Protein 3SFV (pdb70)

Nearest PDB structures (foldseek):
  3sfv-assembly1_A  TM=1.006E+00  e=1.242E-37  Homo sapiens
  3tkl-assembly1_A  TM=9.927E-01  e=1.386E-33  Homo sapiens
  9ikq-assembly1_B  TM=9.720E-01  e=3.184E-26  Homo sapiens
  4c4p-assembly1_A  TM=9.719E-01  e=7.824E-24  Homo sapiens
  2f9m-assembly1_A  TM=9.659E-01  e=1.005E-23  Homo sapiens

Organism: Homo sapiens (NCBI:txid9606)

Secondary structure (DSSP, 8-state):
---SSSPPPP-SEEEEEEEESSTTSSHHHHHHHHHH----SS----SS-EEEEEEEEETTEEEEEEEEEPP-SGGG-TTHHHHTTT--EEEEEEETT-HHHHHTHHHHHHHHHHHS-TT-EEEEEEE-TT-GGG--S-HHHHHHHHHHHT--EEE--TTT-TTHHHHHHHHHHHHHTT-/-HHHHHHHHHHHHHHHHHHHHHHHTHHHHHHHPPPPPHHHHHHHHHHHHHHHHHHHHHHHHTTT-HHHHHHHHHHHHHHHHHHHHHHHHHHHHHTSSEEE-TTS-B-S-GGG-SEEE-TTEEEEEETTEEEEEETT-HHHHTT-HHHHHHHHHHHHHHHHHHHHHHHHHHHHHHHHHHHHHHHHHHHHHT-S-HHHHHHHHHHHHHHHHHHHHHHHHHHHHHHHTTSEEEE-TTS-EES-GGG-SEEEETTEEEEEETTEEEEEETTEEEEEETTEEEEEETT--HHHHTT-HHHHHHHHHHHHGGGGS--B-HHHHHHHHHHHHHHHHHHHHHHHHHGGG-

Solvent-accessible surface area: 27610 Å² total; per-residue (Å²): 181,50,60,188,112,76,146,32,101,129,63,78,54,36,2,23,0,0,1,0,4,27,35,16,3,13,16,49,34,6,0,43,42,4,23,27,105,25,67,39,128,58,67,39,19,40,14,6,7,38,10,60,50,71,67,12,116,26,104,78,91,26,0,10,0,4,0,5,3,6,7,27,25,130,14,6,28,46,9,10,51,18,12,3,151,59,4,46,0,0,2,0,1,0,6,0,10,10,78,93,1,22,87,38,3,133,73,40,23,23,19,3,46,29,60,18,65,174,105,14,25,54,1,2,2,0,3,41,31,39,66,109,123,131,77,80,3,95,98,93,71,0,69,117,39,0,79,89,75,71,18,39,13,25,30,0,0,4,98,94,45,63,61,3,102,87,4,4,49,28,2,0,28,56,0,39,151,96,129,178,115,103,52,16,89,61,43,23,91,30,29,121,30,43,10,124,14,8,62,105,17,22,116,22,17,101,134,29,55,83,108,19,125,68,11,50,70,79,36,0,58,90,23,22,152,58,33,43,156,21,20,105,77,0,72,109,10,33,124,134,57,166,66,64,141,170,28,26,106,23,1,95,168,62,40,123,63,6,120,42,50,38,57,28,2,82,23,6,40,22,21,78,67,64,134,49,58,20,5,37,50,107,22,78,109,38,115,32,15,79,91,1,53,0,9,18,54,160,85,49,46,17,37,45,112,180,48,81,62,24,12,17,119,114,61,76,84,103,70,23,91,132,62,107,75,24,32,124,117,4,62,120,44,9,67,82,26,76,60,59,4,33,16,7,55,22,17,10,29,9,11,33,11,2,4,89,0,44,128,25,24,87,64,0,45,91,31,1,102,20,40,19,66,137,71,31,62,86,0,35,59,33,5,9,98,0,5,0,15,2,0,30,0,0,8,0,37,2,47,3,6,29,48,97,155,82,69,5,6,35,34,106,164,23,97,128,27,132,38,32,130,88,13,57,25,9,6,10,88,85,50,45,29,44,93,26,84,72,125,36,36,13,3,76,117,94,34,49,14,44,106,74,136,56,108,60,5,20,7,128,96,77,42,63,62,108,48,0,104,128,28,86,132,92,34,128,118,5,58,37,31,35,92,60,26,78,24,86,16,13,26,4,0,136,59,1,3,135,78,6,75,39,60,38,54,71,25,22,134,107,64,25,102,115,65,100,81,135,130,128,166

CATH classification: 3.40.50.300

InterPro domains:
  IPR001806 Small GTPase [PF00071] (13-173)
  IPR001806 Small GTPase [PS51421] (2-205)
  IPR001806 Small GTPase [SM00174] (14-173)
  IPR005225 Small GTP-binding domain [TIGR00231] (10-167)
  IPR027417 P-loop containing nucleoside triphosphate hydrolase [G3DSA:3.40.50.300] (5-205)
  IPR027417 P-loop containing nucleoside triphosphate hydrolase [SSF52540] (7-195)
  IPR050227 Ras-related protein Rab [PTHR47977] (11-191)
  IPR057289 Rab1/Ypt1 [cd01869] (10-175)

GO terms:
  GO:0005783 endoplasmic reticulum (C, IDA)
  GO:0003924 GTPase activity (F, IDA)
  GO:0005769 early endosome (C, EXP)
  GO:0005783 endoplasmic reticulum (C, EXP)
  GO:0005794 Golgi apparatus (C, EXP)
  GO:0016020 membrane (C, EXP)
  GO:0042742 defense response to bacterium (P, IMP)
  GO:0003925 G protein activity (F, IMP)
  GO:0016477 cell migration (P, IMP)
  GO:0030252 growth hormone secretion (P, IMP)
  GO:0032757 positive regulation of interleukin-8 production (P, IMP)
  GO:0047496 vesicle transport along microtubule (P, IMP)
  GO:0006888 endoplasmic reticulum to Golgi vesicle-mediated transport (P, IMP)
  GO:0006897 endocytosis (P, IMP)
  GO:0006914 autophagy (P, IMP)
  GO:0007030 Golgi organization (P, IMP)
  GO:0000045 autophagosome assembly (P, IMP)
  GO:0005515 protein binding (F, IPI)
  GO:0003924 GTPase activity (F, TAS)
  GO:0016192 vesicle-mediated transport (P, TAS)

Foldseek 3Di:
DADPVDGDDDFDEEAEEEEDFAPPQQSVLLQCCVQPVDHDPDDDADLAKDWGWDWDDDPNGIYIYIYMYGHHDPVSHVPVLVSQVRHQEYEYEGEQLDPVRVVCSVVVVVVCVVRHDPNHAYEYEHEPVVPVVRGDHDPVVVVVVCVVVVHYYDYAYSPVGRCSVVRVNVNVVVSVVVD/DVVVLVVVVVLLVLLLVLLVVLVVCLVVCLVPPDFDDLVLLVVLLVVLVVVLVVLVVVLVVVPPVVVVNVVSVVVNVVSVLLNVLSVLVNCCVVVQWFFAAQQQHGDDDLSRGQAIGGPQWGWHDDPHQIFIDGPPCCVVPVPPVVSRVVRSVVSVVRSLSSVLSSLVRSLSVLVVVLVVLVVQLVVLCPDPPVVSPVVSSSSVSNSVSSVLSNQLSVLLSCVSVQQKFFAAPVQHTDHDPVRGFFIAGPQWGQADDPNHTFTDGPQWHWDDDPHAIFIGGPPDDCVRCVVPPPRSVVRRVVVVCSVVPDGGRSVNVSVVVSVVVVVVSVVVVCCVVPVVVD

Structure (mmCIF, N/CA/C/O backbone):
data_3SFV
#
_entry.id   3SFV
#
_cell.length_a   154.314
_cell.length_b   54.673
_cell.length_c   61.699
_cell.angle_alpha   90.00
_cell.angle_beta   90.00
_cell.angle_gamma   90.00
#
_symmetry.space_group_name_H-M   'P 21 21 21'
#
loop_
_entity.id
_entity.type
_entity.pdbx_description
1 polymer 'Ras-related protein Rab-1A'
2 polymer 'LidA protein, substrate of the Dot/Icm system'
3 non-polymer "GUANOSINE-5'-DIPHOSPHATE"
4 water water
#
loop_
_atom_site.group_PDB
_atom_site.id
_atom_site.type_symbol
_atom_site.label_atom_id
_atom_site.label_alt_id
_atom_site.label_comp_id
_atom_site.label_asym_id
_atom_site.label_entity_id
_atom_site.label_seq_id
_atom_site.pdbx_PDB_ins_code
_atom_site.Cartn_x
_atom_site.Cartn_y
_atom_site.Cartn_z
_atom_site.occupancy
_atom_site.B_iso_or_equiv
_atom_site.auth_seq_id
_atom_site.auth_comp_id
_atom_site.auth_asym_id
_atom_site.auth_atom_id
_atom_site.pdbx_PDB_model_num
ATOM 1 N N . LEU A 1 3 ? 151.514 66.259 16.251 1.00 41.91 -2 LEU A N 1
ATOM 2 C CA . LEU A 1 3 ? 152.825 65.719 16.611 1.00 47.61 -2 LEU A CA 1
ATOM 3 C C . LEU A 1 3 ? 153.275 66.220 17.988 1.00 46.23 -2 LEU A C 1
ATOM 4 O O . LEU A 1 3 ? 153.899 65.487 18.759 1.00 49.27 -2 LEU A O 1
ATOM 9 N N . GLY A 1 4 ? 152.953 67.473 18.290 1.00 42.57 -1 GLY A N 1
ATOM 10 C CA . GLY A 1 4 ? 153.097 67.981 19.641 1.00 40.41 -1 GLY A CA 1
ATOM 11 C C . GLY A 1 4 ? 154.071 69.133 19.793 1.00 41.52 -1 GLY A C 1
ATOM 12 O O . GLY A 1 4 ? 155.279 68.966 19.605 1.00 35.67 -1 GLY A O 1
ATOM 13 N N . SER A 1 5 ? 153.538 70.307 20.125 1.00 39.64 0 SER A N 1
ATOM 14 C CA . SER A 1 5 ? 154.360 71.446 20.522 1.00 34.65 0 SER A CA 1
ATOM 15 C C . SER A 1 5 ? 153.939 71.848 21.931 1.00 41.12 0 SER A C 1
ATOM 16 O O . SER A 1 5 ? 153.151 71.144 22.574 1.00 38.50 0 SER A O 1
ATOM 19 N N . MET A 1 6 ? 154.458 72.968 22.421 1.00 33.38 1 MET A N 1
ATOM 20 C CA . MET A 1 6 ? 154.077 73.429 23.750 1.00 35.57 1 MET A CA 1
ATOM 21 C C . MET A 1 6 ? 152.707 74.102 23.738 1.00 42.06 1 MET A C 1
ATOM 22 O O . MET A 1 6 ? 152.054 74.210 24.779 1.00 42.14 1 MET A O 1
ATOM 27 N N . SER A 1 7 ? 152.277 74.545 22.557 1.00 38.71 2 SER A N 1
ATOM 28 C CA . SER A 1 7 ? 151.038 75.312 22.417 1.00 43.74 2 SER A CA 1
ATOM 29 C C . SER A 1 7 ? 149.883 74.427 21.968 1.00 42.77 2 SER A C 1
ATOM 30 O O . SER A 1 7 ? 148.714 74.739 22.207 1.00 43.68 2 SER A O 1
ATOM 33 N N . SER A 1 8 ? 15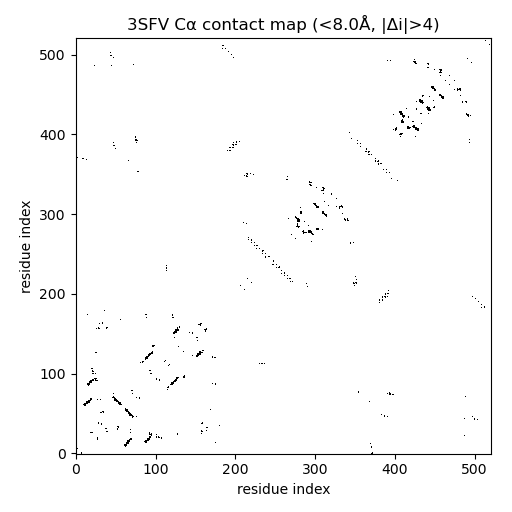0.217 73.326 21.305 1.00 38.89 3 SER A N 1
ATOM 34 C CA . SER A 1 8 ? 149.216 72.361 20.867 1.00 43.59 3 SER A CA 1
ATOM 35 C C . SER A 1 8 ? 149.726 70.945 21.098 1.00 41.60 3 SER A C 1
ATOM 36 O O . SER A 1 8 ? 150.421 70.376 20.255 1.00 40.37 3 SER A O 1
ATOM 39 N N . MET A 1 9 ? 149.389 70.392 22.258 1.00 43.03 4 MET A N 1
ATOM 40 C CA . MET A 1 9 ? 149.845 69.061 22.633 1.00 41.27 4 MET A CA 1
ATOM 41 C C . MET A 1 9 ? 148.743 68.051 22.372 1.00 44.57 4 MET A C 1
ATOM 42 O O . MET A 1 9 ? 147.568 68.322 22.633 1.00 42.69 4 MET A O 1
ATOM 47 N N . ASN A 1 10 ? 149.120 66.889 21.848 1.00 42.36 5 ASN A N 1
ATOM 48 C CA . ASN A 1 10 ? 148.172 65.794 21.695 1.00 39.86 5 ASN A CA 1
ATOM 49 C C . ASN A 1 10 ? 147.834 65.197 23.062 1.00 39.96 5 ASN A C 1
ATOM 50 O O . ASN A 1 10 ? 148.663 65.208 23.973 1.00 36.82 5 ASN A O 1
ATOM 55 N N . PRO A 1 11 ? 146.607 64.687 23.209 1.00 36.06 6 PRO A N 1
ATOM 56 C CA . PRO A 1 11 ? 146.177 64.093 24.476 1.00 37.12 6 PRO A CA 1
ATOM 57 C C . PRO A 1 11 ? 146.919 62.795 24.758 1.00 33.83 6 PRO A C 1
ATOM 58 O O . PRO A 1 11 ? 147.175 62.039 23.826 1.00 38.04 6 PRO A O 1
ATOM 62 N N . GLU A 1 12 ? 147.263 62.550 26.018 1.00 30.02 7 GLU A N 1
ATOM 63 C CA . GLU A 1 12 ? 147.908 61.299 26.406 1.00 26.55 7 GLU A CA 1
ATOM 64 C C . GLU A 1 12 ? 146.847 60.324 26.890 1.00 21.73 7 GLU A C 1
ATOM 65 O O . GLU A 1 12 ? 145.692 60.713 27.085 1.00 28.10 7 GLU A O 1
ATOM 71 N N . TYR A 1 13 ? 147.217 59.059 27.065 1.00 17.86 8 TYR A N 1
ATOM 72 C CA . TYR A 1 13 ? 146.297 58.081 27.646 1.00 18.78 8 TYR A CA 1
ATOM 73 C C . TYR A 1 13 ? 147.041 57.176 28.621 1.00 17.22 8 TYR A C 1
ATOM 74 O O . TYR A 1 13 ? 148.267 57.018 28.529 1.00 14.69 8 TYR A O 1
ATOM 83 N N . ASP A 1 14 ? 146.298 56.604 29.565 1.00 15.77 9 ASP A N 1
ATOM 84 C CA . ASP A 1 14 ? 146.850 55.779 30.629 1.00 16.43 9 ASP A CA 1
ATOM 85 C C . ASP A 1 14 ? 146.586 54.299 30.365 1.00 16.94 9 ASP A C 1
ATOM 86 O O . ASP A 1 14 ? 147.251 53.427 30.923 1.00 15.98 9 ASP A O 1
ATOM 91 N N . TYR A 1 15 ? 145.592 54.035 29.530 1.00 16.41 10 TYR A N 1
ATOM 92 C CA . TYR A 1 15 ? 145.214 52.671 29.137 1.00 15.59 10 TYR A CA 1
ATOM 93 C C . TYR A 1 15 ? 144.783 52.683 27.668 1.00 14.75 10 TYR A C 1
ATOM 94 O O . TYR A 1 15 ? 144.236 53.677 27.187 1.00 14.05 10 TYR A O 1
ATOM 103 N N . LEU A 1 16 ? 145.005 51.571 26.965 1.00 14.29 11 LEU A N 1
ATOM 104 C CA . LEU A 1 16 ? 144.573 51.407 25.572 1.00 14.46 11 LEU A CA 1
ATOM 105 C C . LEU A 1 16 ? 143.954 50.022 25.411 1.00 14.56 11 LEU A C 1
ATOM 106 O O . LEU A 1 16 ? 144.676 49.030 25.294 1.00 14.76 11 LEU A O 1
ATOM 111 N N . PHE A 1 17 ? 142.624 49.953 25.442 1.00 12.67 12 PHE A N 1
ATOM 112 C CA . PHE A 1 17 ? 141.912 48.670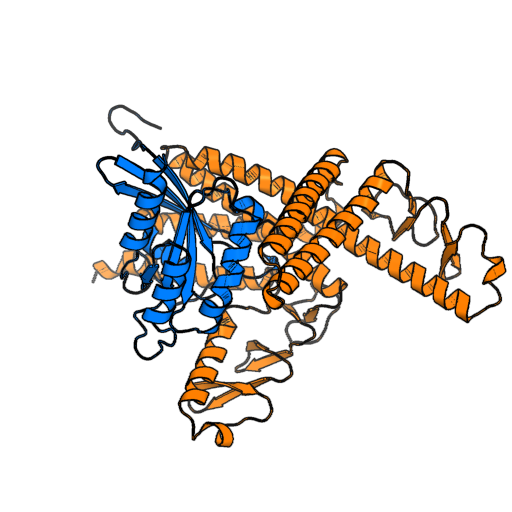 25.359 1.00 13.25 12 PHE A CA 1
ATOM 113 C C . PHE A 1 17 ? 141.354 48.407 23.957 1.00 14.32 12 PHE A C 1
ATOM 114 O O . PHE A 1 17 ? 140.836 49.316 23.291 1.00 14.01 12 PHE A O 1
ATOM 122 N N . LYS A 1 18 ? 141.435 47.150 23.523 1.00 13.24 13 LYS A N 1
ATOM 123 C CA . LYS A 1 18 ? 140.879 46.736 22.234 1.00 12.95 13 LYS A CA 1
ATOM 124 C C . LYS A 1 18 ? 139.631 45.912 22.507 1.00 13.60 13 LYS A C 1
ATOM 125 O O . LYS A 1 18 ? 139.691 44.933 23.254 1.00 16.21 13 LYS A O 1
ATOM 131 N N . LEU A 1 19 ? 138.504 46.342 21.941 1.00 11.89 14 LEU A N 1
ATOM 132 C CA . LEU A 1 19 ? 137.211 45.693 22.153 1.00 15.04 14 LEU A CA 1
ATOM 133 C C . LEU A 1 19 ? 136.697 45.181 20.826 1.00 16.01 14 LEU A C 1
ATOM 134 O O . LEU A 1 19 ? 136.892 45.827 19.793 1.00 14.99 14 LEU A O 1
ATOM 139 N N . LEU A 1 20 ? 136.025 44.030 20.842 1.00 13.73 15 LEU A N 1
ATOM 140 C CA . LEU A 1 20 ? 135.433 43.500 19.620 1.00 14.43 15 LEU A CA 1
ATOM 141 C C . LEU A 1 20 ? 133.936 43.403 19.847 1.00 15.66 15 LEU A C 1
ATOM 142 O O . LEU A 1 20 ? 133.525 43.025 20.937 1.00 16.62 15 LEU A O 1
ATOM 147 N N . LEU A 1 21 ? 133.142 43.750 18.836 1.00 13.00 16 LEU A N 1
ATOM 148 C CA . LEU A 1 21 ? 131.695 43.504 18.861 1.00 13.60 16 LEU A CA 1
ATOM 149 C C . LEU A 1 21 ? 131.398 42.286 17.998 1.00 14.45 16 LEU A C 1
ATOM 150 O O . LEU A 1 21 ? 131.784 42.244 16.822 1.00 14.39 16 LEU A O 1
ATOM 155 N N . ILE A 1 22 ? 130.723 41.293 18.569 1.00 11.67 17 ILE A N 1
ATOM 156 C CA . ILE A 1 22 ? 130.287 40.135 17.790 1.00 14.71 17 ILE A CA 1
ATOM 157 C C . ILE A 1 22 ? 128.807 39.843 18.036 1.00 13.38 17 ILE A C 1
ATOM 158 O O . ILE A 1 22 ? 128.244 40.284 19.031 1.00 14.04 17 ILE A O 1
ATOM 163 N N . GLY A 1 23 ? 128.213 39.066 17.141 1.00 13.49 18 GLY A N 1
ATOM 164 C CA . GLY A 1 23 ? 126.805 38.686 17.228 1.00 13.33 18 GLY A CA 1
ATOM 165 C C . GLY A 1 23 ? 126.189 38.601 15.832 1.00 14.39 18 GLY A C 1
ATOM 166 O O . GLY A 1 23 ? 126.814 39.003 14.862 1.00 15.25 18 GLY A O 1
ATOM 167 N N . ASP A 1 24 ? 124.960 38.094 15.717 1.00 13.04 19 ASP A N 1
ATOM 168 C CA . ASP A 1 24 ? 124.342 37.896 14.396 1.00 14.77 19 ASP A CA 1
ATOM 169 C C . ASP A 1 24 ? 124.286 39.178 13.554 1.00 17.31 19 ASP A C 1
ATOM 170 O O . ASP A 1 24 ? 124.167 40.277 14.097 1.00 15.16 19 ASP A O 1
ATOM 175 N N . SER A 1 25 ? 124.338 39.041 12.226 1.00 15.28 20 SER A N 1
ATOM 176 C CA . SER A 1 25 ? 124.093 40.194 11.371 1.00 17.02 20 SER A CA 1
ATOM 177 C C . SER A 1 25 ? 122.722 40.778 11.630 1.00 16.46 20 SER A C 1
ATOM 178 O O . SER A 1 25 ? 121.720 40.054 11.717 1.00 17.00 20 SER A O 1
ATOM 181 N N . GLY A 1 26 ? 122.680 42.099 11.728 1.00 14.21 21 GLY A N 1
ATOM 182 C CA . GLY A 1 26 ? 121.434 42.821 11.900 1.00 16.69 21 GLY A CA 1
ATOM 183 C C . GLY A 1 26 ? 121.062 43.208 13.328 1.00 16.18 21 GLY A C 1
ATOM 184 O O . GLY A 1 26 ? 120.058 43.890 13.534 1.00 17.23 21 GLY A O 1
ATOM 185 N N . VAL A 1 27 ? 121.848 42.783 14.316 1.00 14.36 22 VAL A N 1
ATOM 186 C CA . VAL A 1 27 ? 121.486 43.038 15.715 1.00 15.13 22 VAL A CA 1
ATOM 187 C C . VAL A 1 27 ? 121.763 44.472 16.151 1.00 15.77 22 VAL A C 1
ATOM 188 O O . VAL A 1 27 ? 121.183 44.955 17.125 1.00 15.76 22 VAL A O 1
ATOM 192 N N . GLY A 1 28 ? 122.666 45.134 15.437 1.00 15.18 23 GLY A N 1
ATOM 193 C CA . GLY A 1 28 ? 122.965 46.529 15.690 1.00 15.78 23 GLY A CA 1
ATOM 194 C C . GLY A 1 28 ? 124.391 46.803 16.128 1.00 16.31 23 GLY A C 1
ATOM 195 O O . GLY A 1 28 ? 124.653 47.834 16.740 1.00 15.71 23 GLY A O 1
ATOM 196 N N . LYS A 1 29 ? 125.322 45.899 15.826 1.00 14.58 24 LYS A N 1
ATOM 197 C CA . LYS A 1 29 ? 126.708 46.116 16.247 1.00 14.38 24 LYS A CA 1
ATOM 198 C C . LYS A 1 29 ? 127.259 47.411 15.643 1.00 14.81 24 LYS A C 1
ATOM 199 O O . LYS A 1 29 ? 127.856 48.239 16.332 1.00 14.44 24 LYS A O 1
ATOM 205 N N . ASN A 1 30 ? 127.055 47.590 14.346 1.00 14.50 25 ASN A N 1
ATOM 206 C CA . ASN A 1 30 ? 127.575 48.790 13.698 1.00 16.47 25 ASN A CA 1
ATOM 207 C C . ASN A 1 30 ? 126.900 50.052 14.246 1.00 17.06 25 ASN A C 1
ATOM 208 O O . ASN A 1 30 ? 127.537 51.093 14.397 1.00 17.50 25 ASN A O 1
ATOM 213 N N . CYS A 1 31 ? 125.609 49.962 14.543 1.00 17.09 26 CYS A N 1
ATOM 214 C CA . CYS A 1 31 ? 124.914 51.131 15.084 1.00 15.92 26 CYS A CA 1
ATOM 215 C C . CYS A 1 31 ? 125.394 51.480 16.479 1.00 17.17 26 CYS A C 1
ATOM 216 O O . CYS A 1 31 ? 125.525 52.651 16.813 1.00 15.91 26 CYS A O 1
ATOM 219 N N . LEU A 1 32 ? 125.672 50.466 17.295 1.00 15.08 27 LEU A N 1
ATOM 220 C CA . LEU A 1 32 ? 126.257 50.693 18.613 1.00 14.57 27 LEU A CA 1
ATOM 221 C C . LEU A 1 32 ? 127.624 51.360 18.486 1.00 16.59 27 LEU A C 1
ATOM 222 O O . LEU A 1 32 ? 127.933 52.298 19.219 1.00 18.47 27 LEU A O 1
ATOM 227 N N . LEU A 1 33 ? 128.442 50.854 17.568 1.00 17.08 28 LEU A N 1
ATOM 228 C CA . LEU A 1 33 ? 129.757 51.430 17.309 1.00 17.38 28 LEU A CA 1
ATOM 229 C C . LEU A 1 33 ? 129.649 52.902 16.922 1.00 18.40 28 LEU A C 1
ATOM 230 O O . LEU A 1 33 ? 130.338 53.751 17.494 1.00 18.73 28 LEU A O 1
ATOM 235 N N . LEU A 1 34 ? 128.793 53.197 15.948 1.00 17.70 29 LEU A N 1
ATOM 236 C CA . LEU A 1 34 ? 128.640 54.566 15.442 1.00 17.67 29 LEU A CA 1
ATOM 237 C C . LEU A 1 34 ? 128.005 55.526 16.455 1.00 18.84 29 LEU A C 1
ATOM 238 O O . LEU A 1 34 ? 128.397 56.691 16.534 1.00 18.02 29 LEU A O 1
ATOM 243 N N . ARG A 1 35 ? 127.021 55.055 17.214 1.00 18.55 30 ARG A N 1
ATOM 244 C CA . ARG A 1 35 ? 126.439 55.881 18.279 1.00 19.89 30 ARG A CA 1
ATOM 245 C C . ARG A 1 35 ? 127.494 56.233 19.338 1.00 21.64 30 ARG A C 1
ATOM 246 O O . ARG A 1 35 ? 127.628 57.392 19.751 1.00 17.70 30 ARG A O 1
ATOM 254 N N . PHE A 1 36 ? 128.261 55.236 19.769 1.00 18.97 31 PHE A N 1
ATOM 255 C CA . PHE A 1 36 ? 129.271 55.469 20.800 1.00 18.45 31 PHE A CA 1
ATOM 256 C C . PHE A 1 36 ? 130.411 56.350 20.299 1.00 17.62 31 PHE A C 1
ATOM 257 O O . PHE A 1 36 ? 130.807 57.288 20.984 1.00 23.07 31 PHE A O 1
ATOM 265 N N . ALA A 1 37 ? 130.927 56.058 19.107 1.00 17.62 32 ALA A N 1
ATOM 266 C CA . ALA A 1 37 ? 132.125 56.746 18.604 1.00 18.60 32 ALA A CA 1
ATOM 267 C C . ALA A 1 37 ? 131.850 58.088 17.917 1.00 22.34 32 ALA A C 1
ATOM 268 O O . ALA A 1 37 ? 132.698 58.984 17.945 1.00 21.44 32 ALA A O 1
ATOM 270 N N . ASP A 1 38 ? 130.688 58.220 17.280 1.00 20.83 33 ASP A N 1
ATOM 271 C CA . ASP A 1 38 ? 130.422 59.378 16.422 1.00 21.24 33 ASP A CA 1
ATOM 272 C C . ASP A 1 38 ? 129.131 60.100 16.826 1.00 23.01 33 ASP A C 1
ATOM 273 O O . ASP A 1 38 ? 128.835 61.187 16.321 1.00 24.14 33 ASP A O 1
ATOM 278 N N . ASP A 1 39 ? 128.342 59.470 17.685 1.00 21.95 34 ASP A N 1
ATOM 279 C CA . ASP A 1 39 ? 127.023 59.996 18.071 1.00 23.42 34 ASP A CA 1
ATOM 280 C C . ASP A 1 39 ? 126.100 60.224 16.873 1.00 24.72 34 ASP A C 1
ATOM 281 O O . ASP A 1 39 ? 125.369 61.216 16.819 1.00 24.11 34 ASP A O 1
ATOM 286 N N . THR A 1 40 ? 126.134 59.295 15.922 1.00 23.57 35 THR A N 1
ATOM 287 C CA . THR A 1 40 ? 125.232 59.316 14.774 1.00 22.82 35 THR A CA 1
ATOM 288 C C . THR A 1 40 ? 124.384 58.049 14.749 1.00 24.75 35 THR A C 1
ATOM 289 O O . THR A 1 40 ? 124.711 57.050 15.398 1.00 22.57 35 THR A O 1
ATOM 293 N N . TYR A 1 41 ? 123.276 58.106 14.019 1.00 23.52 36 TYR A N 1
ATOM 294 C CA . TYR A 1 41 ? 122.445 56.927 13.804 1.00 22.81 36 TYR A CA 1
ATOM 295 C C . TYR A 1 41 ? 121.699 57.074 12.490 1.00 24.30 36 TYR A C 1
ATOM 296 O O . TYR A 1 41 ? 121.224 58.161 12.153 1.00 23.81 36 TYR A O 1
ATOM 305 N N . THR A 1 42 ? 121.616 55.984 11.736 1.00 22.64 37 THR A N 1
ATOM 306 C CA . THR A 1 42 ? 120.715 55.934 10.592 1.00 22.11 37 THR A CA 1
ATOM 307 C C . THR A 1 42 ? 119.923 54.638 10.641 1.00 23.74 37 THR A C 1
ATOM 308 O O . THR A 1 42 ? 120.435 53.598 11.059 1.00 22.29 37 THR A O 1
ATOM 312 N N . GLU A 1 43 ? 118.663 54.715 10.233 1.00 20.42 38 GLU A N 1
ATOM 313 C CA . GLU A 1 43 ? 117.818 53.542 10.120 1.00 21.08 38 GLU A CA 1
ATOM 314 C C . GLU A 1 43 ? 118.205 52.707 8.886 1.00 23.25 38 GLU A C 1
ATOM 315 O O . GLU A 1 43 ? 117.851 51.528 8.776 1.00 24.06 38 GLU A O 1
ATOM 321 N N . SER A 1 44 ? 118.921 53.323 7.952 1.00 22.18 39 SER A N 1
ATOM 322 C CA . SER A 1 44 ? 119.239 52.657 6.692 1.00 23.39 39 SER A CA 1
ATOM 323 C C . SER A 1 44 ? 120.327 51.602 6.844 1.00 23.93 39 SER A C 1
ATOM 324 O O . SER A 1 44 ? 121.449 51.916 7.235 1.00 25.81 39 SER A O 1
ATOM 327 N N . TYR A 1 45 ? 119.993 50.357 6.522 1.00 24.49 40 TYR A N 1
ATOM 328 C CA . TYR A 1 45 ? 120.955 49.263 6.631 1.00 23.90 40 TYR A CA 1
ATOM 329 C C . TYR A 1 45 ? 121.982 49.250 5.513 1.00 23.19 40 TYR A C 1
ATOM 330 O O . TYR A 1 45 ? 121.642 49.377 4.334 1.00 20.33 40 TYR A O 1
ATOM 339 N N . ILE A 1 46 ? 123.239 49.072 5.901 1.00 23.03 41 ILE A N 1
ATOM 340 C CA . ILE A 1 46 ? 124.336 48.914 4.965 1.00 23.54 41 ILE A CA 1
ATOM 341 C C . ILE A 1 46 ? 125.171 47.700 5.377 1.00 23.41 41 ILE A C 1
ATOM 342 O O . ILE A 1 46 ? 125.686 47.642 6.503 1.00 26.19 41 ILE A O 1
ATOM 347 N N . SER A 1 47 ? 125.269 46.731 4.471 1.00 23.29 42 SER A N 1
ATOM 348 C CA . SER A 1 47 ? 126.003 45.492 4.709 1.00 28.15 42 SER A CA 1
ATOM 349 C C . SER A 1 47 ? 127.462 45.830 4.940 1.00 27.41 42 SER A C 1
ATOM 350 O O . SER A 1 47 ? 127.960 46.842 4.440 1.00 27.96 42 SER A O 1
ATOM 353 N N . THR A 1 48 ? 128.158 44.988 5.695 1.00 22.70 43 THR A N 1
ATOM 354 C CA . THR A 1 48 ? 129.590 45.165 5.856 1.00 24.99 43 THR A CA 1
ATOM 355 C C . THR A 1 48 ? 130.316 44.253 4.881 1.00 20.84 43 THR A C 1
ATOM 356 O O . THR A 1 48 ? 129.843 43.153 4.581 1.00 25.12 43 THR A O 1
ATOM 360 N N . ILE A 1 49 ? 131.455 44.703 4.362 1.00 21.30 44 ILE A N 1
ATOM 361 C CA . ILE A 1 49 ? 132.256 43.829 3.513 1.00 18.98 44 ILE A CA 1
ATOM 362 C C . ILE A 1 49 ? 133.562 43.438 4.213 1.00 17.38 44 ILE A C 1
ATOM 363 O O . ILE A 1 49 ? 134.444 42.820 3.614 1.00 19.12 44 ILE A O 1
ATOM 368 N N . GLY A 1 50 ? 133.666 43.785 5.491 1.00 18.29 45 GLY A N 1
ATOM 369 C CA . GLY A 1 50 ? 134.867 43.511 6.261 1.00 18.41 45 GLY A CA 1
ATOM 370 C C . GLY A 1 50 ? 134.734 44.126 7.638 1.00 19.36 45 GLY A C 1
ATOM 371 O O . GLY A 1 50 ? 133.640 44.533 8.035 1.00 21.17 45 GLY A O 1
ATOM 372 N N . VAL A 1 51 ? 135.831 44.197 8.376 1.00 16.56 46 VAL A N 1
ATOM 373 C CA . VAL A 1 51 ? 135.764 44.770 9.715 1.00 17.64 46 VAL A CA 1
ATOM 374 C C . VAL A 1 51 ? 135.816 46.279 9.643 1.00 18.38 46 VAL A C 1
ATOM 375 O O . VAL A 1 51 ? 136.175 46.838 8.619 1.00 18.98 46 VAL A O 1
ATOM 379 N N . ASP A 1 52 ? 135.461 46.934 10.743 1.00 15.31 47 ASP A N 1
ATOM 380 C CA . ASP A 1 52 ? 135.668 48.375 10.856 1.00 14.93 47 ASP A CA 1
ATOM 381 C C . ASP A 1 52 ? 136.174 48.634 12.251 1.00 16.67 47 ASP A C 1
ATOM 382 O O . ASP A 1 52 ? 135.964 47.820 13.137 1.00 18.41 47 ASP A O 1
ATOM 387 N N . PHE A 1 53 ? 136.857 49.753 12.459 1.00 16.50 48 PHE A N 1
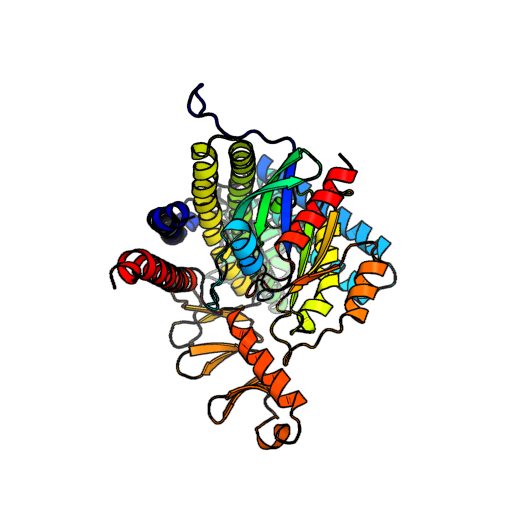ATOM 388 C CA . PHE A 1 53 ? 137.158 50.155 13.824 1.00 16.87 48 PHE A CA 1
ATOM 389 C C . PHE A 1 53 ? 136.884 51.635 13.960 1.00 16.91 48 PHE A C 1
ATOM 390 O O . PHE A 1 53 ? 136.921 52.378 12.964 1.00 19.07 48 PHE A O 1
ATOM 398 N N . LYS A 1 54 ? 136.600 52.046 15.191 1.00 14.94 49 LYS A N 1
ATOM 399 C CA . LYS A 1 54 ? 136.509 53.456 15.540 1.00 15.33 49 LYS A CA 1
ATOM 400 C C . LYS A 1 54 ? 137.286 53.663 16.819 1.00 18.83 49 LYS A C 1
ATOM 401 O O . LYS A 1 54 ? 137.581 52.705 17.549 1.00 15.75 49 LYS A O 1
ATOM 407 N N . ILE A 1 55 ? 137.631 54.913 17.092 1.00 17.13 50 ILE A N 1
ATOM 408 C CA . ILE A 1 55 ? 138.344 55.248 18.324 1.00 17.99 50 ILE A CA 1
ATOM 409 C C . ILE A 1 55 ? 137.490 56.153 19.199 1.00 17.85 50 ILE A C 1
ATOM 410 O O . ILE A 1 55 ? 136.830 57.058 18.691 1.00 19.24 50 ILE A O 1
ATOM 415 N N . ARG A 1 56 ? 137.492 55.901 20.505 1.00 14.91 51 ARG A N 1
ATOM 416 C CA . ARG A 1 56 ? 136.947 56.863 21.474 1.00 17.62 51 ARG A CA 1
ATOM 417 C C . ARG A 1 56 ? 137.683 56.791 22.801 1.00 19.74 51 ARG A C 1
ATOM 418 O O . ARG A 1 56 ? 137.951 55.705 23.325 1.00 18.55 51 ARG A O 1
ATOM 426 N N . THR A 1 57 ? 138.008 57.962 23.338 1.00 17.12 52 THR A N 1
ATOM 427 C CA . THR A 1 57 ? 138.686 58.068 24.615 1.00 19.79 52 THR A CA 1
ATOM 428 C C . THR A 1 57 ? 137.715 58.490 25.712 1.00 20.85 52 THR A C 1
ATOM 429 O O . THR A 1 57 ? 136.956 59.441 25.534 1.00 21.16 52 THR A O 1
ATOM 433 N N . ILE A 1 58 ? 137.723 57.755 26.826 1.00 17.83 53 ILE A N 1
ATOM 434 C CA . ILE A 1 58 ? 136.854 58.038 27.966 1.00 18.25 53 ILE A CA 1
ATOM 435 C C . ILE A 1 58 ? 137.670 58.319 29.223 1.00 18.60 53 ILE A C 1
ATOM 436 O O . ILE A 1 58 ? 138.851 57.958 29.315 1.00 18.19 53 ILE A O 1
ATOM 441 N N . GLU A 1 59 ? 137.033 58.969 30.187 1.00 19.59 54 GLU A N 1
ATOM 442 C CA . GLU A 1 59 ? 137.610 59.169 31.509 1.00 17.47 54 GLU A CA 1
ATOM 443 C C . GLU A 1 59 ? 136.920 58.256 32.511 1.00 19.13 54 GLU A C 1
ATOM 444 O O . GLU A 1 59 ? 135.682 58.230 32.592 1.00 21.93 54 GLU A O 1
ATOM 450 N N . LEU A 1 60 ? 137.704 57.522 33.288 1.00 18.90 55 LEU A N 1
ATOM 451 C CA . LEU A 1 60 ? 137.158 56.596 34.283 1.00 21.24 55 LEU A CA 1
ATOM 452 C C . LEU A 1 60 ? 138.111 56.450 35.468 1.00 19.23 55 LEU A C 1
ATOM 453 O O . LEU A 1 60 ? 139.300 56.171 35.286 1.00 18.86 55 LEU A O 1
ATOM 458 N N . ASP A 1 61 ? 137.585 56.653 36.676 1.00 21.67 56 ASP A N 1
ATOM 459 C CA . ASP A 1 61 ? 138.351 56.446 37.906 1.00 20.30 56 ASP A CA 1
ATOM 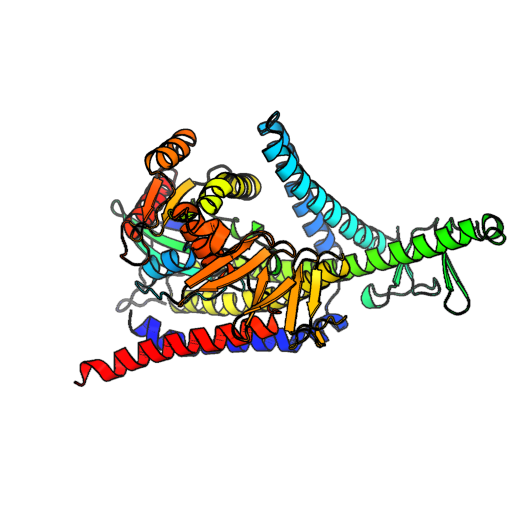460 C C . ASP A 1 61 ? 139.674 57.214 37.899 1.00 17.60 56 ASP A C 1
ATOM 461 O O . ASP A 1 61 ? 140.718 56.680 38.292 1.00 19.58 56 ASP A O 1
ATOM 466 N N . GLY A 1 62 ? 139.635 58.457 37.437 1.00 19.37 57 GLY A N 1
ATOM 467 C CA . GLY A 1 62 ? 140.811 59.304 37.478 1.00 19.18 57 GLY A CA 1
ATOM 468 C C . GLY A 1 62 ? 141.859 58.955 36.437 1.00 20.81 57 GLY A C 1
ATOM 469 O O . GLY A 1 62 ? 143.017 59.363 36.554 1.00 19.21 57 GLY A O 1
ATOM 470 N N . LYS A 1 63 ? 141.449 58.201 35.417 1.00 18.27 58 LYS A N 1
ATOM 471 C CA . LYS A 1 63 ? 142.356 57.780 34.352 1.00 20.03 58 LYS A CA 1
ATOM 472 C C . LYS A 1 63 ? 141.760 57.948 32.950 1.00 18.46 58 LYS A C 1
ATOM 473 O O . LYS A 1 63 ? 140.543 57.897 32.747 1.00 18.21 58 LYS A O 1
ATOM 479 N N . THR A 1 64 ? 142.643 58.156 31.985 1.00 15.57 59 THR A N 1
ATOM 480 C CA . THR A 1 64 ? 142.229 58.342 30.600 1.00 15.19 59 THR A CA 1
ATOM 481 C C . THR A 1 64 ? 142.385 57.020 29.858 1.00 16.66 59 THR A C 1
ATOM 482 O O . THR A 1 64 ? 143.482 56.462 29.828 1.00 13.58 59 THR A O 1
ATOM 486 N N . ILE A 1 65 ? 141.284 56.518 29.293 1.00 15.89 60 ILE A N 1
ATOM 487 C CA . ILE A 1 65 ? 141.288 55.228 28.594 1.00 15.37 60 ILE A CA 1
ATOM 488 C C . ILE A 1 65 ? 140.949 55.401 27.113 1.00 16.85 60 ILE A C 1
ATOM 489 O O . ILE A 1 65 ? 139.838 55.830 26.764 1.00 15.58 60 ILE A O 1
ATOM 494 N N . LYS A 1 66 ? 141.901 55.065 26.242 1.00 13.04 61 LYS A N 1
ATOM 495 C CA . LYS A 1 66 ? 141.659 55.083 24.803 1.00 12.92 61 LYS A CA 1
ATOM 496 C C . LYS A 1 66 ? 141.080 53.724 24.439 1.00 16.63 61 LYS A C 1
ATOM 497 O O . LYS A 1 66 ? 141.629 52.697 24.829 1.00 15.53 61 LYS A O 1
ATOM 503 N N . LEU A 1 67 ? 139.956 53.726 23.728 1.00 14.61 62 LEU A N 1
ATOM 504 C CA . LEU A 1 67 ? 139.338 52.487 23.262 1.00 14.24 62 LEU A CA 1
ATOM 505 C C . LEU A 1 67 ? 139.446 52.377 21.735 1.00 13.99 62 LEU A C 1
ATOM 506 O O . LEU A 1 67 ? 139.121 53.321 21.024 1.00 15.52 62 LEU A O 1
ATOM 511 N N . GLN A 1 68 ? 139.909 51.233 21.235 1.00 13.68 63 GLN A N 1
ATOM 512 C CA . GLN A 1 68 ? 139.791 50.925 19.807 1.00 13.76 63 GLN A CA 1
ATOM 513 C C . GLN A 1 68 ? 138.760 49.806 19.708 1.00 14.40 63 GLN A C 1
ATOM 514 O O . GLN A 1 68 ? 138.945 48.739 20.296 1.00 16.04 63 GLN A O 1
ATOM 520 N N . ILE A 1 69 ? 137.642 50.095 19.052 1.00 12.05 64 ILE A N 1
ATOM 521 C CA . ILE A 1 69 ? 136.476 49.208 19.030 1.00 13.59 64 ILE A CA 1
ATOM 522 C C . ILE A 1 69 ? 136.282 48.667 17.609 1.00 14.60 64 ILE A C 1
ATOM 523 O O . ILE A 1 69 ? 136.142 49.428 16.661 1.00 14.45 64 ILE A O 1
ATOM 528 N N . TRP A 1 70 ? 136.283 47.347 17.473 1.00 13.70 65 TRP A N 1
ATOM 529 C CA . TRP A 1 70 ? 136.243 46.714 16.164 1.00 12.05 65 TRP A CA 1
ATOM 530 C C . TRP A 1 70 ? 134.898 46.019 15.993 1.00 15.50 65 TRP A C 1
ATOM 531 O O . TRP A 1 70 ? 134.418 45.362 16.918 1.00 19.18 65 TRP A O 1
ATOM 542 N N . ASP A 1 71 ? 134.279 46.231 14.833 1.00 14.09 66 ASP A N 1
ATOM 543 C CA . ASP A 1 71 ? 133.040 45.557 14.431 1.00 15.32 66 ASP A CA 1
ATOM 544 C C . ASP A 1 71 ? 133.429 44.435 13.462 1.00 19.71 66 ASP A C 1
ATOM 545 O O . ASP A 1 71 ? 134.173 44.655 12.508 1.00 20.86 66 ASP A O 1
ATOM 550 N N . THR A 1 72 ? 132.949 43.225 13.722 1.00 20.54 67 THR A N 1
ATOM 551 C CA . THR A 1 72 ? 133.275 42.066 12.897 1.00 23.18 67 THR A CA 1
ATOM 552 C C . THR A 1 72 ? 132.349 41.940 11.673 1.00 25.48 67 THR A C 1
ATOM 553 O O . THR A 1 72 ? 131.276 42.536 11.634 1.00 27.45 67 THR A O 1
ATOM 557 N N . ALA A 1 73 ? 132.754 41.140 10.688 1.00 22.13 68 ALA A N 1
ATOM 558 C CA . ALA A 1 73 ? 131.990 40.992 9.448 1.00 19.43 68 ALA A CA 1
ATOM 559 C C . ALA A 1 73 ? 130.851 39.983 9.599 1.00 20.70 68 ALA A C 1
ATOM 560 O O . ALA A 1 73 ? 130.865 39.160 10.519 1.00 19.65 68 ALA A O 1
ATOM 562 N N . GLY A 1 74 ? 129.893 40.039 8.674 1.00 20.71 69 GLY A N 1
ATOM 563 C CA . GLY A 1 74 ? 128.659 39.272 8.766 1.00 19.91 69 GLY A CA 1
ATOM 564 C C . GLY A 1 74 ? 128.577 38.033 7.885 1.00 18.11 69 GLY A C 1
ATOM 565 O O . GLY A 1 74 ? 128.359 36.932 8.394 1.00 19.76 69 GLY A O 1
ATOM 566 N N . GLN A 1 75 ? 128.711 38.199 6.572 1.00 17.61 70 GLN A N 1
ATOM 567 C CA . GLN A 1 75 ? 128.648 37.045 5.669 1.00 19.57 70 GLN A CA 1
ATOM 568 C C . GLN A 1 75 ? 129.938 36.232 5.705 1.00 17.16 70 GLN A C 1
ATOM 569 O O . GLN A 1 75 ? 131.021 36.787 5.812 1.00 16.87 70 GLN A O 1
ATOM 575 N N . GLU A 1 76 ? 129.827 34.909 5.611 1.00 18.16 71 GLU A N 1
ATOM 576 C CA . GLU A 1 76 ? 131.025 34.070 5.675 1.00 19.87 71 GLU A CA 1
ATOM 577 C C . GLU A 1 76 ? 132.119 34.445 4.668 1.00 16.91 71 GLU A C 1
ATOM 578 O O . GLU A 1 76 ? 133.306 34.385 4.990 1.00 18.08 71 GLU A O 1
ATOM 584 N N . ARG A 1 77 ? 131.733 34.849 3.460 1.00 13.79 72 ARG A N 1
ATOM 585 C CA . ARG A 1 77 ? 132.716 35.213 2.453 1.00 13.53 72 ARG A CA 1
ATOM 586 C C . ARG A 1 77 ? 133.583 36.391 2.891 1.00 13.12 72 ARG A C 1
ATOM 587 O O . ARG A 1 77 ? 134.697 36.556 2.389 1.00 15.22 72 ARG A O 1
ATOM 595 N N . PHE A 1 78 ? 133.081 37.192 3.832 1.00 14.67 73 PHE A N 1
ATOM 596 C CA . PHE A 1 78 ? 133.826 38.362 4.315 1.00 12.63 73 PHE A CA 1
ATOM 597 C C . PHE A 1 78 ? 134.531 38.110 5.656 1.00 18.24 73 PHE A C 1
ATOM 598 O O . PHE A 1 78 ? 135.106 39.030 6.246 1.00 15.73 73 PHE A O 1
ATOM 606 N N . ARG A 1 79 ? 134.491 36.870 6.136 1.00 13.48 74 ARG A N 1
ATOM 607 C CA . ARG A 1 79 ? 134.963 36.557 7.491 1.00 15.91 74 ARG A CA 1
ATOM 608 C C . ARG A 1 79 ? 136.219 35.675 7.563 1.00 16.25 74 ARG A C 1
ATOM 609 O O . ARG A 1 79 ? 136.541 35.129 8.620 1.00 16.48 74 ARG A O 1
ATOM 617 N N . THR A 1 80 ? 136.941 35.552 6.460 1.00 14.97 75 THR A N 1
ATOM 618 C CA . THR A 1 80 ? 138.073 34.626 6.393 1.00 18.00 75 THR A CA 1
ATOM 619 C C . THR A 1 80 ? 139.035 34.715 7.584 1.00 17.89 75 THR A C 1
ATOM 620 O O . THR A 1 80 ? 139.397 33.690 8.177 1.00 17.35 75 THR A O 1
ATOM 624 N N . ILE A 1 81 ? 139.455 35.928 7.940 1.00 14.64 76 ILE A N 1
ATOM 625 C CA . ILE A 1 81 ? 140.513 36.059 8.940 1.00 15.88 76 ILE A CA 1
ATOM 626 C C . ILE A 1 81 ? 140.011 36.559 10.300 1.00 15.68 76 ILE A C 1
ATOM 627 O O . ILE A 1 81 ? 140.739 37.225 11.027 1.00 15.28 76 ILE A O 1
ATOM 632 N N . THR A 1 82 ? 138.768 36.212 10.632 1.00 14.50 77 THR A N 1
ATOM 633 C CA . THR A 1 82 ? 138.160 36.583 11.909 1.00 17.73 77 THR A CA 1
ATOM 634 C C . THR A 1 82 ? 139.060 36.319 13.114 1.00 16.87 77 THR A C 1
ATOM 635 O O . THR A 1 82 ? 139.169 37.154 14.006 1.00 16.78 77 THR A O 1
ATOM 639 N N . SER A 1 83 ? 139.720 35.168 13.140 1.00 16.69 78 SER A N 1
ATOM 640 C CA . SER A 1 83 ? 140.590 34.828 14.265 1.00 18.74 78 SER A CA 1
ATOM 641 C C . SER A 1 83 ? 141.693 35.863 14.528 1.00 17.01 78 SER A C 1
ATOM 642 O O . SER A 1 83 ? 142.103 36.061 15.666 1.00 17.08 78 SER A O 1
ATOM 645 N N . SER A 1 84 ? 142.160 36.533 13.479 1.00 15.55 79 SER A N 1
ATOM 646 C CA . SER A 1 84 ? 143.217 37.534 13.619 1.00 16.96 79 SER A CA 1
ATOM 647 C C . SER A 1 84 ? 142.779 38.778 14.407 1.00 16.38 79 SER A C 1
ATOM 648 O O . SER A 1 84 ? 143.592 39.421 15.096 1.00 16.94 79 SER A O 1
ATOM 651 N N . TYR A 1 85 ? 141.505 39.122 14.307 1.00 16.14 80 TYR A N 1
ATOM 652 C CA . TYR A 1 85 ? 141.000 40.317 14.983 1.00 16.64 80 TYR A CA 1
ATOM 653 C C . TYR A 1 85 ? 140.957 40.140 16.511 1.00 18.64 80 TYR A C 1
ATOM 654 O O . TYR A 1 85 ? 140.980 41.120 17.264 1.00 16.32 80 TYR A O 1
ATOM 663 N N . TYR A 1 86 ? 140.904 38.888 16.968 1.00 15.44 81 TYR A N 1
ATOM 664 C CA . TYR A 1 86 ? 140.910 38.598 18.409 1.00 14.10 81 TYR A CA 1
ATOM 665 C C . TYR A 1 86 ? 142.291 38.793 19.051 1.00 17.17 81 TYR A C 1
ATOM 666 O O . TYR A 1 86 ? 142.423 38.881 20.283 1.00 17.66 81 TYR A O 1
ATOM 675 N N . ARG A 1 87 ? 143.326 38.831 18.224 1.00 17.21 82 ARG A N 1
ATOM 676 C CA . ARG A 1 87 ? 144.671 39.055 18.740 1.00 19.20 82 ARG A CA 1
ATOM 677 C C . ARG A 1 87 ? 144.743 40.401 19.432 1.00 19.22 82 ARG A C 1
ATOM 678 O O . ARG A 1 87 ? 144.484 41.434 18.809 1.00 20.39 82 ARG A O 1
ATOM 686 N N . GLY A 1 88 ? 145.082 40.383 20.720 1.00 20.39 83 GLY A N 1
ATOM 687 C CA . GLY A 1 88 ? 145.220 41.609 21.484 1.00 17.17 83 GLY A CA 1
ATOM 688 C C . GLY A 1 88 ? 143.904 42.123 22.049 1.00 18.31 83 GLY A C 1
ATOM 689 O O . GLY A 1 88 ? 143.876 43.155 22.713 1.00 17.95 83 GLY A O 1
ATOM 690 N N . ALA A 1 89 ? 142.798 41.437 21.783 1.00 15.88 84 ALA A N 1
ATOM 691 C CA . ALA A 1 89 ? 141.524 41.924 22.322 1.00 14.93 84 ALA A CA 1
ATOM 692 C C . ALA A 1 89 ? 141.382 41.727 23.830 1.00 19.13 84 ALA A C 1
ATOM 693 O O . ALA A 1 89 ? 141.617 40.631 24.350 1.00 17.34 84 ALA A O 1
ATOM 695 N N . HIS A 1 90 ? 140.999 42.800 24.525 1.00 12.96 85 HIS A N 1
ATOM 696 C CA . HIS A 1 90 ? 140.851 42.792 25.983 1.00 14.51 85 HIS A CA 1
ATOM 697 C C . HIS A 1 90 ? 139.430 42.447 26.405 1.00 14.56 85 HIS A C 1
ATOM 698 O O . HIS A 1 90 ? 139.215 41.882 27.473 1.00 15.76 85 HIS A O 1
ATOM 705 N N . GLY A 1 91 ? 138.463 42.818 25.572 1.00 14.90 86 GLY A N 1
ATOM 706 C CA . GLY A 1 91 ? 137.059 42.608 25.884 1.00 15.57 86 GLY A CA 1
ATOM 707 C C . GLY A 1 91 ? 136.225 42.329 24.648 1.00 14.35 86 GLY A C 1
ATOM 708 O O . GLY A 1 91 ? 136.439 42.933 23.595 1.00 14.24 86 GLY A O 1
ATOM 709 N N . ILE A 1 92 ? 135.273 41.406 24.782 1.00 14.46 87 ILE A N 1
ATOM 710 C CA . ILE A 1 92 ? 134.350 41.075 23.701 1.00 15.41 87 ILE A CA 1
ATOM 711 C C . ILE A 1 92 ? 132.934 41.404 24.161 1.00 13.97 87 ILE A C 1
ATOM 712 O O . ILE A 1 92 ? 132.507 40.962 25.224 1.00 14.22 87 ILE A O 1
ATOM 717 N N . ILE A 1 93 ? 132.222 42.200 23.376 1.00 13.51 88 ILE A N 1
ATOM 718 C CA . ILE A 1 93 ? 130.825 42.501 23.654 1.00 11.67 88 ILE A CA 1
ATOM 719 C C . ILE A 1 93 ? 129.968 41.660 22.703 1.00 12.74 88 ILE A C 1
ATOM 720 O O . ILE A 1 93 ? 130.024 41.829 21.473 1.00 13.03 88 ILE A O 1
ATOM 725 N N . VAL A 1 94 ? 129.178 40.754 23.278 1.00 14.22 89 VAL A N 1
ATOM 726 C CA . VAL A 1 94 ? 128.298 39.890 22.510 1.00 12.02 89 VAL A CA 1
ATOM 727 C C . VAL A 1 94 ? 126.922 40.555 22.440 1.00 13.65 89 VAL A C 1
ATOM 728 O O . VAL A 1 94 ? 126.320 40.818 23.468 1.00 14.76 89 VAL A O 1
ATOM 732 N N . VAL A 1 95 ? 126.464 40.861 21.233 1.00 12.12 90 VAL A N 1
ATOM 733 C CA . VAL A 1 95 ? 125.209 41.584 21.037 1.00 13.35 90 VAL A CA 1
ATOM 734 C C . VAL A 1 95 ? 124.137 40.664 20.471 1.00 15.42 90 VAL A C 1
ATOM 735 O O . VAL A 1 95 ? 124.392 39.916 19.513 1.00 14.26 90 VAL A O 1
ATOM 739 N N . TYR A 1 96 ? 122.944 40.713 21.058 1.00 14.09 91 TYR A N 1
ATOM 740 C CA . TYR A 1 96 ? 121.758 40.160 20.395 1.00 18.16 91 TYR A CA 1
ATOM 741 C C . TYR A 1 96 ? 120.704 41.250 20.235 1.00 16.35 91 TYR A C 1
ATOM 742 O O . TYR A 1 96 ? 120.879 42.362 20.728 1.00 14.64 91 TYR A O 1
ATOM 751 N N . ASP A 1 97 ? 119.618 40.911 19.540 1.00 15.86 92 ASP A N 1
ATOM 752 C CA . ASP A 1 97 ? 118.540 41.841 19.217 1.00 15.01 92 ASP A CA 1
ATOM 753 C C . ASP A 1 97 ? 117.341 41.374 20.042 1.00 18.46 92 ASP A C 1
ATOM 754 O O . ASP A 1 97 ? 116.914 40.231 19.913 1.00 18.71 92 ASP A O 1
ATOM 759 N N . VAL A 1 98 ? 116.831 42.231 20.923 1.00 17.35 93 VAL A N 1
ATOM 760 C CA . VAL A 1 98 ? 115.747 41.814 21.820 1.00 16.65 93 VAL A CA 1
ATOM 761 C C . VAL A 1 98 ? 114.457 41.500 21.057 1.00 19.34 93 VAL A C 1
ATOM 762 O O . VAL A 1 98 ? 113.529 40.904 21.616 1.00 20.09 93 VAL A O 1
ATOM 766 N N . THR A 1 99 ? 114.413 41.877 19.781 1.00 20.95 94 THR A N 1
ATOM 767 C CA . THR A 1 99 ? 113.240 41.601 18.947 1.00 20.35 94 THR A CA 1
ATOM 768 C C . THR A 1 99 ? 113.425 40.321 18.146 1.00 20.97 94 THR A C 1
ATOM 769 O O . THR A 1 99 ? 112.537 39.927 17.381 1.00 22.67 94 THR A O 1
ATOM 773 N N . ASP A 1 100 ? 114.569 39.662 18.328 1.00 16.63 95 ASP A N 1
ATOM 774 C CA . ASP A 1 100 ? 114.889 38.493 17.514 1.00 19.37 95 ASP A CA 1
ATOM 775 C C . ASP A 1 100 ? 115.358 37.316 18.357 1.00 22.62 95 ASP A C 1
ATOM 776 O O . ASP A 1 100 ? 116.516 37.264 18.787 1.00 22.20 95 ASP A O 1
ATOM 781 N N . GLN A 1 101 ? 114.460 36.366 18.592 1.00 21.05 96 GLN A N 1
ATOM 782 C CA . GLN A 1 101 ? 114.789 35.205 19.415 1.00 20.22 96 GLN A CA 1
ATOM 783 C C . GLN A 1 101 ? 116.005 34.416 18.900 1.00 20.31 96 GLN A C 1
ATOM 784 O O . GLN A 1 101 ? 116.800 33.902 19.687 1.00 20.16 96 GLN A O 1
ATOM 790 N N . GLU A 1 102 ? 116.128 34.300 17.580 1.00 19.47 97 GLU A N 1
ATOM 791 C CA . GLU A 1 102 ? 117.242 33.573 16.984 1.00 22.13 97 GLU A CA 1
ATOM 792 C C . GLU A 1 102 ? 118.601 34.171 17.380 1.00 22.09 97 GLU A C 1
ATOM 793 O O . GLU A 1 102 ? 119.545 33.430 17.668 1.00 18.54 97 GLU A O 1
ATOM 799 N N . SER A 1 103 ? 118.704 35.500 17.392 1.00 18.43 98 SER A N 1
ATOM 800 C CA . SER A 1 103 ? 119.963 36.142 17.772 1.00 17.45 98 SER A CA 1
ATOM 801 C C . SER A 1 103 ? 120.366 35.812 19.216 1.00 16.08 98 SER A C 1
ATOM 802 O O . SER A 1 103 ? 121.557 35.671 19.517 1.00 17.93 98 SER A O 1
ATOM 805 N N . PHE A 1 104 ? 119.381 35.693 20.100 1.00 14.95 99 PHE A N 1
ATOM 806 C CA . PHE A 1 104 ? 119.646 35.324 21.487 1.00 17.07 99 PHE A CA 1
ATOM 807 C C . PHE A 1 104 ? 120.049 33.857 21.611 1.00 17.82 99 PHE A C 1
ATOM 808 O O . PHE A 1 104 ? 120.963 33.526 22.357 1.00 18.46 99 PHE A O 1
ATOM 816 N N . ASN A 1 105 ? 119.364 32.978 20.888 1.00 19.37 100 ASN A N 1
ATOM 817 C CA . ASN A 1 105 ? 119.730 31.557 20.900 1.00 18.40 100 ASN A CA 1
ATOM 818 C C . ASN A 1 105 ? 121.152 31.355 20.389 1.00 19.88 100 ASN A C 1
ATOM 819 O O . ASN A 1 105 ? 121.851 30.430 20.801 1.00 20.41 100 ASN A O 1
ATOM 824 N N . ASN A 1 106 ? 121.575 32.227 19.480 1.00 18.35 101 ASN A N 1
ATOM 825 C CA . ASN A 1 106 ? 122.905 32.126 18.885 1.00 19.09 101 ASN A CA 1
ATOM 826 C C . ASN A 1 106 ? 124.021 32.649 19.785 1.00 16.83 101 ASN A C 1
ATOM 827 O O . ASN A 1 106 ? 125.201 32.500 19.468 1.00 17.37 101 ASN A O 1
ATOM 832 N N . VAL A 1 107 ? 123.654 33.239 20.920 1.00 17.55 102 VAL A N 1
ATOM 833 C CA . VAL A 1 107 ? 124.657 33.760 21.836 1.00 17.99 102 VAL A CA 1
ATOM 834 C C . VAL A 1 107 ? 125.636 32.650 22.240 1.00 19.63 102 VAL A C 1
ATOM 835 O O . VAL A 1 107 ? 126.838 32.890 22.374 1.00 15.97 102 VAL A O 1
ATOM 839 N N . LYS A 1 108 ? 125.135 31.425 22.402 1.00 17.11 103 LYS A N 1
ATOM 840 C CA . LYS A 1 108 ? 126.015 30.314 22.773 1.00 19.81 103 LYS A CA 1
ATOM 841 C C . LYS A 1 108 ? 127.066 30.004 21.693 1.00 18.19 103 LYS A C 1
ATOM 842 O O . LYS A 1 108 ? 128.197 29.630 22.016 1.00 20.13 103 LYS A O 1
ATOM 848 N N . GLN A 1 109 ? 126.714 30.177 20.418 1.00 19.81 104 GLN A N 1
ATOM 849 C CA . GLN A 1 109 ? 127.691 29.986 19.347 1.00 19.48 104 GLN A CA 1
ATOM 850 C C . GLN A 1 109 ? 128.760 31.082 19.368 1.00 18.13 104 GLN A C 1
ATOM 851 O O . GLN A 1 109 ? 129.942 30.819 19.158 1.00 18.29 104 GLN A O 1
ATOM 857 N N . TRP A 1 110 ? 128.342 32.313 19.628 1.00 18.21 105 TRP A N 1
ATOM 858 C CA . TRP A 1 110 ? 129.298 33.413 19.725 1.00 16.44 105 TRP A CA 1
ATOM 859 C C . TRP A 1 110 ? 130.244 33.225 20.910 1.00 16.16 105 TRP A C 1
ATOM 860 O O . TRP A 1 110 ? 131.426 33.527 20.806 1.00 15.34 105 TRP A O 1
ATOM 871 N N . LEU A 1 111 ? 129.736 32.709 22.027 1.00 15.35 106 LEU A N 1
ATOM 872 C CA . LEU A 1 111 ? 130.597 32.442 23.180 1.00 15.44 106 LEU A CA 1
ATOM 873 C C . LEU A 1 111 ? 131.627 31.374 22.832 1.00 16.76 106 LEU A C 1
ATOM 874 O O . LEU A 1 111 ? 132.751 31.383 23.344 1.00 1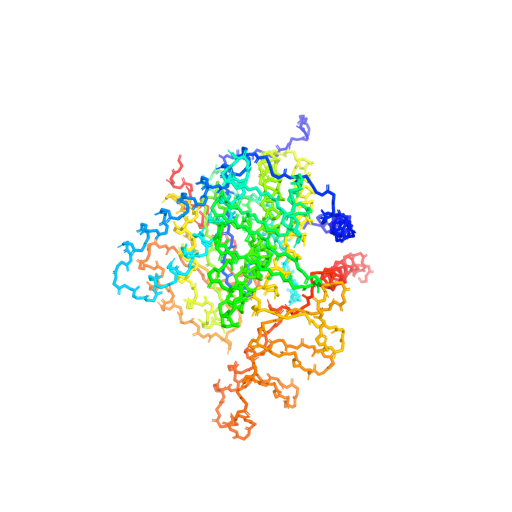6.28 106 LEU A O 1
ATOM 879 N N . GLN A 1 112 ? 131.236 30.448 21.965 1.00 15.43 107 GLN A N 1
ATOM 880 C CA . GLN A 1 112 ? 132.152 29.405 21.530 1.00 17.87 107 GLN A CA 1
ATOM 881 C C . GLN A 1 112 ? 133.289 30.003 20.699 1.00 16.63 107 GLN A C 1
ATOM 882 O O . GLN A 1 112 ? 134.435 29.584 20.813 1.00 15.32 107 GLN A O 1
ATOM 888 N N . GLU A 1 113 ? 132.964 30.990 19.866 1.00 15.15 108 GLU A N 1
ATOM 889 C CA . GLU A 1 113 ? 133.990 31.643 19.050 1.00 16.07 108 GLU A CA 1
ATOM 890 C C . GLU A 1 113 ? 135.002 32.348 19.953 1.00 14.23 108 GLU A C 1
ATOM 891 O O . GLU A 1 113 ? 136.200 32.305 19.698 1.00 13.48 108 GLU A O 1
ATOM 897 N N . ILE A 1 114 ? 134.521 32.973 21.026 1.00 13.85 109 ILE A N 1
ATOM 898 C CA . ILE A 1 114 ? 135.420 33.604 21.989 1.00 14.12 109 ILE A CA 1
ATOM 899 C C . ILE A 1 114 ? 136.342 32.579 22.651 1.00 15.84 109 ILE A C 1
ATOM 900 O O . ILE A 1 114 ? 137.543 32.799 22.776 1.00 15.60 109 ILE A O 1
ATOM 905 N N . ASP A 1 115 ? 135.776 31.461 23.093 1.00 13.62 110 ASP A N 1
ATOM 906 C CA . ASP A 1 115 ? 136.596 30.423 23.719 1.00 14.74 110 ASP A CA 1
ATOM 907 C C . ASP A 1 115 ? 137.664 29.903 22.755 1.00 15.41 110 ASP A C 1
ATOM 908 O O . ASP A 1 115 ? 138.776 29.541 23.167 1.00 17.32 110 ASP A O 1
ATOM 913 N N . ARG A 1 116 ? 137.324 29.878 21.471 1.00 14.50 111 ARG A N 1
ATOM 914 C CA . ARG A 1 116 ? 138.194 29.339 20.430 1.00 13.76 111 ARG A CA 1
ATOM 915 C C . ARG A 1 116 ? 139.360 30.278 20.098 1.00 14.23 111 ARG A C 1
ATOM 916 O O . ARG A 1 116 ? 140.498 29.839 19.919 1.00 16.14 111 ARG A O 1
ATOM 924 N N . TYR A 1 117 ? 139.066 31.573 20.029 1.00 13.26 112 TYR A N 1
ATOM 925 C CA . TYR A 1 117 ? 140.005 32.554 19.479 1.00 15.59 112 TYR A CA 1
ATOM 926 C C . TYR A 1 117 ? 140.594 33.571 20.461 1.00 17.73 112 TYR A C 1
ATOM 927 O O . TYR A 1 117 ? 141.660 34.119 20.197 1.00 16.69 112 TYR A O 1
ATOM 936 N N . ALA A 1 118 ? 139.908 33.852 21.562 1.00 16.31 113 ALA A N 1
ATOM 937 C CA . ALA A 1 118 ? 140.335 34.934 22.461 1.00 16.89 113 ALA A CA 1
ATOM 938 C C . ALA A 1 118 ? 141.392 34.503 23.481 1.00 20.30 113 ALA A C 1
ATOM 939 O O . ALA A 1 118 ? 141.591 33.317 23.725 1.00 18.97 113 ALA A O 1
ATOM 941 N N . SER A 1 119 ? 142.065 35.482 24.078 1.00 18.32 114 SER A N 1
ATOM 942 C CA . SER A 1 119 ? 142.973 35.217 25.189 1.00 21.36 114 SER A CA 1
ATOM 943 C C . SER A 1 119 ? 142.204 34.637 26.383 1.00 19.86 114 SER A C 1
ATOM 944 O O . SER A 1 119 ? 141.009 34.881 26.544 1.00 22.65 114 SER A O 1
ATOM 947 N N . GLU A 1 120 ? 142.898 33.877 27.226 1.00 21.62 115 GLU A N 1
ATOM 948 C CA . GLU A 1 120 ? 142.266 33.193 28.353 1.00 26.19 115 GLU A CA 1
ATOM 949 C C . GLU A 1 120 ? 141.636 34.147 29.373 1.00 28.50 115 GLU A C 1
ATOM 950 O O . GLU A 1 120 ? 140.683 33.787 30.064 1.00 33.96 115 GLU A O 1
ATOM 956 N N . ASN A 1 121 ? 142.158 35.365 29.453 1.00 24.20 116 ASN A N 1
ATOM 957 C CA . ASN A 1 121 ? 141.723 36.315 30.474 1.00 27.40 116 ASN A CA 1
ATOM 958 C C . ASN A 1 121 ? 140.743 37.366 29.956 1.00 25.83 116 ASN A C 1
ATOM 959 O O . ASN A 1 121 ? 140.420 38.315 30.666 1.00 20.35 116 ASN A O 1
ATOM 964 N N . VAL A 1 122 ? 140.277 37.208 28.719 1.00 20.66 117 VAL A N 1
ATOM 965 C CA . VAL A 1 122 ? 139.427 38.223 28.092 1.00 18.79 117 VAL A CA 1
ATOM 966 C C . VAL A 1 122 ? 138.154 38.488 28.900 1.00 17.21 117 VAL A C 1
ATOM 967 O O . VAL A 1 122 ? 137.571 37.572 29.497 1.00 19.03 117 VAL A O 1
ATOM 971 N N . ASN A 1 123 ? 137.728 39.749 28.930 1.00 15.44 118 ASN A N 1
ATOM 972 C CA . ASN A 1 123 ? 136.450 40.099 29.532 1.00 15.77 118 ASN A CA 1
ATOM 973 C C . ASN A 1 123 ? 135.319 40.006 28.528 1.00 15.33 118 ASN A C 1
ATOM 974 O O . ASN A 1 123 ? 135.539 40.077 27.304 1.00 16.93 118 ASN A O 1
ATOM 979 N N . LYS A 1 124 ? 134.109 39.818 29.055 1.00 15.20 119 LYS A N 1
ATOM 980 C CA . LYS A 1 124 ? 132.916 39.636 28.240 1.00 15.35 119 LYS A CA 1
ATOM 981 C C . LYS A 1 124 ? 131.774 40.463 28.798 1.00 15.99 119 LYS A C 1
ATOM 982 O O . LYS A 1 124 ? 131.666 40.647 30.008 1.00 16.03 119 LYS A O 1
ATOM 988 N N . LEU A 1 125 ? 130.928 40.959 27.902 1.00 15.06 120 LEU A N 1
ATOM 989 C CA . LEU A 1 125 ? 129.707 41.656 28.275 1.00 16.30 120 LEU A CA 1
ATOM 990 C C . LEU A 1 125 ? 128.612 41.244 27.309 1.00 14.11 120 LEU A C 1
ATOM 991 O O . LEU A 1 125 ? 128.853 41.113 26.095 1.00 15.80 120 LEU A O 1
ATOM 996 N N . LEU A 1 126 ? 127.407 41.039 27.841 1.00 14.62 121 LEU A N 1
ATOM 997 C CA . LEU A 1 126 ? 126.253 40.711 27.011 1.00 15.84 121 LEU A CA 1
ATOM 998 C C . LEU A 1 126 ? 125.378 41.943 26.851 1.00 15.36 121 LEU A C 1
ATOM 999 O O . LEU A 1 126 ? 125.064 42.615 27.828 1.00 16.35 121 LEU A O 1
ATOM 1004 N N . VAL A 1 127 ? 125.006 42.241 25.610 1.00 13.60 122 VAL A N 1
ATOM 1005 C CA . VAL A 1 127 ? 124.162 43.399 25.310 1.00 14.32 122 VAL A CA 1
ATOM 1006 C C . VAL A 1 127 ? 122.943 42.974 24.500 1.00 16.17 122 VAL A C 1
ATOM 1007 O O . VAL A 1 127 ? 123.068 42.310 23.461 1.00 15.13 122 VAL A O 1
ATOM 1011 N N . GLY A 1 128 ? 121.756 43.347 24.977 1.00 14.98 123 GLY A N 1
ATOM 1012 C CA . GLY A 1 128 ? 120.537 43.141 24.215 1.00 15.78 123 GLY A CA 1
ATOM 1013 C C . GLY A 1 128 ? 120.085 44.468 23.635 1.00 16.05 123 GLY A C 1
ATOM 1014 O O . GLY A 1 128 ? 119.650 45.350 24.367 1.00 16.75 123 GLY A O 1
ATOM 1015 N N . ASN A 1 129 ? 120.193 44.607 22.324 1.00 17.12 124 ASN A N 1
ATOM 1016 C CA . ASN A 1 129 ? 119.985 45.894 21.664 1.00 16.22 124 ASN A CA 1
ATOM 1017 C C . ASN A 1 129 ? 118.581 46.026 21.074 1.00 17.78 124 ASN A C 1
ATOM 1018 O O . ASN A 1 129 ? 117.841 45.038 20.978 1.00 16.66 124 ASN A O 1
ATOM 1023 N N . LYS A 1 130 ? 118.239 47.249 20.663 1.00 14.94 125 LYS A N 1
ATOM 1024 C CA . LYS A 1 130 ? 116.918 47.604 20.113 1.00 17.53 125 LYS A CA 1
ATOM 1025 C C . LYS A 1 130 ? 115.816 47.620 21.181 1.00 20.03 125 LYS A C 1
ATOM 1026 O O . LYS A 1 130 ? 114.666 47.278 20.901 1.00 18.61 125 LYS A O 1
ATOM 1032 N N . CYS A 1 131 ? 116.164 48.047 22.394 1.00 18.42 126 CYS A N 1
ATOM 1033 C CA . CYS A 1 131 ? 115.196 48.035 23.489 1.00 20.80 126 CYS A CA 1
ATOM 1034 C C . CYS A 1 131 ? 114.104 49.096 23.346 1.00 23.52 126 CYS A C 1
ATOM 1035 O O . CYS A 1 131 ? 113.096 49.048 24.049 1.00 23.71 126 CYS A O 1
ATOM 1038 N N . ASP A 1 132 ? 114.285 50.029 22.419 1.00 21.94 127 ASP A N 1
ATOM 1039 C CA . ASP A 1 132 ? 113.258 51.032 22.126 1.00 22.23 127 ASP A CA 1
ATOM 1040 C C . ASP A 1 132 ? 112.043 50.448 21.398 1.00 25.19 127 ASP A C 1
ATOM 1041 O O . ASP A 1 132 ? 110.974 51.055 21.387 1.00 25.30 127 ASP A O 1
ATOM 1046 N N . LEU A 1 133 ? 112.214 49.288 20.768 1.00 24.40 128 LEU A N 1
ATOM 1047 C CA . LEU A 1 133 ? 111.123 48.655 20.028 1.00 24.04 128 LEU A CA 1
ATOM 1048 C C . LEU A 1 133 ? 110.220 47.860 20.984 1.00 24.30 128 LEU A C 1
ATOM 1049 O O . LEU A 1 133 ? 110.123 46.631 20.904 1.00 23.15 128 LEU A O 1
ATOM 1054 N N . THR A 1 134 ? 109.554 48.581 21.879 1.00 24.69 129 THR A N 1
ATOM 1055 C CA . THR A 1 134 ? 108.828 47.967 22.994 1.00 27.63 129 THR A CA 1
ATOM 1056 C C . THR A 1 134 ? 107.737 46.980 22.565 1.00 29.84 129 THR A C 1
ATOM 1057 O O . THR A 1 134 ? 107.518 45.970 23.234 1.00 33.39 129 THR A O 1
ATOM 1061 N N . THR A 1 135 ? 107.061 47.269 21.456 1.00 29.98 130 THR A N 1
ATOM 1062 C CA . THR A 1 135 ? 105.961 46.427 20.992 1.00 29.20 130 THR A CA 1
ATOM 1063 C C . THR A 1 135 ? 106.431 45.200 20.213 1.00 32.46 130 THR A C 1
ATOM 1064 O O . THR A 1 135 ? 105.629 44.326 19.873 1.00 29.97 130 THR A O 1
ATOM 1068 N N . LYS A 1 136 ? 107.729 45.134 19.933 1.00 27.35 131 LYS A N 1
ATOM 1069 C CA . LYS A 1 136 ? 108.280 44.026 19.165 1.00 24.41 131 LYS A CA 1
ATOM 1070 C C . LYS A 1 136 ? 109.243 43.136 19.956 1.00 24.93 131 LYS A C 1
ATOM 1071 O O . LYS A 1 136 ? 109.772 42.163 19.414 1.00 24.40 131 LYS A O 1
ATOM 1077 N N . LYS A 1 137 ? 109.443 43.440 21.236 1.00 24.90 132 LYS A N 1
ATOM 1078 C CA . LYS A 1 137 ? 110.362 42.658 22.069 1.00 25.93 132 LYS A CA 1
ATOM 1079 C C . LYS A 1 137 ? 109.900 41.219 22.281 1.00 27.11 132 LYS A C 1
ATOM 1080 O O . LYS A 1 137 ? 108.729 40.968 22.583 1.00 26.22 132 LYS A O 1
ATOM 1086 N N . VAL A 1 138 ? 110.825 40.275 22.128 1.00 24.26 133 VAL A N 1
ATOM 1087 C CA . VAL A 1 138 ? 110.522 38.861 22.361 1.00 21.40 133 VAL A CA 1
ATOM 1088 C C . VAL A 1 138 ? 111.443 38.182 23.383 1.00 24.78 133 VAL A C 1
ATOM 1089 O O . VAL A 1 138 ? 111.085 37.154 23.949 1.00 21.63 133 VAL A O 1
ATOM 1093 N N . VAL A 1 139 ? 112.629 38.740 23.620 1.00 21.99 134 VAL A N 1
ATOM 1094 C CA . VAL A 1 139 ? 113.554 38.135 24.573 1.00 18.86 134 VAL A CA 1
ATOM 1095 C C . VAL A 1 139 ? 113.369 38.689 25.980 1.00 21.82 134 VAL A C 1
ATOM 1096 O O . VAL A 1 139 ? 113.628 39.866 26.224 1.00 24.70 134 VAL A O 1
ATOM 1100 N N . ASP A 1 140 ? 112.922 37.836 26.901 1.00 20.39 135 ASP A N 1
ATOM 1101 C CA . ASP A 1 140 ? 112.665 38.240 28.289 1.00 27.25 135 ASP A CA 1
ATOM 1102 C C . ASP A 1 140 ? 113.930 38.679 29.019 1.00 27.02 135 ASP A C 1
ATOM 1103 O O . ASP A 1 140 ? 114.888 37.914 29.102 1.00 25.00 135 ASP A O 1
ATOM 1108 N N . TYR A 1 141 ? 113.917 39.884 29.582 1.00 22.99 136 TYR A N 1
ATOM 1109 C CA . TYR A 1 141 ? 115.018 40.367 30.416 1.00 27.00 136 TYR A CA 1
ATOM 1110 C C . TYR A 1 141 ? 115.537 39.335 31.416 1.00 26.60 136 TYR A C 1
ATOM 1111 O O . TYR A 1 141 ? 116.742 39.091 31.504 1.00 24.94 136 TYR A O 1
ATOM 1120 N N . THR A 1 142 ? 114.637 38.748 32.195 1.00 25.14 137 THR A N 1
ATOM 1121 C CA . THR A 1 142 ? 115.076 37.859 33.262 1.00 26.13 137 THR A CA 1
ATOM 1122 C C . THR A 1 142 ? 115.769 36.620 32.706 1.00 28.80 137 THR A C 1
ATOM 1123 O O . THR A 1 142 ? 116.713 36.115 33.321 1.00 27.44 137 THR A O 1
ATOM 1127 N N . THR A 1 143 ? 115.298 36.125 31.564 1.00 25.46 138 THR A N 1
ATOM 1128 C CA . THR A 1 143 ? 115.944 34.981 30.918 1.00 28.85 138 THR A CA 1
ATOM 1129 C C . THR A 1 143 ? 117.383 35.346 30.541 1.00 24.18 138 THR A C 1
ATOM 1130 O O . THR A 1 143 ? 118.319 34.577 30.785 1.00 22.61 138 THR A O 1
ATOM 1134 N N . ALA A 1 144 ? 117.551 36.523 29.948 1.00 21.65 139 ALA A N 1
ATOM 1135 C CA . ALA A 1 144 ? 118.873 36.977 29.523 1.00 20.33 139 ALA A CA 1
ATOM 1136 C C . ALA A 1 144 ? 119.772 37.272 30.712 1.00 21.41 139 ALA A C 1
ATOM 1137 O O . ALA A 1 144 ? 120.968 36.951 30.695 1.00 18.56 139 ALA A O 1
ATOM 1139 N N . LYS A 1 145 ? 119.199 37.885 31.745 1.00 21.34 140 LYS A N 1
ATOM 1140 C CA . LYS A 1 145 ? 119.948 38.186 32.964 1.00 21.87 140 LYS A CA 1
ATOM 1141 C C . LYS A 1 145 ? 120.406 36.902 33.638 1.00 19.67 140 LYS A C 1
ATOM 1142 O O . LYS A 1 145 ? 121.553 36.803 34.070 1.00 20.67 140 LYS A O 1
ATOM 1148 N N . GLU A 1 146 ? 119.529 35.904 33.685 1.00 19.69 141 GLU A N 1
ATOM 1149 C CA . GLU A 1 146 ? 119.889 34.626 34.290 1.00 21.88 141 GLU A CA 1
ATOM 1150 C C . GLU A 1 146 ? 121.017 33.972 33.517 1.00 19.18 141 GLU A C 1
ATOM 1151 O O . GLU A 1 146 ? 121.934 33.398 34.103 1.00 15.92 141 GLU A O 1
ATOM 1157 N N . PHE A 1 147 ? 120.944 34.058 32.190 1.00 17.73 142 PHE A N 1
ATOM 1158 C CA . PHE A 1 147 ? 121.985 33.487 31.348 1.00 18.12 142 PHE A CA 1
ATOM 1159 C C . PHE A 1 147 ? 123.316 34.191 31.590 1.00 17.11 142 PHE A C 1
ATOM 1160 O O . PHE A 1 147 ? 124.350 33.535 31.752 1.00 17.14 142 PHE A O 1
ATOM 1168 N N . ALA A 1 148 ? 123.303 35.524 31.623 1.00 14.72 143 ALA A N 1
ATOM 1169 C CA . ALA A 1 148 ? 124.549 36.256 31.863 1.00 17.33 143 ALA A CA 1
ATOM 1170 C C . ALA A 1 148 ? 125.110 35.931 33.253 1.00 17.82 143 ALA A C 1
ATOM 1171 O O . ALA A 1 148 ? 126.302 35.663 33.403 1.00 17.23 143 ALA A O 1
ATOM 1173 N N . ASP A 1 149 ? 124.244 35.940 34.261 1.00 19.88 144 ASP A N 1
ATOM 1174 C CA . ASP A 1 149 ? 124.658 35.603 35.619 1.00 19.45 144 ASP A CA 1
ATOM 1175 C C . ASP A 1 149 ? 125.301 34.214 35.694 1.00 19.15 144 ASP A C 1
ATOM 1176 O O . ASP A 1 149 ? 126.239 34.010 36.465 1.00 18.48 144 ASP A O 1
ATOM 1181 N N . SER A 1 150 ? 124.793 33.262 34.906 1.00 17.61 145 SER A N 1
ATOM 1182 C CA . SER A 1 150 ? 125.301 31.888 34.944 1.00 16.94 145 SER A CA 1
ATOM 1183 C C . SER A 1 150 ? 126.730 31.810 34.409 1.00 18.74 145 SER A C 1
ATOM 1184 O O . SER A 1 150 ? 127.429 30.813 34.629 1.00 18.58 145 SER A O 1
ATOM 1187 N N . LEU A 1 151 ? 127.154 32.874 33.725 1.00 18.91 146 LEU A N 1
ATOM 1188 C CA . LEU A 1 151 ? 128.478 32.963 33.129 1.00 16.69 146 LEU A CA 1
ATOM 1189 C C . LEU A 1 151 ? 129.378 33.920 33.885 1.00 17.12 146 LEU A C 1
ATOM 1190 O O . LEU A 1 151 ? 130.557 34.065 33.544 1.00 20.28 146 LEU A O 1
ATOM 1195 N N . GLY A 1 152 ? 128.813 34.607 34.871 1.00 17.61 147 GLY A N 1
ATOM 1196 C CA . GLY A 1 152 ? 129.558 35.575 35.658 1.00 18.75 147 GLY A CA 1
ATOM 1197 C C . GLY A 1 152 ? 129.880 36.831 34.870 1.00 21.17 147 GLY A C 1
ATOM 1198 O O . GLY A 1 152 ? 130.908 37.478 35.102 1.00 23.41 147 GLY A O 1
ATOM 1199 N N . ILE A 1 153 ? 129.014 37.185 33.929 1.00 17.68 148 ILE A N 1
ATOM 1200 C CA . ILE A 1 153 ? 129.268 38.388 33.149 1.00 18.92 148 ILE A CA 1
ATOM 1201 C C . ILE A 1 153 ? 128.149 39.417 33.265 1.00 19.12 148 ILE A C 1
ATOM 1202 O O . ILE A 1 153 ? 127.000 39.065 33.541 1.00 20.76 148 ILE A O 1
ATOM 1207 N N . PRO A 1 154 ? 128.487 40.696 33.068 1.00 16.65 149 PRO A N 1
ATOM 1208 C CA . PRO A 1 154 ? 127.495 41.775 33.158 1.00 17.58 149 PRO A CA 1
ATOM 1209 C C . PRO A 1 154 ? 126.558 41.751 31.961 1.00 17.02 149 PRO A C 1
ATOM 1210 O O . PRO A 1 154 ? 126.905 41.198 30.912 1.00 18.11 149 PRO A O 1
ATOM 1214 N N . PHE A 1 155 ? 125.388 42.364 32.120 1.00 16.66 150 PHE A N 1
ATOM 1215 C CA . PHE A 1 155 ? 124.358 42.373 31.095 1.00 16.93 150 PHE A CA 1
ATOM 1216 C C . PHE A 1 155 ? 123.639 43.711 31.098 1.00 15.97 150 PHE A C 1
ATOM 1217 O O . PHE A 1 155 ? 123.232 44.187 32.150 1.00 18.68 150 PHE A O 1
ATOM 1225 N N . LEU A 1 156 ? 123.516 44.320 29.920 1.00 17.71 151 LEU A N 1
ATOM 1226 C CA . LEU A 1 156 ? 122.715 45.533 29.737 1.00 18.90 151 LEU A CA 1
ATOM 1227 C C . LEU A 1 156 ? 121.833 45.459 28.496 1.00 19.23 151 LEU A C 1
ATOM 1228 O O . LEU A 1 156 ? 122.217 44.892 27.462 1.00 16.70 151 LEU A O 1
ATOM 1233 N N . GLU A 1 157 ? 120.641 46.038 28.604 1.00 17.78 152 GLU A N 1
ATOM 1234 C CA . GLU A 1 157 ? 119.801 46.263 27.444 1.00 17.71 152 GLU A CA 1
ATOM 1235 C C . GLU A 1 157 ? 120.048 47.673 26.906 1.00 19.68 152 GLU A C 1
ATOM 1236 O O . GLU A 1 157 ? 120.123 48.626 27.677 1.00 19.86 152 GLU A O 1
ATOM 1242 N N . THR A 1 158 ? 120.182 47.798 25.586 1.00 15.38 153 THR A N 1
ATOM 1243 C CA . THR A 1 158 ? 120.560 49.070 24.962 1.00 15.13 153 THR A CA 1
ATOM 1244 C C . THR A 1 158 ? 119.661 49.485 23.800 1.00 18.70 153 THR A C 1
ATOM 1245 O O . THR A 1 158 ? 118.891 48.689 23.266 1.00 16.39 153 THR A O 1
ATOM 1249 N N . SER A 1 159 ? 119.788 50.744 23.400 1.00 17.12 154 SER A N 1
ATOM 1250 C CA . SER A 1 159 ? 119.237 51.197 22.131 1.00 17.61 154 SER A CA 1
ATOM 1251 C C . SER A 1 159 ? 120.236 52.108 21.445 1.00 18.91 154 SER A C 1
ATOM 1252 O O . SER A 1 159 ? 120.545 53.188 21.944 1.00 18.96 154 SER A O 1
ATOM 1255 N N . ALA A 1 160 ? 120.758 51.683 20.298 1.00 18.45 155 ALA A N 1
ATOM 1256 C CA . ALA A 1 160 ? 121.680 52.542 19.568 1.00 17.54 155 ALA A CA 1
ATOM 1257 C C . ALA A 1 160 ? 120.893 53.726 19.037 1.00 20.07 155 ALA A C 1
ATOM 1258 O O . ALA A 1 160 ? 121.419 54.829 18.886 1.00 21.53 155 ALA A O 1
ATOM 1260 N N . LYS A 1 161 ? 119.611 53.496 18.778 1.00 18.94 156 LYS A N 1
ATOM 1261 C CA . LYS A 1 161 ? 118.756 54.540 18.202 1.00 20.16 156 LYS A CA 1
ATOM 1262 C C . LYS A 1 161 ? 118.519 55.707 19.171 1.00 23.99 156 LYS A C 1
ATOM 1263 O O . LYS A 1 161 ? 118.681 56.868 18.782 1.00 24.33 156 LYS A O 1
ATOM 1269 N N . ASN A 1 162 ? 118.148 55.395 20.416 1.00 20.52 157 ASN A N 1
ATOM 1270 C CA . ASN A 1 162 ? 117.890 56.405 21.460 1.00 24.25 157 ASN A CA 1
ATOM 1271 C C . ASN A 1 162 ? 119.074 56.655 22.396 1.00 25.22 157 ASN A C 1
ATOM 1272 O O . ASN A 1 162 ? 119.001 57.518 23.283 1.00 26.42 157 ASN A O 1
ATOM 1277 N N . ALA A 1 163 ? 120.140 55.879 22.215 1.00 21.12 158 ALA A N 1
ATOM 1278 C CA . ALA A 1 163 ? 121.359 55.960 23.035 1.00 23.38 158 ALA A CA 1
ATOM 1279 C C . ALA A 1 163 ? 121.282 55.296 24.429 1.00 24.17 158 ALA A C 1
ATOM 1280 O O . ALA A 1 163 ? 122.264 55.279 25.171 1.00 23.26 158 ALA A O 1
ATOM 1282 N N . THR A 1 164 ? 120.133 54.736 24.780 1.00 22.80 159 THR A N 1
ATOM 1283 C CA . THR A 1 164 ? 119.970 54.099 26.090 1.00 19.37 159 THR A CA 1
ATOM 1284 C C . THR A 1 164 ? 121.088 53.103 26.386 1.00 24.00 159 THR A C 1
ATOM 1285 O O . THR A 1 164 ? 121.313 52.177 25.611 1.00 18.55 159 THR A O 1
ATOM 1289 N N . ASN A 1 165 ? 121.778 53.313 27.507 1.00 19.56 160 ASN A N 1
ATOM 1290 C CA . ASN A 1 165 ? 122.816 52.402 27.997 1.00 19.43 160 ASN A CA 1
ATOM 1291 C C . ASN A 1 165 ? 124.024 52.182 27.086 1.00 19.90 160 ASN A C 1
ATOM 1292 O O . ASN A 1 165 ? 124.841 51.303 27.356 1.00 21.34 160 ASN A O 1
ATOM 1297 N N . VAL A 1 166 ? 124.150 52.951 26.008 1.00 19.24 161 VAL A N 1
ATOM 1298 C CA . VAL A 1 166 ? 125.303 52.781 25.120 1.00 19.97 161 VAL A CA 1
ATOM 1299 C C . VAL A 1 166 ? 126.624 53.189 25.793 1.00 19.20 161 VAL A C 1
ATOM 1300 O O . VAL A 1 166 ? 127.575 52.404 25.835 1.00 17.91 161 VAL A O 1
ATOM 1304 N N . GLU A 1 167 ? 126.684 54.399 26.343 1.00 18.34 162 GLU A N 1
ATOM 1305 C CA . GLU A 1 167 ? 127.885 54.807 27.076 1.00 21.00 162 GLU A CA 1
ATOM 1306 C C . GLU A 1 167 ? 128.159 53.876 28.251 1.00 19.69 162 GLU A C 1
ATOM 1307 O O . GLU A 1 167 ? 129.309 53.503 28.518 1.00 20.63 162 GLU A O 1
ATOM 1313 N N . GLN A 1 168 ? 127.104 53.512 28.967 1.00 19.56 163 GLN A N 1
ATOM 1314 C CA . GLN A 1 168 ? 127.255 52.667 30.137 1.00 21.05 163 GLN A CA 1
ATOM 1315 C C . GLN A 1 168 ? 127.883 51.323 29.788 1.00 22.31 163 GLN A C 1
ATOM 1316 O O . GLN A 1 168 ? 128.708 50.806 30.542 1.00 19.19 163 GLN A O 1
ATOM 1322 N N . SER A 1 169 ? 127.486 50.756 28.655 1.00 19.24 164 SER A N 1
ATOM 1323 C CA . SER A 1 169 ? 128.001 49.448 28.249 1.00 18.61 164 SER A CA 1
ATOM 1324 C C . SER A 1 169 ? 129.522 49.487 28.120 1.00 17.64 164 SER A C 1
ATOM 1325 O O . SER A 1 169 ? 130.227 48.633 28.653 1.00 17.63 164 SER A O 1
ATOM 1328 N N . PHE A 1 170 ? 130.020 50.489 27.413 1.00 18.85 165 PHE A N 1
ATOM 1329 C CA . PHE A 1 170 ? 131.453 50.622 27.211 1.00 16.04 165 PHE A CA 1
ATOM 1330 C C . PHE A 1 170 ? 132.187 50.993 28.502 1.00 18.11 165 PHE A C 1
ATOM 1331 O O . PHE A 1 170 ? 133.286 50.509 28.753 1.00 18.18 165 PHE A O 1
ATOM 1339 N N . MET A 1 171 ? 131.579 51.843 29.324 1.00 17.28 166 MET A N 1
ATOM 1340 C CA . MET A 1 171 ? 132.159 52.180 30.623 1.00 18.51 166 MET A CA 1
ATOM 1341 C C . MET A 1 171 ? 132.273 50.932 31.492 1.00 19.00 166 MET A C 1
ATOM 1342 O O . MET A 1 171 ? 133.290 50.711 32.150 1.00 18.42 166 MET A O 1
ATOM 1347 N N . THR A 1 172 ? 131.228 50.112 31.483 1.00 16.62 167 THR A N 1
ATOM 1348 C CA . THR A 1 172 ? 131.232 48.876 32.265 1.00 17.73 167 THR A CA 1
ATOM 1349 C C . THR A 1 172 ? 132.328 47.917 31.774 1.00 18.00 167 THR A C 1
ATOM 1350 O O . THR A 1 172 ? 133.097 47.390 32.570 1.00 16.92 167 THR A O 1
ATOM 1354 N N . MET A 1 173 ? 132.404 47.697 30.465 1.00 15.80 168 MET A N 1
ATOM 1355 C CA . MET A 1 173 ? 133.487 46.884 29.902 1.00 15.36 168 MET A CA 1
ATOM 1356 C C . MET A 1 173 ? 134.880 47.435 30.264 1.00 19.89 168 MET A C 1
ATOM 1357 O O . MET A 1 173 ? 135.767 46.677 30.666 1.00 16.30 168 MET A O 1
ATOM 1362 N N . ALA A 1 174 ? 135.079 48.749 30.146 1.00 15.00 169 ALA A N 1
ATOM 1363 C CA . ALA A 1 174 ? 136.377 49.327 30.494 1.00 16.34 169 ALA A CA 1
ATOM 1364 C C . ALA A 1 174 ? 136.728 49.137 31.983 1.00 15.71 169 ALA A C 1
ATOM 1365 O O . ALA A 1 174 ? 137.889 48.895 32.327 1.00 15.46 169 ALA A O 1
ATOM 1367 N N . ALA A 1 175 ? 135.724 49.242 32.852 1.00 17.07 170 ALA A N 1
ATOM 1368 C CA . ALA A 1 175 ? 135.922 49.043 34.284 1.00 18.85 170 ALA A CA 1
ATOM 1369 C C . ALA A 1 175 ? 136.309 47.604 34.584 1.00 18.31 170 ALA A C 1
ATOM 1370 O O . ALA A 1 175 ? 137.189 47.368 35.403 1.00 18.93 170 ALA A O 1
ATOM 1372 N N . GLU A 1 176 ? 135.683 46.652 33.890 1.00 17.07 171 GLU A N 1
ATOM 1373 C CA . GLU A 1 176 ? 136.007 45.240 34.093 1.00 18.42 171 GLU A CA 1
ATOM 1374 C C . GLU A 1 176 ? 137.440 44.903 33.659 1.00 16.40 171 GLU A C 1
ATOM 1375 O O . GLU A 1 176 ? 138.138 44.149 34.335 1.00 18.95 171 GLU A O 1
ATOM 1381 N N . ILE A 1 177 ? 137.860 45.438 32.521 1.00 13.59 172 ILE A N 1
ATOM 1382 C CA . ILE A 1 177 ? 139.227 45.208 32.026 1.00 15.47 172 ILE A CA 1
ATOM 1383 C C . ILE A 1 177 ? 140.251 45.839 32.968 1.00 18.05 172 ILE A C 1
ATOM 1384 O O . ILE A 1 177 ? 141.230 45.211 33.346 1.00 17.81 172 ILE A O 1
ATOM 1389 N N . LYS A 1 178 ? 140.022 47.093 33.338 1.00 16.13 173 LYS A N 1
ATOM 1390 C CA . LYS A 1 178 ? 140.965 47.810 34.188 1.00 18.71 173 LYS A CA 1
ATOM 1391 C C . LYS A 1 178 ? 141.240 47.064 35.501 1.00 21.53 173 LYS A C 1
ATOM 1392 O O . LYS A 1 178 ? 142.369 47.041 35.988 1.00 19.74 173 LYS A O 1
ATOM 1398 N N . LYS A 1 179 ? 140.207 46.437 36.054 1.00 19.90 174 LYS A N 1
ATOM 1399 C CA . LYS A 1 179 ? 140.336 45.679 37.301 1.00 26.61 174 LYS A CA 1
ATOM 1400 C C . LYS A 1 179 ? 141.472 44.665 37.294 1.00 28.58 174 LYS A C 1
ATOM 1401 O O . LYS A 1 179 ? 141.998 44.326 38.347 1.00 30.79 174 LYS A O 1
ATOM 1407 N N . ARG A 1 180 ? 141.841 44.152 36.125 1.00 28.70 175 ARG A N 1
ATOM 1408 C CA . ARG A 1 180 ? 142.903 43.147 36.087 1.00 26.86 175 ARG A CA 1
ATOM 1409 C C . ARG A 1 180 ? 144.240 43.662 35.559 1.00 27.53 175 ARG A C 1
ATOM 1410 O O . ARG A 1 180 ? 145.152 42.875 35.288 1.00 34.74 175 ARG A O 1
ATOM 1418 N N . MET A 1 181 ? 144.370 44.977 35.427 1.00 25.19 176 MET A N 1
ATOM 1419 C CA . MET A 1 181 ? 145.621 45.565 34.956 1.00 29.16 176 MET A CA 1
ATOM 1420 C C . MET A 1 181 ? 146.540 45.817 36.138 1.00 31.39 176 MET A C 1
ATOM 1421 O O . MET A 1 181 ? 147.718 46.136 35.969 1.00 33.17 176 MET A O 1
ATOM 1427 N N . LYS B 2 2 ? 130.838 65.616 15.819 1.00 39.92 225 LYS B N 1
ATOM 1428 C CA . LYS B 2 2 ? 132.093 66.248 15.409 1.00 38.77 225 LYS B CA 1
ATOM 1429 C C . LYS B 2 2 ? 131.987 66.613 13.935 1.00 43.86 225 LYS B C 1
ATOM 1430 O O . LYS B 2 2 ? 132.262 65.785 13.064 1.00 41.62 225 LYS B O 1
ATOM 1436 N N . LEU B 2 3 ? 131.577 67.849 13.661 1.00 39.53 226 LEU B N 1
ATOM 1437 C CA . LEU B 2 3 ? 131.383 68.324 12.292 1.00 43.21 226 LEU B CA 1
ATOM 1438 C C . LEU B 2 3 ? 132.549 68.006 11.368 1.00 43.26 226 LEU B C 1
ATOM 1439 O O . LEU B 2 3 ? 132.350 67.667 10.207 1.00 42.49 226 LEU B O 1
ATOM 1444 N N . ASP B 2 4 ? 133.770 68.148 11.874 1.00 42.88 227 ASP B N 1
ATOM 1445 C CA . ASP B 2 4 ? 134.943 67.923 11.035 1.00 41.87 227 ASP B CA 1
ATOM 1446 C C . ASP B 2 4 ? 135.063 66.451 10.635 1.00 43.10 227 ASP B C 1
ATOM 1447 O O . ASP B 2 4 ? 135.503 66.138 9.528 1.00 43.65 227 ASP B O 1
ATOM 1452 N N . LYS B 2 5 ? 134.655 65.554 11.530 1.00 32.61 228 LYS B N 1
ATOM 1453 C CA . LYS B 2 5 ? 134.564 64.137 11.194 1.00 40.92 228 LYS B CA 1
ATOM 1454 C C . LYS B 2 5 ? 133.620 63.936 10.001 1.00 45.87 228 LYS B C 1
ATOM 1455 O O . LYS B 2 5 ? 133.911 63.150 9.089 1.00 43.87 228 LYS B O 1
ATOM 1461 N N . LEU B 2 6 ? 132.501 64.659 9.998 1.00 39.16 229 LEU B N 1
ATOM 1462 C CA . LEU B 2 6 ? 131.567 64.589 8.880 1.00 40.47 229 LEU B CA 1
ATOM 1463 C C . LEU B 2 6 ? 132.241 65.112 7.617 1.00 42.68 229 LEU B C 1
ATOM 1464 O O . LEU B 2 6 ? 132.264 64.435 6.586 1.00 40.97 229 LEU B O 1
ATOM 1469 N N . GLU B 2 7 ? 132.800 66.315 7.703 1.00 41.29 230 GLU B N 1
ATOM 1470 C CA . GLU B 2 7 ? 133.432 66.940 6.543 1.00 42.30 230 GLU B CA 1
ATOM 1471 C C . GLU B 2 7 ? 134.501 66.033 5.941 1.00 42.17 230 GLU B C 1
ATOM 1472 O O . GLU B 2 7 ? 134.647 65.956 4.719 1.00 45.56 230 GLU B O 1
ATOM 1478 N N . ARG B 2 8 ? 135.236 65.343 6.807 1.00 41.36 231 ARG B N 1
ATOM 1479 C CA . ARG B 2 8 ? 136.307 64.453 6.375 1.00 43.46 231 ARG B CA 1
ATOM 1480 C C . ARG B 2 8 ? 135.778 63.195 5.692 1.00 43.62 231 ARG B C 1
ATOM 1481 O O . ARG B 2 8 ? 136.399 62.669 4.763 1.00 44.40 231 ARG B O 1
ATOM 1489 N N . GLN B 2 9 ? 134.631 62.713 6.157 1.00 44.17 232 GLN B N 1
ATOM 1490 C CA . GLN B 2 9 ? 134.037 61.505 5.594 1.00 39.61 232 GLN B CA 1
ATOM 1491 C C . GLN B 2 9 ? 133.983 61.556 4.077 1.00 40.07 232 GLN B C 1
ATOM 1492 O O . GLN B 2 9 ? 134.094 60.525 3.420 1.00 42.74 232 GLN B O 1
ATOM 1498 N N . GLY B 2 10 ? 133.806 62.756 3.530 1.00 38.30 233 GLY B N 1
ATOM 1499 C CA . GLY B 2 10 ? 133.779 62.954 2.090 1.00 38.68 233 GLY B CA 1
ATOM 1500 C C . GLY B 2 10 ? 134.942 62.290 1.372 1.00 38.67 233 GLY B C 1
ATOM 1501 O O . GLY B 2 10 ? 134.740 61.411 0.532 1.00 40.82 233 GLY B O 1
ATOM 1502 N N . LYS B 2 11 ? 136.160 62.722 1.692 1.00 44.34 234 LYS B N 1
ATOM 1503 C CA . LYS B 2 11 ? 137.375 62.109 1.148 1.00 41.95 234 LYS B CA 1
ATOM 1504 C C . LYS B 2 11 ? 137.548 60.680 1.648 1.00 39.82 234 LYS B C 1
ATOM 1505 O O . LYS B 2 11 ? 138.040 59.812 0.927 1.00 42.48 234 LYS B O 1
ATOM 1511 N N . ASP B 2 12 ? 137.158 60.453 2.895 1.00 33.67 235 ASP B N 1
ATOM 1512 C CA . ASP B 2 12 ? 137.229 59.132 3.498 1.00 40.64 235 ASP B CA 1
ATOM 1513 C C . ASP B 2 12 ? 136.441 58.092 2.693 1.00 36.88 235 ASP B C 1
ATOM 1514 O O . ASP B 2 12 ? 136.962 57.028 2.346 1.00 30.13 235 ASP B O 1
ATOM 1519 N N . LEU B 2 13 ? 135.181 58.396 2.405 1.00 34.46 236 LEU B N 1
ATOM 1520 C CA . LEU B 2 13 ? 134.376 57.532 1.546 1.00 30.72 236 LEU B CA 1
ATOM 1521 C C . LEU B 2 13 ? 134.992 57.466 0.162 1.00 31.90 236 LEU B C 1
ATOM 1522 O O . LEU B 2 13 ? 135.052 56.406 -0.460 1.00 27.40 236 LEU B O 1
ATOM 1527 N N . GLU B 2 14 ? 135.449 58.619 -0.315 1.00 30.80 237 GLU B N 1
ATOM 1528 C CA . GLU B 2 14 ? 136.129 58.716 -1.593 1.00 34.95 237 GLU B CA 1
ATOM 1529 C C . GLU B 2 14 ? 137.281 57.720 -1.666 1.00 30.36 237 GLU B C 1
ATOM 1530 O O . GLU B 2 14 ? 137.369 56.930 -2.606 1.00 34.66 237 GLU B O 1
ATOM 1536 N N . ASP B 2 15 ? 138.156 57.769 -0.667 1.00 34.53 238 ASP B N 1
ATOM 1537 C CA . ASP B 2 15 ? 139.338 56.914 -0.610 1.00 33.04 238 ASP B CA 1
ATOM 1538 C C . ASP B 2 15 ? 138.944 55.446 -0.462 1.00 29.88 238 ASP B C 1
ATOM 1539 O O . ASP B 2 15 ? 139.519 54.570 -1.105 1.00 29.93 238 ASP B O 1
ATOM 1544 N N . LYS B 2 16 ? 137.956 55.197 0.388 1.00 27.88 239 LYS B N 1
ATOM 1545 C CA . LYS B 2 16 ? 137.470 53.849 0.653 1.00 25.79 239 LYS B CA 1
ATOM 1546 C C . LYS B 2 16 ? 136.960 53.177 -0.625 1.00 24.18 239 LYS B C 1
ATOM 1547 O O . LYS B 2 16 ? 137.459 52.122 -1.032 1.00 20.85 239 LYS B O 1
ATOM 1553 N N . TYR B 2 17 ? 135.978 53.791 -1.273 1.00 24.26 240 TYR B N 1
ATOM 1554 C CA . TYR B 2 17 ? 135.425 53.196 -2.481 1.00 22.79 240 TYR B CA 1
ATOM 1555 C C . TYR B 2 17 ? 136.376 53.179 -3.679 1.00 24.45 240 TYR B C 1
ATOM 1556 O O . TYR B 2 17 ? 136.286 52.291 -4.529 1.00 22.37 240 TYR B O 1
ATOM 1565 N N . LYS B 2 18 ? 137.298 54.135 -3.753 1.00 21.61 241 LYS B N 1
ATOM 1566 C CA . LYS B 2 18 ? 138.304 54.073 -4.813 1.00 26.07 241 LYS B CA 1
ATOM 1567 C C . LYS B 2 18 ? 139.189 52.853 -4.600 1.00 23.60 241 LYS B C 1
ATOM 1568 O O . LYS B 2 18 ? 139.496 52.119 -5.543 1.00 25.13 241 LYS B O 1
ATOM 1574 N N . THR B 2 19 ? 139.594 52.644 -3.352 1.00 22.42 242 THR B N 1
ATOM 1575 C CA . THR B 2 19 ? 140.422 51.495 -3.003 1.00 20.51 242 THR B CA 1
ATOM 1576 C C . THR B 2 19 ? 139.683 50.187 -3.292 1.00 19.67 242 THR B C 1
ATOM 1577 O O . THR B 2 19 ? 140.256 49.245 -3.851 1.00 18.93 242 THR B O 1
ATOM 1581 N N . TYR B 2 20 ? 138.414 50.126 -2.899 1.00 19.56 243 TYR B N 1
ATOM 1582 C CA . TYR B 2 20 ? 137.613 48.934 -3.144 1.00 18.64 243 TYR B CA 1
ATOM 1583 C C . TYR B 2 20 ? 137.552 48.643 -4.646 1.00 22.01 243 TYR B C 1
ATOM 1584 O O . TYR B 2 20 ? 137.745 47.516 -5.082 1.00 19.90 243 TYR B O 1
ATOM 1593 N N . GLU B 2 21 ? 137.275 49.674 -5.439 1.00 21.25 244 GLU B N 1
ATOM 1594 C CA . GLU B 2 21 ? 137.118 49.491 -6.879 1.00 22.58 244 GLU B CA 1
ATOM 1595 C C . GLU B 2 21 ? 138.436 49.081 -7.554 1.00 23.51 244 GLU B C 1
ATOM 1596 O O . GLU B 2 21 ? 138.440 48.280 -8.491 1.00 26.36 244 GLU B O 1
ATOM 1602 N N . GLU B 2 22 ? 139.548 49.614 -7.064 1.00 22.96 245 GLU B N 1
ATOM 1603 C CA . GLU B 2 22 ? 140.858 49.219 -7.568 1.00 24.69 245 GLU B CA 1
ATOM 1604 C C . GLU B 2 22 ? 141.120 47.734 -7.343 1.00 26.52 245 GLU B C 1
ATOM 1605 O O . GLU B 2 22 ? 141.661 47.046 -8.216 1.00 26.72 245 GLU B O 1
ATOM 1611 N N . ASN B 2 23 ? 140.745 47.240 -6.168 1.00 21.67 246 ASN B N 1
ATOM 1612 C CA . ASN B 2 23 ? 140.934 45.827 -5.875 1.00 23.01 246 ASN B CA 1
ATOM 1613 C C . ASN B 2 23 ? 140.007 44.947 -6.708 1.00 23.65 246 ASN B C 1
ATOM 1614 O O . ASN B 2 23 ? 140.407 43.890 -7.184 1.00 25.02 246 ASN B O 1
ATOM 1619 N N . LEU B 2 24 ? 138.770 45.386 -6.899 1.00 22.17 247 LEU B N 1
ATOM 1620 C CA . LEU B 2 24 ? 137.832 44.608 -7.698 1.00 24.16 247 LEU B CA 1
ATOM 1621 C C . LEU B 2 24 ? 138.301 44.492 -9.149 1.00 28.48 247 LEU B C 1
ATOM 1622 O O . LEU B 2 24 ? 138.186 43.439 -9.771 1.00 28.42 247 LEU B O 1
ATOM 1627 N N . GLU B 2 25 ? 138.849 45.578 -9.676 1.00 29.26 248 GLU B N 1
ATOM 1628 C CA . GLU B 2 25 ? 139.307 45.593 -11.057 1.00 32.09 248 GLU B CA 1
ATOM 1629 C C . GLU B 2 25 ? 140.566 44.751 -11.263 1.00 31.61 248 GLU B C 1
ATOM 1630 O O . GLU B 2 25 ? 140.780 44.197 -12.341 1.00 32.69 248 GLU B O 1
ATOM 1636 N N . GLY B 2 26 ? 141.383 44.643 -10.220 1.00 31.36 249 GLY B N 1
ATOM 1637 C CA . GLY B 2 26 ? 142.613 43.877 -10.285 1.00 30.80 249 GLY B CA 1
ATOM 1638 C C . GLY B 2 26 ? 142.411 42.393 -10.030 1.00 30.88 249 GLY B C 1
ATOM 1639 O O . GLY B 2 26 ? 143.371 41.623 -10.060 1.00 31.06 249 GLY B O 1
ATOM 1640 N N . PHE B 2 27 ? 141.170 41.980 -9.790 1.00 27.40 250 PHE B N 1
ATOM 1641 C CA . PHE B 2 27 ? 140.913 40.590 -9.437 1.00 23.99 250 PHE B CA 1
ATOM 1642 C C . PHE B 2 27 ? 141.353 39.610 -10.521 1.00 30.48 250 PHE B C 1
ATOM 1643 O O . PHE B 2 27 ? 142.051 38.637 -10.240 1.00 28.75 250 PHE B O 1
ATOM 1651 N N . GLU B 2 28 ? 140.927 39.861 -11.755 1.00 29.75 251 GLU B N 1
ATOM 1652 C CA . GLU B 2 28 ? 141.237 38.960 -12.866 1.00 34.73 251 GLU B CA 1
ATOM 1653 C C . GLU B 2 28 ? 142.743 38.745 -13.032 1.00 31.91 251 GLU B C 1
ATOM 1654 O O . GLU B 2 28 ? 143.207 37.620 -13.216 1.00 35.89 251 GLU B O 1
ATOM 1660 N N . LYS B 2 29 ? 143.504 39.829 -12.956 1.00 29.86 252 LYS B N 1
ATOM 1661 C CA . LYS B 2 29 ? 144.951 39.749 -13.099 1.00 37.95 252 LYS B CA 1
ATOM 1662 C C . LYS B 2 29 ? 145.557 38.963 -11.947 1.00 38.10 252 LYS B C 1
ATOM 1663 O O . LYS B 2 29 ? 146.540 38.244 -12.126 1.00 36.34 252 LYS B O 1
ATOM 1669 N N . LEU B 2 30 ? 144.957 39.107 -10.766 1.00 32.55 253 LEU B N 1
ATOM 1670 C CA . LEU B 2 30 ? 145.396 38.393 -9.572 1.00 31.86 253 LEU B CA 1
ATOM 1671 C C . LEU B 2 30 ? 145.454 36.894 -9.834 1.00 30.99 253 LEU B C 1
ATOM 1672 O O . LEU B 2 30 ? 146.408 36.219 -9.442 1.00 32.80 253 LEU B O 1
ATOM 1677 N N . LEU B 2 31 ? 144.424 36.383 -10.498 1.00 33.27 254 LEU B N 1
ATOM 1678 C CA . LEU B 2 31 ? 144.302 34.952 -10.750 1.00 36.17 254 LEU B CA 1
ATOM 1679 C C . LEU B 2 31 ? 145.487 34.425 -11.547 1.00 38.09 254 LEU B C 1
ATOM 1680 O O . LEU B 2 31 ? 145.926 33.292 -11.347 1.00 40.52 254 LEU B O 1
ATOM 1685 N N . THR B 2 32 ? 146.022 35.259 -12.431 1.00 40.54 255 THR B N 1
ATOM 1686 C CA . THR B 2 32 ? 147.088 34.822 -13.323 1.00 35.65 255 THR B CA 1
ATOM 1687 C C . THR B 2 32 ? 148.488 35.227 -12.867 1.00 37.71 255 THR B C 1
ATOM 1688 O O . THR B 2 32 ? 149.458 34.558 -13.201 1.00 41.90 255 THR B O 1
ATOM 1692 N N . ASP B 2 33 ? 148.592 36.306 -12.095 1.00 37.00 256 ASP B N 1
ATOM 1693 C CA . ASP B 2 33 ? 149.894 36.901 -11.795 1.00 38.42 256 ASP B CA 1
ATOM 1694 C C . ASP B 2 33 ? 150.358 36.782 -10.339 1.00 36.18 256 ASP B C 1
ATOM 1695 O O . ASP B 2 33 ? 151.465 37.203 -10.010 1.00 36.61 256 ASP B O 1
ATOM 1700 N N . SER B 2 34 ? 149.521 36.218 -9.474 1.00 33.71 257 SER B N 1
ATOM 1701 C CA . SER B 2 34 ? 149.824 36.170 -8.045 1.00 33.74 257 SER B CA 1
ATOM 1702 C C . SER B 2 34 ? 151.101 35.386 -7.754 1.00 31.06 257 SER B C 1
ATOM 1703 O O . SER B 2 34 ? 151.453 34.465 -8.491 1.00 28.71 257 SER B O 1
ATOM 1706 N N . GLU B 2 35 ? 151.784 35.763 -6.678 1.00 26.55 258 GLU B N 1
ATOM 1707 C CA . GLU B 2 35 ? 152.994 35.076 -6.230 1.00 24.59 258 GLU B CA 1
ATOM 1708 C C . GLU B 2 35 ? 152.638 33.802 -5.457 1.00 25.34 258 GLU B C 1
ATOM 1709 O O . GLU B 2 35 ? 151.750 33.824 -4.608 1.00 26.09 258 GLU B O 1
ATOM 1715 N N . GLU B 2 36 ? 153.316 32.695 -5.758 1.00 22.54 259 GLU B N 1
ATOM 1716 C CA . GLU B 2 36 ? 153.074 31.443 -5.037 1.00 22.62 259 GLU B CA 1
ATOM 1717 C C . GLU B 2 36 ? 153.450 31.554 -3.551 1.00 20.72 259 GLU B C 1
ATOM 1718 O O . GLU B 2 36 ? 154.342 32.320 -3.177 1.00 19.77 259 GLU B O 1
ATOM 1724 N N . LEU B 2 37 ? 152.785 30.765 -2.709 1.00 16.93 260 LEU B N 1
ATOM 1725 C CA . LEU B 2 37 ? 153.169 30.671 -1.304 1.00 16.39 260 LEU B CA 1
ATOM 1726 C C . LEU B 2 37 ? 154.575 30.097 -1.257 1.00 17.13 260 LEU B C 1
ATOM 1727 O O . LEU B 2 37 ? 154.901 29.193 -2.017 1.00 20.04 260 LEU B O 1
ATOM 1732 N N . SER B 2 38 ? 155.401 30.627 -0.368 1.00 15.77 261 SER B N 1
ATOM 1733 C CA . SER B 2 38 ? 156.691 30.022 -0.084 1.00 16.16 261 SER B CA 1
ATOM 1734 C C . SER B 2 38 ? 156.469 28.922 0.959 1.00 14.91 261 SER B C 1
ATOM 1735 O O . SER B 2 38 ? 155.428 28.889 1.611 1.00 13.32 261 SER B O 1
ATOM 1738 N N . LEU B 2 39 ? 157.432 28.016 1.093 1.00 13.47 262 LEU B N 1
ATOM 1739 C CA . LEU B 2 39 ? 157.332 26.954 2.093 1.00 12.40 262 LEU B CA 1
ATOM 1740 C C . LEU B 2 39 ? 157.137 27.533 3.493 1.00 13.92 262 LEU B C 1
ATOM 1741 O O . LEU B 2 39 ? 156.381 26.997 4.304 1.00 13.32 262 LEU B O 1
ATOM 1746 N N . SER B 2 40 ? 157.824 28.632 3.790 1.00 14.04 263 SER B N 1
ATOM 1747 C CA . SER B 2 40 ? 157.681 29.217 5.106 1.00 14.73 263 SER B CA 1
ATOM 1748 C C . SER B 2 40 ? 156.236 29.646 5.334 1.00 14.57 263 SER B C 1
ATOM 1749 O O . SER B 2 40 ? 155.716 29.498 6.431 1.00 16.05 263 SER B O 1
ATOM 1752 N N . GLU B 2 41 ? 155.601 30.190 4.304 1.00 13.15 264 GLU B N 1
ATOM 1753 C CA . GLU B 2 41 ? 154.199 30.607 4.429 1.00 12.78 264 GLU B CA 1
ATOM 1754 C C . GLU B 2 41 ? 153.281 29.416 4.634 1.00 14.00 264 GLU B C 1
ATOM 1755 O O . GLU B 2 41 ? 152.374 29.457 5.465 1.00 15.17 264 GLU B O 1
ATOM 1761 N N . ILE B 2 42 ? 153.527 28.356 3.876 1.00 13.80 265 ILE B N 1
ATOM 1762 C CA . ILE B 2 42 ? 152.807 27.100 4.042 1.00 12.36 265 ILE B CA 1
ATOM 1763 C C . ILE B 2 42 ? 152.947 26.573 5.486 1.00 12.99 265 ILE B C 1
ATOM 1764 O O . ILE B 2 42 ? 151.971 26.199 6.127 1.00 14.92 265 ILE B O 1
ATOM 1769 N N . ASN B 2 43 ? 154.169 26.567 5.998 1.00 12.32 266 ASN B N 1
ATOM 1770 C CA . ASN B 2 43 ? 154.412 26.107 7.359 1.00 14.28 266 ASN B CA 1
ATOM 1771 C C . ASN B 2 43 ? 153.704 26.967 8.417 1.00 15.97 266 ASN B C 1
ATOM 1772 O O . ASN B 2 43 ? 153.189 26.452 9.406 1.00 15.04 266 ASN B O 1
ATOM 1777 N N . GLU B 2 44 ? 153.693 28.278 8.215 1.00 14.13 267 GLU B N 1
ATOM 1778 C CA . GLU B 2 44 ? 153.042 29.170 9.158 1.00 17.92 267 GLU B CA 1
ATOM 1779 C C . GLU B 2 44 ? 151.546 28.875 9.234 1.00 15.49 267 GLU B C 1
ATOM 1780 O O . GLU B 2 44 ? 150.970 28.830 10.321 1.00 13.86 267 GLU B O 1
ATOM 1786 N N . LYS B 2 45 ? 150.920 28.658 8.079 1.00 13.11 268 LYS B N 1
ATOM 1787 C CA . LYS B 2 45 ? 149.487 28.378 8.050 1.00 13.93 268 LYS B CA 1
ATOM 1788 C C . LYS B 2 45 ? 149.198 27.002 8.635 1.00 14.37 268 LYS B C 1
ATOM 1789 O O . LYS B 2 45 ? 148.236 26.828 9.373 1.00 13.35 268 LYS B O 1
ATOM 1795 N N . MET B 2 46 ? 150.048 26.026 8.345 1.00 15.76 269 MET B N 1
ATOM 1796 C CA . MET B 2 46 ? 149.837 24.702 8.919 1.00 15.27 269 MET B CA 1
ATOM 1797 C C . MET B 2 46 ? 149.957 24.714 10.441 1.00 16.22 269 MET B C 1
ATOM 1798 O O . MET B 2 46 ? 149.160 24.080 11.124 1.00 16.38 269 MET B O 1
ATOM 1803 N N . LYS B 2 47 ? 150.942 25.436 10.969 1.00 12.74 270 LYS B N 1
ATOM 1804 C CA . LYS B 2 47 ? 151.062 25.617 12.420 1.00 14.72 270 LYS B CA 1
ATOM 1805 C C . LYS B 2 47 ? 149.830 26.266 13.043 1.00 16.97 270 LYS B C 1
ATOM 1806 O O . LYS B 2 47 ? 149.351 25.833 14.095 1.00 16.36 270 LYS B O 1
ATOM 1812 N N . ALA B 2 48 ? 149.346 27.334 12.421 1.00 13.67 271 ALA B N 1
ATOM 1813 C CA . ALA B 2 48 ? 148.182 28.040 12.960 1.00 16.47 271 ALA B CA 1
ATOM 1814 C C . ALA B 2 48 ? 146.928 27.162 12.960 1.00 16.65 271 ALA B C 1
ATOM 1815 O O . ALA B 2 48 ? 146.213 27.096 13.959 1.00 17.10 271 ALA B O 1
ATOM 1817 N N . PHE B 2 49 ? 146.688 26.464 11.852 1.00 17.08 272 PHE B N 1
ATOM 1818 C CA . PHE B 2 49 ? 145.541 25.568 11.766 1.00 15.70 272 PHE B CA 1
ATOM 1819 C C . PHE B 2 49 ? 145.677 24.387 12.733 1.00 16.48 272 PHE B C 1
ATOM 1820 O O . PHE B 2 49 ? 144.679 23.909 13.284 1.00 15.84 272 PHE B O 1
ATOM 1828 N N . SER B 2 50 ? 146.900 23.908 12.941 1.00 15.57 273 SER B N 1
ATOM 1829 C CA . SER B 2 50 ? 147.111 22.790 13.867 1.00 15.90 273 SER B CA 1
ATOM 1830 C C . SER B 2 50 ? 146.826 23.205 15.314 1.00 17.42 273 SER B C 1
ATOM 1831 O O . SER B 2 50 ? 146.278 22.431 16.094 1.00 17.35 273 SER B O 1
ATOM 1834 N N . LYS B 2 51 ? 147.186 24.435 15.668 1.00 17.26 274 LYS B N 1
ATOM 1835 C CA . LYS B 2 51 ? 146.876 24.950 16.995 1.00 18.57 274 LYS B CA 1
ATOM 1836 C C . LYS B 2 51 ? 145.355 25.095 17.161 1.00 17.88 274 LYS B C 1
ATOM 1837 O O . LYS B 2 51 ? 144.808 24.758 18.205 1.00 18.52 274 LYS B O 1
ATOM 1843 N N . ASP B 2 52 ? 144.683 25.578 16.119 1.00 16.00 275 ASP B N 1
ATOM 1844 C CA . ASP B 2 52 ? 143.222 25.748 16.147 1.00 17.73 275 ASP B CA 1
ATOM 1845 C C . ASP B 2 52 ? 142.568 24.374 16.297 1.00 14.64 275 ASP B C 1
ATOM 1846 O O . ASP B 2 52 ? 141.651 24.186 17.096 1.00 17.55 275 ASP B O 1
ATOM 1851 N N . SER B 2 53 ? 143.058 23.400 15.539 1.00 16.09 276 SER B N 1
ATOM 1852 C CA . SER B 2 53 ? 142.566 22.029 15.652 1.00 16.93 276 SER B CA 1
ATOM 1853 C C . SER B 2 53 ? 142.643 21.525 17.099 1.00 18.01 276 SER B C 1
ATOM 1854 O O . SER B 2 53 ? 141.673 20.965 17.622 1.00 18.68 276 SER B O 1
ATOM 1857 N N . GLU B 2 54 ? 143.791 21.722 17.736 1.00 15.67 277 GLU B N 1
ATOM 1858 C CA . GLU B 2 54 ? 143.989 21.267 19.122 1.00 18.76 277 GLU B CA 1
ATOM 1859 C C . GLU B 2 54 ? 143.030 21.959 20.086 1.00 21.33 277 GLU B C 1
ATOM 1860 O O . GLU B 2 54 ? 142.489 21.330 21.002 1.00 18.72 277 GLU B O 1
ATOM 1866 N N . LYS B 2 55 ? 142.818 23.257 19.880 1.00 18.74 278 LYS B N 1
ATOM 1867 C CA . LYS B 2 55 ? 141.898 24.016 20.717 1.00 19.54 278 LYS B CA 1
ATOM 1868 C C . LYS B 2 55 ? 140.477 23.469 20.599 1.00 17.32 278 LYS B C 1
ATOM 1869 O O . LYS B 2 55 ? 139.777 23.298 21.597 1.00 17.02 278 LYS B O 1
ATOM 1875 N N . LEU B 2 56 ? 140.052 23.175 19.379 1.00 13.93 279 LEU B N 1
ATOM 1876 C CA . LEU B 2 56 ? 138.718 22.614 19.172 1.00 12.66 279 LEU B CA 1
ATOM 1877 C C . LEU B 2 56 ? 138.575 21.257 19.865 1.00 17.66 279 LEU B C 1
ATOM 1878 O O . LEU B 2 56 ? 137.543 20.960 20.465 1.00 18.18 279 LEU B O 1
ATOM 1883 N N . THR B 2 57 ? 139.618 20.439 19.784 1.00 19.55 280 THR B N 1
ATOM 1884 C CA . THR B 2 57 ? 139.611 19.143 20.453 1.00 18.02 280 THR B CA 1
ATOM 1885 C C . THR B 2 57 ? 139.422 19.317 21.958 1.00 19.11 280 THR B C 1
ATOM 1886 O O . THR B 2 57 ? 138.624 18.613 22.586 1.00 18.91 280 THR B O 1
ATOM 1890 N N . GLN B 2 58 ? 140.137 20.280 22.527 1.00 16.59 281 GLN B N 1
ATOM 1891 C CA . GLN B 2 58 ? 140.048 20.549 23.951 1.00 19.30 281 GLN B CA 1
ATOM 1892 C C . GLN B 2 58 ? 138.665 21.051 24.340 1.00 17.96 281 GLN B C 1
ATOM 1893 O O . GLN B 2 58 ? 138.137 20.675 25.379 1.00 16.59 281 GLN B O 1
ATOM 1899 N N . LEU B 2 59 ? 138.075 21.896 23.506 1.00 16.12 282 LEU B N 1
ATOM 1900 C CA . LEU B 2 59 ? 136.725 22.379 23.798 1.00 14.86 282 LEU B CA 1
ATOM 1901 C C . LEU B 2 59 ? 135.698 21.257 23.708 1.00 17.25 282 LEU B C 1
ATOM 1902 O O . LEU B 2 59 ? 134.715 21.270 24.439 1.00 17.10 282 LEU B O 1
ATOM 1907 N N . MET B 2 60 ? 135.905 20.299 22.810 1.00 16.11 283 MET B N 1
ATOM 1908 C CA . MET B 2 60 ? 134.981 19.181 22.709 1.00 14.64 283 MET B CA 1
ATOM 1909 C C . MET B 2 60 ? 135.004 18.390 24.015 1.00 19.05 283 MET B C 1
ATOM 1910 O O . MET B 2 60 ? 133.965 17.934 24.479 1.00 20.19 283 MET B O 1
ATOM 1915 N N . GLU B 2 61 ? 136.193 18.189 24.581 1.00 17.10 284 GLU B N 1
ATOM 1916 C CA . GLU B 2 61 ? 136.289 17.495 25.863 1.00 20.21 284 GLU B CA 1
ATOM 1917 C C . GLU B 2 61 ? 135.612 18.294 26.987 1.00 20.90 284 GLU B C 1
ATOM 1918 O O . GLU B 2 61 ? 134.935 17.726 27.850 1.00 21.93 284 GLU B O 1
ATOM 1924 N N . LYS B 2 62 ? 135.781 19.614 26.963 1.00 16.00 285 LYS B N 1
ATOM 1925 C CA . LYS B 2 62 ? 135.225 20.480 28.006 1.00 17.98 285 LYS B CA 1
ATOM 1926 C C . LYS B 2 62 ? 133.699 20.476 27.973 1.00 18.34 285 LYS B C 1
ATOM 1927 O O . LYS B 2 62 ? 133.041 20.712 28.996 1.00 19.35 285 LYS B O 1
ATOM 1933 N N . HIS B 2 63 ? 133.153 20.196 26.791 1.00 16.53 286 HIS B N 1
ATOM 1934 C CA . HIS B 2 63 ? 131.708 20.182 26.588 1.00 15.31 286 HIS B CA 1
ATOM 1935 C C . HIS B 2 63 ? 131.154 18.776 26.432 1.00 18.33 286 HIS B C 1
ATOM 1936 O O . HIS B 2 63 ? 130.036 18.603 25.957 1.00 19.23 286 HIS B O 1
ATOM 1943 N N . LYS B 2 64 ? 131.925 17.783 26.867 1.00 17.95 287 LYS B N 1
ATOM 1944 C CA . LYS B 2 64 ? 131.510 16.391 26.722 1.00 20.36 287 LYS B CA 1
ATOM 1945 C C . LYS B 2 64 ? 130.068 16.188 27.179 1.00 20.19 287 LYS B C 1
ATOM 1946 O O . LYS B 2 64 ? 129.675 16.658 28.254 1.00 19.80 287 LYS B O 1
ATOM 1952 N N . GLY B 2 65 ? 129.291 15.478 26.365 1.00 21.65 288 GLY B N 1
ATOM 1953 C CA . GLY B 2 65 ? 127.908 15.173 26.691 1.00 22.21 288 GLY B CA 1
ATOM 1954 C C . GLY B 2 65 ? 126.894 16.053 25.984 1.00 25.91 288 GLY B C 1
ATOM 1955 O O . GLY B 2 65 ? 125.756 15.635 25.735 1.00 25.10 288 GLY B O 1
ATOM 1956 N N . ASP B 2 66 ? 127.308 17.277 25.671 1.00 21.82 289 ASP B N 1
ATOM 1957 C CA . ASP B 2 66 ? 126.458 18.249 25.009 1.00 19.55 289 ASP B CA 1
ATOM 1958 C C . ASP B 2 66 ? 126.529 17.985 23.513 1.00 21.68 289 ASP B C 1
ATOM 1959 O O . ASP B 2 66 ? 127.367 18.561 22.809 1.00 20.22 289 ASP B O 1
ATOM 1964 N N . GLU B 2 67 ? 125.654 17.102 23.039 1.00 22.36 290 GLU B N 1
ATOM 1965 C CA . GLU B 2 67 ? 125.664 16.639 21.652 1.00 19.50 290 GLU B CA 1
ATOM 1966 C C . GLU B 2 67 ? 125.653 17.790 20.655 1.00 21.07 290 GLU B C 1
ATOM 1967 O O . GLU B 2 67 ? 126.374 17.775 19.657 1.00 20.70 290 GLU B O 1
ATOM 1973 N N . LYS B 2 68 ? 124.820 18.788 20.923 1.00 20.52 291 LYS B N 1
ATOM 1974 C CA . LYS B 2 68 ? 124.652 19.882 19.978 1.00 20.02 291 LYS B CA 1
ATOM 1975 C C . LYS B 2 68 ? 125.919 20.735 19.893 1.00 18.01 291 LYS B C 1
ATOM 1976 O O . LYS B 2 68 ? 126.391 21.053 18.798 1.00 19.65 291 LYS B O 1
ATOM 1982 N N . THR B 2 69 ? 126.465 21.119 21.040 1.00 17.79 292 THR B N 1
ATOM 1983 C CA . THR B 2 69 ? 127.721 21.884 21.058 1.00 18.20 292 THR B CA 1
ATOM 1984 C C . THR B 2 69 ? 128.882 21.098 20.444 1.00 18.75 292 THR B C 1
ATOM 1985 O O . THR B 2 69 ? 129.651 21.620 19.620 1.00 19.10 292 THR B O 1
ATOM 1989 N N . VAL B 2 70 ? 129.011 19.842 20.845 1.00 15.81 293 VAL B N 1
ATOM 1990 C CA . VAL B 2 70 ? 130.084 19.004 20.334 1.00 18.30 293 VAL B CA 1
ATOM 1991 C C . VAL B 2 70 ? 129.968 18.850 18.816 1.00 20.12 293 VAL B C 1
ATOM 1992 O O . VAL B 2 70 ? 130.966 18.916 18.102 1.00 20.97 293 VAL B O 1
ATOM 1996 N N . GLN B 2 71 ? 128.753 18.658 18.310 1.00 18.29 294 GLN B N 1
ATOM 1997 C CA . GLN B 2 71 ? 128.570 18.520 16.864 1.00 22.55 294 GLN B CA 1
ATOM 1998 C C . GLN B 2 71 ? 129.001 19.792 16.140 1.00 21.85 294 GLN B C 1
ATOM 1999 O O . GLN B 2 71 ? 129.615 19.728 15.076 1.00 21.19 294 GLN B O 1
ATOM 2005 N N . SER B 2 72 ? 128.675 20.942 16.721 1.00 17.83 295 SER B N 1
ATOM 2006 C CA . SER B 2 72 ? 129.094 22.230 16.165 1.00 18.00 295 SER B CA 1
ATOM 2007 C C . SER B 2 72 ? 130.629 22.333 16.113 1.00 19.77 295 SER B C 1
ATOM 2008 O O . SER B 2 72 ? 131.206 22.782 15.112 1.00 20.12 295 SER B O 1
ATOM 2011 N N . LEU B 2 73 ? 131.277 21.926 17.200 1.00 16.39 296 LEU B N 1
ATOM 2012 C CA . LEU B 2 73 ? 132.740 21.930 17.296 1.00 16.30 296 LEU B CA 1
ATOM 2013 C C . LEU B 2 73 ? 133.349 20.964 16.284 1.00 19.02 296 LEU B C 1
ATOM 2014 O O . LEU B 2 73 ? 134.380 21.258 15.679 1.00 19.02 296 LEU B O 1
ATOM 2019 N N . GLN B 2 74 ? 132.710 19.813 16.094 1.00 16.48 297 GLN B N 1
ATOM 2020 C CA . GLN B 2 74 ? 133.189 18.845 15.108 1.00 19.27 297 GLN B CA 1
ATOM 2021 C C . GLN B 2 74 ? 133.075 19.348 13.669 1.00 20.78 297 GLN B C 1
ATOM 2022 O O . GLN B 2 74 ? 133.929 19.028 12.843 1.00 21.81 297 GLN B O 1
ATOM 2028 N N . ARG B 2 75 ? 132.034 20.123 13.362 1.00 17.23 298 ARG B N 1
ATOM 2029 C CA . ARG B 2 75 ? 131.928 20.721 12.029 1.00 19.00 298 ARG B CA 1
ATOM 2030 C C . ARG B 2 75 ? 133.119 21.628 11.781 1.00 22.41 298 ARG B C 1
ATOM 2031 O O . ARG B 2 75 ? 133.771 21.528 10.740 1.00 20.39 298 ARG B O 1
ATOM 2039 N N . GLU B 2 76 ? 133.405 22.514 12.735 1.00 20.06 299 GLU B N 1
ATOM 2040 C CA . GLU B 2 76 ? 134.565 23.393 12.603 1.00 20.14 299 GLU B CA 1
ATO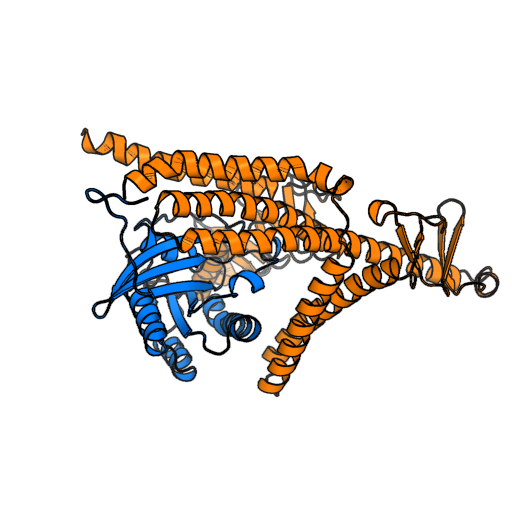M 2041 C C . GLU B 2 76 ? 135.858 22.599 12.469 1.00 20.98 299 GLU B C 1
ATOM 2042 O O . GLU B 2 76 ? 136.716 22.925 11.644 1.00 23.38 299 GLU B O 1
ATOM 2048 N N . HIS B 2 77 ? 136.007 21.567 13.293 1.00 17.75 300 HIS B N 1
ATOM 2049 C CA . HIS B 2 77 ? 137.233 20.773 13.296 1.00 17.09 300 HIS B CA 1
ATOM 2050 C C . HIS B 2 77 ? 137.455 20.072 11.952 1.00 21.57 300 HIS B C 1
ATOM 2051 O O . HIS B 2 77 ? 138.585 20.000 11.458 1.00 20.84 300 HIS B O 1
ATOM 2058 N N . HIS B 2 78 ? 136.379 19.554 11.369 1.00 17.48 301 HIS B N 1
ATOM 2059 C CA . HIS B 2 78 ? 136.453 18.898 10.060 1.00 19.97 301 HIS B CA 1
ATOM 2060 C C . HIS B 2 78 ? 136.896 19.887 8.977 1.00 21.24 301 HIS B C 1
ATOM 2061 O O . HIS B 2 78 ? 137.682 19.551 8.078 1.00 21.44 301 HIS B O 1
ATOM 2068 N N . ASP B 2 79 ? 136.391 21.112 9.077 1.00 21.86 302 ASP B N 1
ATOM 2069 C CA . ASP B 2 79 ? 136.735 22.177 8.143 1.00 23.64 302 ASP B CA 1
ATOM 2070 C C . ASP B 2 79 ? 138.230 22.514 8.213 1.00 18.74 302 ASP B C 1
ATOM 2071 O O . ASP B 2 79 ? 138.894 22.685 7.184 1.00 18.52 302 ASP B O 1
ATOM 2076 N N . ILE B 2 80 ? 138.756 22.610 9.427 1.00 16.41 303 ILE B N 1
ATOM 2077 C CA . ILE B 2 80 ? 140.172 22.892 9.635 1.00 14.82 303 ILE B CA 1
ATOM 2078 C C . ILE B 2 80 ? 141.007 21.706 9.176 1.00 16.75 303 ILE B C 1
ATOM 2079 O O . ILE B 2 80 ? 142.087 21.882 8.612 1.00 17.21 303 ILE B O 1
ATOM 2084 N N . LYS B 2 81 ? 140.521 20.492 9.430 1.00 16.28 304 LYS B N 1
ATOM 2085 C CA . LYS B 2 81 ? 141.257 19.292 8.995 1.00 18.58 304 LYS B CA 1
ATOM 2086 C C . LYS B 2 81 ? 141.391 19.261 7.460 1.00 17.34 304 LYS B C 1
ATOM 2087 O O . LYS B 2 81 ? 142.430 18.873 6.915 1.00 17.71 304 LYS B O 1
ATOM 2093 N N . ALA B 2 82 ? 140.340 19.694 6.775 1.00 17.25 305 ALA B N 1
ATOM 2094 C CA . ALA B 2 82 ? 140.341 19.730 5.314 1.00 17.81 305 ALA B CA 1
ATOM 2095 C C . ALA B 2 82 ? 141.349 20.759 4.788 1.00 19.29 305 ALA B C 1
ATOM 2096 O O . ALA B 2 82 ? 142.080 20.488 3.835 1.00 16.80 305 ALA B O 1
ATOM 2098 N N . LYS B 2 83 ? 141.386 21.935 5.411 1.00 15.40 306 LYS B N 1
ATOM 2099 C CA . LYS B 2 83 ? 142.364 22.960 5.034 1.00 15.16 306 LYS B CA 1
ATOM 2100 C C . LYS B 2 83 ? 143.804 22.496 5.266 1.00 16.30 306 LYS B C 1
ATOM 2101 O O . LYS B 2 83 ? 144.689 22.793 4.469 1.00 15.08 306 LYS B O 1
ATOM 2107 N N . LEU B 2 84 ? 144.039 21.797 6.374 1.00 16.99 307 LEU B N 1
ATOM 2108 C CA . LEU B 2 84 ? 145.357 21.241 6.669 1.00 16.79 307 LEU B CA 1
ATOM 2109 C C . LEU B 2 84 ? 145.773 20.205 5.642 1.00 17.50 307 LEU B C 1
ATOM 2110 O O . LEU B 2 84 ? 146.935 20.156 5.251 1.00 17.64 307 LEU B O 1
ATOM 2115 N N . ALA B 2 85 ? 144.833 19.373 5.206 1.00 15.85 308 ALA B N 1
ATOM 2116 C CA . ALA B 2 85 ? 145.165 18.341 4.219 1.00 15.45 308 ALA B CA 1
ATOM 2117 C C . ALA B 2 85 ? 145.493 18.961 2.857 1.00 17.91 308 ALA B C 1
ATOM 2118 O O . ALA B 2 85 ? 146.385 18.498 2.150 1.00 17.00 308 ALA B O 1
ATOM 2120 N N . ASN B 2 86 ? 144.781 20.024 2.499 1.00 15.87 309 ASN B N 1
ATOM 2121 C CA . ASN B 2 86 ? 145.069 20.770 1.270 1.00 12.44 309 ASN B CA 1
ATOM 2122 C C . ASN B 2 86 ? 146.462 21.426 1.324 1.00 15.08 309 ASN B C 1
ATOM 2123 O O . ASN B 2 86 ? 147.219 21.387 0.362 1.00 14.79 309 ASN B O 1
ATOM 2128 N N . LEU B 2 87 ? 146.790 22.028 2.464 1.00 14.29 310 LEU B N 1
ATOM 2129 C CA . LEU B 2 87 ? 148.123 22.593 2.645 1.00 13.70 310 LEU B CA 1
ATOM 2130 C C . LEU B 2 87 ? 149.162 21.477 2.576 1.00 16.51 310 LEU B C 1
ATOM 2131 O O . LEU B 2 87 ? 150.262 21.685 2.083 1.00 15.59 310 LEU B O 1
ATOM 2136 N N . GLN B 2 88 ? 148.822 20.291 3.074 1.00 16.22 311 GLN B N 1
ATOM 2137 C CA . GLN B 2 88 ? 149.793 19.193 3.054 1.00 16.50 311 GLN B CA 1
ATOM 2138 C C . GLN B 2 88 ? 150.167 18.807 1.611 1.00 17.83 311 GLN B C 1
ATOM 2139 O O . GLN B 2 88 ? 151.308 18.412 1.327 1.00 18.48 311 GLN B O 1
ATOM 2145 N N . VAL B 2 89 ? 149.216 18.939 0.693 1.00 15.49 312 VAL B N 1
ATOM 2146 C CA . VAL B 2 89 ? 149.508 18.690 -0.726 1.00 15.25 312 VAL B CA 1
ATOM 2147 C C . VAL B 2 89 ? 150.585 19.648 -1.248 1.00 15.09 312 VAL B C 1
ATOM 2148 O O . VAL B 2 89 ? 151.538 19.240 -1.919 1.00 16.98 312 VAL B O 1
ATOM 2152 N N . LEU B 2 90 ? 150.427 20.931 -0.944 1.00 16.43 313 LEU B N 1
ATOM 2153 C CA . LEU B 2 90 ? 151.425 21.922 -1.338 1.00 15.56 313 LEU B CA 1
ATOM 2154 C C . LEU B 2 90 ? 152.777 21.642 -0.710 1.00 18.56 313 LEU B C 1
ATOM 2155 O O . LEU B 2 90 ? 153.812 21.795 -1.365 1.00 18.52 313 LEU B O 1
ATOM 2160 N N . HIS B 2 91 ? 152.764 21.249 0.563 1.00 15.34 314 HIS B N 1
ATOM 2161 C CA . HIS B 2 91 ? 153.996 20.961 1.280 1.00 16.48 314 HIS B CA 1
ATOM 2162 C C . HIS B 2 91 ? 154.690 19.798 0.591 1.00 18.84 314 HIS B C 1
ATOM 2163 O O . HIS B 2 91 ? 155.889 19.842 0.341 1.00 16.92 314 HIS B O 1
ATOM 2170 N N . ASP B 2 92 ? 153.925 18.749 0.308 1.00 18.08 315 ASP B N 1
ATOM 2171 C CA . ASP B 2 92 ? 154.426 17.591 -0.432 1.00 17.30 315 ASP B CA 1
ATOM 2172 C C . ASP B 2 92 ? 155.030 17.981 -1.781 1.00 20.57 315 ASP B C 1
ATOM 2173 O O . ASP B 2 92 ? 156.083 17.483 -2.161 1.00 18.61 315 ASP B O 1
ATOM 2178 N N . ALA B 2 93 ? 154.362 18.870 -2.512 1.00 16.39 316 ALA B N 1
ATOM 2179 C CA . ALA B 2 93 ? 154.887 19.318 -3.792 1.00 18.19 316 ALA B CA 1
ATOM 2180 C C . ALA B 2 93 ? 156.222 20.039 -3.610 1.00 18.92 316 ALA B C 1
ATOM 2181 O O . ALA B 2 93 ? 157.149 19.844 -4.392 1.00 20.99 316 ALA B O 1
ATOM 2183 N N . HIS B 2 94 ? 156.318 20.864 -2.572 1.00 17.41 317 HIS B N 1
ATOM 2184 C CA . HIS B 2 94 ? 157.550 21.613 -2.324 1.00 17.95 317 HIS B CA 1
ATOM 2185 C C . HIS B 2 94 ? 158.702 20.719 -1.879 1.00 20.78 317 HIS B C 1
ATOM 2186 O O . HIS B 2 94 ? 159.865 21.082 -2.055 1.00 20.89 317 HIS B O 1
ATOM 2193 N N . THR B 2 95 ? 158.388 19.555 -1.308 1.00 19.32 318 THR B N 1
ATOM 2194 C CA . THR B 2 95 ? 159.439 18.660 -0.820 1.00 19.69 318 THR B CA 1
ATOM 2195 C C . THR B 2 95 ? 159.679 17.458 -1.744 1.00 24.86 318 THR B C 1
ATOM 2196 O O . THR B 2 95 ? 160.530 16.609 -1.471 1.00 28.65 318 THR B O 1
ATOM 2200 N N . GLY B 2 96 ? 158.939 17.401 -2.846 1.00 21.37 319 GLY B N 1
ATOM 2201 C CA . GLY B 2 96 ? 159.158 16.361 -3.836 1.00 24.56 319 GLY B CA 1
ATOM 2202 C C . GLY B 2 96 ? 158.387 15.076 -3.587 1.00 25.16 319 GLY B C 1
ATOM 2203 O O . GLY B 2 96 ? 158.534 14.111 -4.339 1.00 29.03 319 GLY B O 1
ATOM 2204 N N . LYS B 2 97 ? 157.559 15.053 -2.550 1.00 22.40 320 LYS B N 1
ATOM 2205 C CA . LYS B 2 97 ? 156.722 13.877 -2.288 1.00 20.38 320 LYS B CA 1
ATOM 2206 C C . LYS B 2 97 ? 155.552 13.798 -3.269 1.00 21.77 320 LYS B C 1
ATOM 2207 O O . LYS B 2 97 ? 155.007 12.720 -3.523 1.00 23.14 320 LYS B O 1
ATOM 2213 N N . LYS B 2 98 ? 155.183 14.941 -3.834 1.00 18.78 321 LYS B N 1
ATOM 2214 C CA . LYS B 2 98 ? 154.244 14.980 -4.953 1.00 18.57 321 LYS B CA 1
ATOM 2215 C C . LYS B 2 98 ? 154.815 15.834 -6.077 1.00 20.94 321 LYS B C 1
ATOM 2216 O O . LYS B 2 98 ? 155.712 16.666 -5.863 1.00 18.30 321 LYS B O 1
ATOM 2222 N N . SER B 2 99 ? 154.308 15.633 -7.285 1.00 17.74 322 SER B N 1
ATOM 2223 C CA . SER B 2 99 ? 154.714 16.498 -8.385 1.00 19.30 322 SER B CA 1
ATOM 2224 C C . SER B 2 99 ? 153.509 16.978 -9.192 1.00 18.63 322 SER B C 1
ATOM 2225 O O . SER B 2 99 ? 152.532 16.240 -9.382 1.00 16.71 322 SER B O 1
ATOM 2228 N N . TYR B 2 100 ? 153.582 18.226 -9.652 1.00 17.17 323 TYR B N 1
ATOM 2229 C CA . TYR B 2 100 ? 152.526 18.803 -10.476 1.00 17.56 323 TYR B CA 1
ATOM 2230 C C . TYR B 2 100 ? 152.607 18.238 -11.894 1.00 19.45 323 TYR B C 1
ATOM 2231 O O . TYR B 2 100 ? 153.700 18.125 -12.459 1.00 18.81 323 TYR B O 1
ATOM 2240 N N . VAL B 2 101 ? 151.457 17.871 -12.462 1.00 16.55 324 VAL B N 1
ATOM 2241 C CA . VAL B 2 101 ? 151.401 17.417 -13.854 1.00 19.23 324 VAL B CA 1
ATOM 2242 C C . VAL B 2 101 ? 150.245 18.079 -14.593 1.00 21.59 324 VAL B C 1
ATOM 2243 O O . VAL B 2 101 ? 149.272 18.499 -13.969 1.00 18.83 324 VAL B O 1
ATOM 2247 N N . ASN B 2 102 ? 150.334 18.172 -15.919 1.00 21.50 325 ASN B N 1
ATOM 2248 C CA . ASN B 2 102 ? 149.210 18.710 -16.674 1.00 20.28 325 ASN B CA 1
ATOM 2249 C C . ASN B 2 102 ? 148.220 17.590 -16.970 1.00 24.33 325 ASN B C 1
ATOM 2250 O O . ASN B 2 102 ? 148.311 16.520 -16.374 1.00 25.36 325 ASN B O 1
ATOM 2255 N N . GLU B 2 103 ? 147.294 17.822 -17.895 1.00 30.48 326 GLU B N 1
ATOM 2256 C CA . GLU B 2 103 ? 146.224 16.856 -18.137 1.00 27.08 326 GLU B CA 1
ATOM 2257 C C . GLU B 2 103 ? 146.694 15.590 -18.872 1.00 32.38 326 GLU B C 1
ATOM 2258 O O . GLU B 2 103 ? 145.968 14.593 -18.938 1.00 35.14 326 GLU B O 1
ATOM 2264 N N . LYS B 2 104 ? 147.906 15.615 -19.412 1.00 26.14 327 LYS B N 1
ATOM 2265 C CA . LYS B 2 104 ? 148.467 14.425 -20.035 1.00 27.79 327 LYS B CA 1
ATOM 2266 C C . LYS B 2 104 ? 149.413 13.682 -19.098 1.00 31.40 327 LYS B C 1
ATOM 2267 O O . LYS B 2 104 ? 150.057 12.710 -19.498 1.00 31.33 327 LYS B O 1
ATOM 2273 N N . GLY B 2 105 ? 149.500 14.136 -17.850 1.00 26.99 328 GLY B N 1
ATOM 2274 C CA . GLY B 2 105 ? 150.391 13.501 -16.898 1.00 29.43 328 GLY B CA 1
ATOM 2275 C C . GLY B 2 105 ? 151.845 13.885 -17.091 1.00 27.85 328 GLY B C 1
ATOM 2276 O O . GLY B 2 105 ? 152.746 13.217 -16.588 1.00 31.30 328 GLY B O 1
ATOM 2277 N N . ASN B 2 106 ? 152.089 14.968 -17.818 1.00 26.01 329 ASN B N 1
ATOM 2278 C CA . ASN B 2 106 ? 153.460 15.448 -17.960 1.00 27.47 329 ASN B CA 1
ATOM 2279 C C . ASN B 2 106 ? 153.748 16.551 -16.952 1.00 25.78 329 ASN B C 1
ATOM 2280 O O . ASN B 2 106 ? 152.867 17.350 -16.636 1.00 23.46 329 ASN B O 1
ATOM 2285 N N . PRO B 2 107 ? 154.981 16.587 -16.431 1.00 26.61 330 PRO B N 1
ATOM 2286 C CA . PRO B 2 107 ? 155.325 17.523 -15.353 1.00 24.20 330 PRO B CA 1
ATOM 2287 C C . PRO B 2 107 ? 155.260 18.991 -15.779 1.00 25.26 330 PRO B C 1
ATOM 2288 O O . PRO B 2 107 ? 155.599 19.339 -16.920 1.00 27.87 330 PRO B O 1
ATOM 2292 N N . VAL B 2 108 ? 154.820 19.839 -14.855 1.00 21.09 331 VAL B N 1
ATOM 2293 C CA . VAL B 2 108 ? 154.844 21.282 -15.046 1.00 22.94 331 VAL B CA 1
ATOM 2294 C C . VAL B 2 108 ? 155.463 21.922 -13.803 1.00 24.60 331 VAL B C 1
ATOM 2295 O O . VAL B 2 108 ? 155.467 21.320 -12.738 1.00 23.65 331 VAL B O 1
ATOM 2299 N N . SER B 2 109 ? 155.970 23.144 -13.936 1.00 22.93 332 SER B N 1
ATOM 2300 C CA . SER B 2 109 ? 156.640 23.803 -12.813 1.00 22.07 332 SER B CA 1
ATOM 2301 C C . SER B 2 109 ? 155.679 24.432 -11.815 1.00 26.35 332 SER B C 1
ATOM 2302 O O . SER B 2 109 ? 155.840 24.272 -10.601 1.00 23.10 332 SER B O 1
ATOM 2305 N N . SER B 2 110 ? 154.684 25.153 -12.329 1.00 24.73 333 SER B N 1
ATOM 2306 C CA . SER B 2 110 ? 153.873 26.039 -11.503 1.00 25.41 333 SER B CA 1
ATOM 2307 C C . SER B 2 110 ? 152.543 25.432 -11.095 1.00 23.28 333 SER B C 1
ATOM 2308 O O . SER B 2 110 ? 151.883 24.785 -11.890 1.00 22.86 333 SER B O 1
ATOM 2311 N N . LEU B 2 111 ? 152.152 25.652 -9.847 1.00 22.20 334 LEU B N 1
ATOM 2312 C CA . LEU B 2 111 ? 150.811 25.283 -9.424 1.00 22.93 334 LEU B CA 1
ATOM 2313 C C . LEU B 2 111 ? 149.785 25.843 -10.415 1.00 27.07 334 LEU B C 1
ATOM 2314 O O . LEU B 2 111 ? 148.799 25.185 -10.758 1.00 25.45 334 LEU B O 1
ATOM 2319 N N . LYS B 2 112 ? 150.029 27.057 -10.897 1.00 25.98 335 LYS B N 1
ATOM 2320 C CA . LYS B 2 112 ? 149.120 27.673 -11.863 1.00 29.24 335 LYS B CA 1
ATOM 2321 C C . LYS B 2 112 ? 148.809 26.782 -13.056 1.00 26.57 335 LYS B C 1
ATOM 2322 O O . LYS B 2 112 ? 147.660 26.720 -13.498 1.00 32.73 335 LYS B O 1
ATOM 2328 N N . ASP B 2 113 ? 149.821 26.081 -13.564 1.00 24.48 336 ASP B N 1
ATOM 2329 C CA . ASP B 2 113 ? 149.655 25.259 -14.759 1.00 26.77 336 ASP B CA 1
ATOM 2330 C C . ASP B 2 113 ? 149.357 23.792 -14.458 1.00 24.87 336 ASP B C 1
ATOM 2331 O O . ASP B 2 113 ? 149.213 22.982 -15.375 1.00 24.85 336 ASP B O 1
ATOM 2336 N N . ALA B 2 114 ? 149.280 23.453 -13.177 1.00 17.85 337 ALA B N 1
ATOM 2337 C CA . ALA B 2 114 ? 149.031 22.073 -12.754 1.00 17.62 337 ALA B CA 1
ATOM 2338 C C . ALA B 2 114 ? 147.553 21.713 -12.852 1.00 18.55 337 ALA B C 1
ATOM 2339 O O . ALA B 2 114 ? 146.686 22.528 -12.534 1.00 22.44 337 ALA B O 1
ATOM 2341 N N . HIS B 2 115 ? 147.269 20.485 -13.278 1.00 16.59 338 HIS B N 1
ATOM 2342 C CA . HIS B 2 115 ? 145.909 19.948 -13.251 1.00 18.72 338 HIS B CA 1
ATOM 2343 C C . HIS B 2 115 ? 145.722 19.024 -12.052 1.00 16.36 338 HIS B C 1
ATOM 2344 O O . HIS B 2 115 ? 144.658 19.015 -11.431 1.00 17.25 338 HIS B O 1
ATOM 2351 N N . LEU B 2 116 ? 146.749 18.227 -11.766 1.00 14.75 339 LEU B N 1
ATOM 2352 C CA . LEU B 2 116 ? 146.772 17.323 -10.608 1.00 16.51 339 LEU B CA 1
ATOM 2353 C C . LEU B 2 116 ? 148.115 17.366 -9.895 1.00 17.20 339 LEU B C 1
ATOM 2354 O O . LEU B 2 116 ? 149.119 17.770 -10.474 1.00 16.85 339 LEU B O 1
ATOM 2359 N N . ALA B 2 117 ? 148.134 16.940 -8.634 1.00 14.28 340 ALA B N 1
ATOM 2360 C CA . ALA B 2 117 ? 149.395 16.698 -7.944 1.00 15.61 340 ALA B CA 1
ATOM 2361 C C . ALA B 2 117 ? 149.431 15.217 -7.582 1.00 18.11 340 ALA B C 1
ATOM 2362 O O . ALA B 2 117 ? 148.555 14.733 -6.861 1.00 18.98 340 ALA B O 1
ATOM 2364 N N . ILE B 2 118 ? 150.423 14.491 -8.097 1.00 15.82 341 ILE B N 1
ATOM 2365 C CA . ILE B 2 118 ? 150.445 13.034 -7.922 1.00 17.48 341 ILE B CA 1
ATOM 2366 C C . ILE B 2 118 ? 151.672 12.542 -7.172 1.00 19.69 341 ILE B C 1
ATOM 2367 O O . ILE B 2 118 ? 152.722 13.178 -7.177 1.00 18.50 341 ILE B O 1
ATOM 2372 N N . ASN B 2 119 ? 151.534 11.402 -6.516 1.00 18.38 342 ASN B N 1
ATOM 2373 C CA . ASN B 2 119 ? 152.673 10.832 -5.812 1.00 18.96 342 ASN B CA 1
ATOM 2374 C C . ASN B 2 119 ? 153.387 9.798 -6.683 1.00 24.80 342 ASN B C 1
ATOM 2375 O O . ASN B 2 119 ? 152.959 9.523 -7.803 1.00 21.93 342 ASN B O 1
ATOM 2380 N N . LYS B 2 120 ? 154.477 9.235 -6.176 1.00 24.49 343 LYS B N 1
ATOM 2381 C CA . LYS B 2 120 ? 155.322 8.373 -7.001 1.00 26.90 343 LYS B CA 1
ATOM 2382 C C . LYS B 2 120 ? 154.628 7.070 -7.366 1.00 26.70 343 LYS B C 1
ATOM 2383 O O . LYS B 2 120 ? 155.053 6.376 -8.298 1.00 26.54 343 LYS B O 1
ATOM 2389 N N . ASP B 2 121 ? 153.558 6.748 -6.645 1.00 23.67 344 ASP B N 1
ATOM 2390 C CA . ASP B 2 121 ? 152.821 5.507 -6.882 1.00 29.65 344 ASP B CA 1
ATOM 2391 C C . ASP B 2 121 ? 151.572 5.698 -7.757 1.00 27.03 344 ASP B C 1
ATOM 2392 O O . ASP B 2 121 ? 150.708 4.822 -7.823 1.00 25.28 344 ASP B O 1
ATOM 2397 N N . GLN B 2 122 ? 151.480 6.845 -8.422 1.00 21.28 345 GLN B N 1
ATOM 2398 C CA . GLN B 2 122 ? 150.337 7.136 -9.283 1.00 22.05 345 GLN B CA 1
ATOM 2399 C C . GLN B 2 122 ? 150.792 7.455 -10.704 1.00 22.11 345 GLN B C 1
ATOM 2400 O O . GLN B 2 122 ? 151.913 7.915 -10.920 1.00 20.61 345 GLN B O 1
ATOM 2406 N N . GLU B 2 123 ? 149.919 7.217 -11.679 1.00 20.01 346 GLU B N 1
ATOM 2407 C CA . GLU B 2 123 ? 150.172 7.710 -13.017 1.00 19.79 346 GLU B CA 1
ATOM 2408 C C . GLU B 2 123 ? 148.896 8.182 -13.695 1.00 19.36 346 GLU B C 1
ATOM 2409 O O . GLU B 2 123 ? 147.797 7.739 -13.361 1.00 17.50 346 GLU B O 1
ATOM 2415 N N . VAL B 2 124 ? 149.068 9.093 -14.648 1.00 20.53 347 VAL B N 1
ATOM 2416 C CA . VAL B 2 124 ? 147.974 9.648 -15.426 1.00 17.76 347 VAL B CA 1
ATOM 2417 C C . VAL B 2 124 ? 148.090 9.152 -16.867 1.00 21.34 347 VAL B C 1
ATOM 2418 O O . VAL B 2 124 ? 149.179 9.174 -17.446 1.00 21.60 347 VAL B O 1
ATOM 2422 N N . VAL B 2 125 ? 146.982 8.667 -17.422 1.00 18.47 348 VAL B N 1
ATOM 2423 C CA . VAL B 2 125 ? 146.924 8.217 -18.828 1.00 19.35 348 VAL B CA 1
ATOM 2424 C C . VAL B 2 125 ? 145.887 9.060 -19.556 1.00 21.67 348 VAL B C 1
ATOM 2425 O O . VAL B 2 125 ? 144.757 9.174 -19.103 1.00 20.26 348 VAL B O 1
ATOM 2429 N N . GLU B 2 126 ? 146.269 9.654 -20.683 1.00 23.37 349 GLU B N 1
ATOM 2430 C CA . GLU B 2 126 ? 145.359 10.490 -21.459 1.00 22.64 349 GLU B CA 1
ATOM 2431 C C . GLU B 2 126 ? 145.245 9.939 -22.879 1.00 18.96 349 GLU B C 1
ATOM 2432 O O . GLU B 2 126 ? 146.241 9.546 -23.465 1.00 22.57 349 GLU B O 1
ATOM 2438 N N . HIS B 2 127 ? 144.030 9.898 -23.417 1.00 20.01 350 HIS B N 1
ATOM 2439 C CA . HIS B 2 127 ? 143.831 9.457 -24.796 1.00 20.84 350 HIS B CA 1
ATOM 2440 C C . HIS B 2 127 ? 142.659 10.192 -25.416 1.00 21.25 350 HIS B C 1
ATOM 2441 O O . HIS B 2 127 ? 141.521 9.967 -25.045 1.00 20.39 350 HIS B O 1
ATOM 2448 N N . LYS B 2 128 ? 142.949 11.086 -26.352 1.00 23.45 351 LYS B N 1
ATOM 2449 C CA . LYS B 2 128 ? 141.904 11.812 -27.071 1.00 26.97 351 LYS B CA 1
ATOM 2450 C C . LYS B 2 128 ? 140.810 12.361 -26.158 1.00 24.66 351 LYS B C 1
ATOM 2451 O O . LYS B 2 128 ? 139.613 12.152 -26.391 1.00 26.05 351 LYS B O 1
ATOM 2457 N N . GLY B 2 129 ? 141.224 13.065 -25.112 1.00 23.01 352 GLY B N 1
ATOM 2458 C CA . GLY B 2 129 ? 140.273 13.721 -24.237 1.00 24.37 352 GLY B CA 1
ATOM 2459 C C . GLY B 2 129 ? 139.679 12.832 -23.161 1.00 26.57 352 GLY B C 1
ATOM 2460 O O . GLY B 2 129 ? 138.816 13.272 -22.408 1.00 27.96 352 GLY B O 1
ATOM 2461 N N . GLN B 2 130 ? 140.122 11.580 -23.091 1.00 24.00 353 GLN B N 1
ATOM 2462 C CA . GLN B 2 130 ? 139.774 10.722 -21.957 1.00 23.81 353 GLN B CA 1
ATOM 2463 C C . GLN B 2 130 ? 140.930 10.791 -20.972 1.00 22.25 353 GLN B C 1
ATOM 2464 O O . GLN B 2 130 ? 142.079 10.682 -21.382 1.00 20.07 353 GLN B O 1
ATOM 2470 N N . PHE B 2 131 ? 140.633 10.937 -19.681 1.00 20.94 354 PHE B N 1
ATOM 2471 C CA . PHE B 2 131 ? 141.675 11.102 -18.664 1.00 21.55 354 PHE B CA 1
ATOM 2472 C C . PHE B 2 131 ? 141.528 10.065 -17.556 1.00 18.24 354 PHE B C 1
ATOM 2473 O O . PHE B 2 131 ? 140.461 9.936 -16.963 1.00 19.56 354 PHE B O 1
ATOM 2481 N N . TYR B 2 132 ? 142.607 9.344 -17.268 1.00 17.61 355 TYR B N 1
ATOM 2482 C CA . TYR B 2 132 ? 142.577 8.292 -16.254 1.00 18.48 355 TYR B CA 1
ATOM 2483 C C . TYR B 2 132 ? 143.647 8.507 -15.171 1.00 16.31 355 TYR B C 1
ATOM 2484 O O . TYR B 2 132 ? 144.776 8.896 -15.466 1.00 16.54 355 TY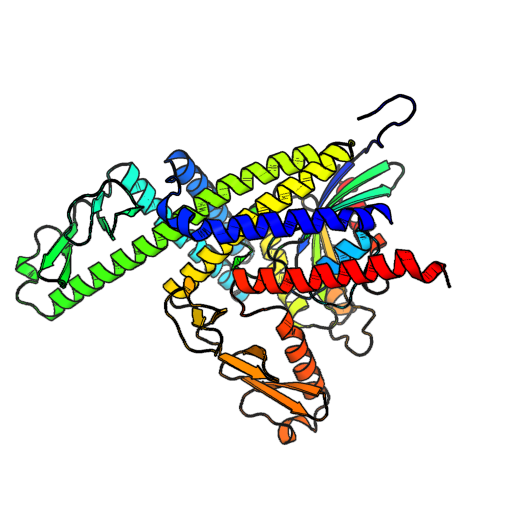R B O 1
ATOM 2493 N N . LEU B 2 133 ? 143.288 8.258 -13.912 1.00 14.75 356 LEU B N 1
ATOM 2494 C CA . LEU B 2 133 ? 144.260 8.269 -12.829 1.00 16.24 356 LEU B CA 1
ATOM 2495 C C . LEU B 2 133 ? 144.248 6.887 -12.192 1.00 17.10 356 LEU B C 1
ATOM 2496 O O . LEU B 2 133 ? 143.186 6.380 -11.840 1.00 19.36 356 LEU B O 1
ATOM 2501 N N . LEU B 2 134 ? 145.419 6.275 -12.045 1.00 18.60 357 LEU B N 1
ATOM 2502 C CA . LEU B 2 134 ? 145.487 4.895 -11.564 1.00 20.82 357 LEU B CA 1
ATOM 2503 C C . LEU B 2 134 ? 146.796 4.607 -10.852 1.00 22.46 357 LEU B C 1
ATOM 2504 O O . LEU B 2 134 ? 147.733 5.407 -10.909 1.00 21.46 357 LEU B O 1
ATOM 2509 N N . GLN B 2 135 ? 146.858 3.470 -10.160 1.00 21.16 358 GLN B N 1
ATOM 2510 C CA . GLN B 2 135 ? 148.130 3.019 -9.603 1.00 23.62 358 GLN B CA 1
ATOM 2511 C C . GLN B 2 135 ? 149.172 2.877 -10.701 1.00 26.16 358 GLN B C 1
ATOM 2512 O O . GLN B 2 135 ? 148.890 2.340 -11.775 1.00 24.83 358 GLN B O 1
ATOM 2518 N N . LYS B 2 136 ? 150.382 3.355 -10.435 1.00 25.48 359 LYS B N 1
ATOM 2519 C CA . LYS B 2 136 ? 151.430 3.293 -11.436 1.00 26.22 359 LYS B CA 1
ATOM 2520 C C . LYS B 2 136 ? 151.665 1.837 -11.838 1.00 26.71 359 LYS B C 1
ATOM 2521 O O . LYS B 2 136 ? 151.778 0.962 -10.975 1.00 25.13 359 LYS B O 1
ATOM 2527 N N . GLY B 2 137 ? 151.698 1.591 -13.146 1.00 30.43 360 GLY B N 1
ATOM 2528 C CA . GLY B 2 137 ? 151.944 0.266 -13.697 1.00 28.73 360 GLY B CA 1
ATOM 2529 C C . GLY B 2 137 ? 150.750 -0.671 -13.793 1.00 27.26 360 GLY B C 1
ATOM 2530 O O . GLY B 2 137 ? 150.908 -1.842 -14.134 1.00 28.06 360 GLY B O 1
ATOM 2531 N N . GLN B 2 138 ? 149.550 -0.175 -13.509 1.00 26.30 361 GLN B N 1
ATOM 2532 C CA . GLN B 2 138 ? 148.375 -1.046 -13.449 1.00 23.60 361 GLN B CA 1
ATOM 2533 C C . GLN B 2 138 ? 147.406 -0.936 -14.626 1.00 25.65 361 GLN B C 1
ATOM 2534 O O . GLN B 2 138 ? 146.244 -1.351 -14.518 1.00 22.86 361 GLN B O 1
ATOM 2540 N N . TRP B 2 139 ? 147.871 -0.391 -15.750 1.00 22.54 362 TRP B N 1
ATOM 2541 C CA . TRP B 2 139 ? 146.998 -0.246 -16.910 1.00 24.65 362 TRP B CA 1
ATOM 2542 C C . TRP B 2 139 ? 146.408 -1.589 -17.355 1.00 22.73 362 TRP B C 1
ATOM 2543 O O . TRP B 2 139 ? 145.217 -1.689 -17.653 1.00 22.76 362 TRP B O 1
ATOM 2554 N N . ASP B 2 140 ? 147.234 -2.630 -17.394 1.00 21.91 363 ASP B N 1
ATOM 2555 C CA . ASP B 2 140 ? 146.732 -3.925 -17.837 1.00 22.15 363 ASP B CA 1
ATOM 2556 C C . ASP B 2 140 ? 145.611 -4.467 -16.951 1.00 23.88 363 ASP B C 1
ATOM 2557 O O . ASP B 2 140 ? 144.765 -5.237 -17.405 1.00 24.67 363 ASP B O 1
ATOM 2562 N N . ALA B 2 141 ? 145.588 -4.066 -15.689 1.00 22.98 364 ALA B N 1
ATOM 2563 C CA . ALA B 2 141 ? 144.561 -4.578 -14.787 1.00 25.88 364 ALA B CA 1
ATOM 2564 C C . ALA B 2 141 ? 143.176 -4.002 -15.096 1.00 29.51 364 ALA B C 1
ATOM 2565 O O . ALA B 2 141 ? 142.154 -4.634 -14.802 1.00 27.53 364 ALA B O 1
ATOM 2567 N N . ILE B 2 142 ? 143.136 -2.816 -15.705 1.00 21.25 365 ILE B N 1
ATOM 2568 C CA . ILE B 2 142 ? 141.858 -2.138 -15.935 1.00 21.46 365 ILE B CA 1
ATOM 2569 C C . ILE B 2 142 ? 141.493 -1.956 -17.416 1.00 23.55 365 ILE B C 1
ATOM 2570 O O . ILE B 2 142 ? 140.355 -1.613 -17.732 1.00 23.42 365 ILE B O 1
ATOM 2575 N N . LYS B 2 143 ? 142.447 -2.198 -18.310 1.00 21.17 366 LYS B N 1
ATOM 2576 C CA . LYS B 2 143 ? 142.286 -1.827 -19.724 1.00 20.31 366 LYS B CA 1
ATOM 2577 C C . LYS B 2 143 ? 141.159 -2.542 -20.476 1.00 24.56 366 LYS B C 1
ATOM 2578 O O . LYS B 2 143 ? 140.677 -2.034 -21.488 1.00 24.07 366 LYS B O 1
ATOM 2584 N N . ASN B 2 144 ? 140.751 -3.710 -19.984 1.00 20.99 367 ASN B N 1
ATOM 2585 C CA . ASN B 2 144 ? 139.645 -4.464 -20.572 1.00 22.21 367 ASN B CA 1
ATOM 2586 C C . ASN B 2 144 ? 138.411 -4.504 -19.676 1.00 27.95 367 ASN B C 1
ATOM 2587 O O . ASN B 2 144 ? 137.504 -5.321 -19.869 1.00 29.54 367 ASN B O 1
ATOM 2592 N N . ASP B 2 145 ? 138.377 -3.611 -18.692 1.00 24.94 368 ASP B N 1
ATOM 2593 C CA . ASP B 2 145 ? 137.314 -3.618 -17.702 1.00 25.61 368 ASP B CA 1
ATOM 2594 C C . ASP B 2 145 ? 136.643 -2.249 -17.658 1.00 24.64 368 ASP B C 1
ATOM 2595 O O . ASP B 2 145 ? 137.124 -1.341 -16.976 1.00 25.29 368 ASP B O 1
ATOM 2600 N N . PRO B 2 146 ? 135.525 -2.093 -18.383 1.00 27.55 369 PRO B N 1
ATOM 2601 C CA . PRO B 2 146 ? 134.868 -0.784 -18.514 1.00 29.15 369 PRO B CA 1
ATOM 2602 C C . PRO B 2 146 ? 134.502 -0.148 -17.169 1.00 26.72 369 PRO B C 1
ATOM 2603 O O . PRO B 2 146 ? 134.542 1.079 -17.046 1.00 24.76 369 PRO B O 1
ATOM 2607 N N . ALA B 2 147 ? 134.149 -0.962 -16.179 1.00 24.40 370 ALA B N 1
ATOM 2608 C CA . ALA B 2 147 ? 133.854 -0.420 -14.847 1.00 27.42 370 ALA B CA 1
ATOM 2609 C C . ALA B 2 147 ? 135.104 0.162 -14.181 1.00 25.89 370 ALA B C 1
ATOM 2610 O O . ALA B 2 147 ? 135.047 1.216 -13.536 1.00 26.30 370 ALA B O 1
ATOM 2612 N N . ALA B 2 148 ? 136.235 -0.519 -14.336 1.00 23.68 371 ALA B N 1
ATOM 2613 C CA . ALA B 2 148 ? 137.483 -0.051 -13.752 1.00 22.58 371 ALA B CA 1
ATOM 2614 C C . ALA B 2 148 ? 138.020 1.196 -14.458 1.00 23.61 371 ALA B C 1
ATOM 2615 O O . ALA B 2 148 ? 138.609 2.073 -13.821 1.00 22.41 371 ALA B O 1
ATOM 2617 N N . LEU B 2 149 ? 137.830 1.281 -15.773 1.00 21.99 372 LEU B N 1
ATOM 2618 C CA . LEU B 2 149 ? 138.210 2.498 -16.486 1.00 19.87 372 LEU B CA 1
ATOM 2619 C C . LEU B 2 149 ? 137.343 3.677 -16.022 1.00 22.11 372 LEU B C 1
ATOM 2620 O O . LEU B 2 149 ? 137.830 4.805 -15.854 1.00 19.59 372 LEU B O 1
ATOM 2625 N N . GLU B 2 150 ? 136.054 3.418 -15.812 1.00 21.01 373 GLU B N 1
ATOM 2626 C CA . GLU B 2 150 ? 135.163 4.446 -15.283 1.00 20.88 373 GLU B CA 1
ATOM 2627 C C . GLU B 2 150 ? 135.637 4.939 -13.908 1.00 21.51 373 GLU B C 1
ATOM 2628 O O . GLU B 2 150 ? 135.648 6.145 -13.647 1.00 20.73 373 GLU B O 1
ATOM 2634 N N . LYS B 2 151 ? 136.024 4.012 -13.033 1.00 21.05 374 LYS B N 1
ATOM 2635 C CA . LYS B 2 151 ? 136.602 4.370 -11.731 1.00 23.80 374 LYS B CA 1
ATOM 2636 C C . LYS B 2 151 ? 137.864 5.233 -11.882 1.00 23.77 374 LYS B C 1
ATOM 2637 O O . LYS B 2 151 ? 138.060 6.204 -11.140 1.00 19.92 374 LYS B O 1
ATOM 2643 N N . ALA B 2 152 ? 138.713 4.889 -12.847 1.00 19.89 375 ALA B N 1
ATOM 2644 C CA . ALA B 2 152 ? 139.952 5.642 -13.052 1.00 18.86 375 ALA B CA 1
ATOM 2645 C C . ALA B 2 152 ? 139.644 7.054 -13.547 1.00 19.45 375 ALA B C 1
ATOM 2646 O O . ALA B 2 152 ? 140.344 8.015 -13.212 1.00 18.20 375 ALA B O 1
ATOM 2648 N N . GLN B 2 153 ? 138.602 7.172 -14.357 1.00 18.70 376 GLN B N 1
ATOM 2649 C CA . GLN B 2 153 ? 138.176 8.478 -14.850 1.00 19.19 376 GLN B CA 1
ATOM 2650 C C . GLN B 2 153 ? 137.600 9.322 -13.717 1.00 20.34 376 GLN B C 1
ATOM 2651 O O . GLN B 2 153 ? 137.877 10.522 -13.639 1.00 17.86 376 GLN B O 1
ATOM 2657 N N . LYS B 2 154 ? 136.793 8.694 -12.856 1.00 19.94 377 LYS B N 1
ATOM 2658 C CA . LYS B 2 154 ? 136.252 9.371 -11.669 1.00 21.09 377 LYS B CA 1
ATOM 2659 C C . LYS B 2 154 ? 137.368 9.841 -10.733 1.00 19.84 377 LYS B C 1
ATOM 2660 O O . LYS B 2 154 ? 137.310 10.947 -10.192 1.00 19.05 377 LYS B O 1
ATOM 2666 N N . ASP B 2 155 ? 138.362 8.985 -10.520 1.00 16.85 378 ASP B N 1
ATOM 2667 C CA . ASP B 2 155 ? 139.507 9.331 -9.677 1.00 17.25 378 ASP B CA 1
ATOM 2668 C C . ASP B 2 155 ? 140.298 10.515 -10.234 1.00 17.49 378 ASP B C 1
ATOM 2669 O O . ASP B 2 155 ? 140.759 11.370 -9.472 1.00 17.55 378 ASP B O 1
ATOM 2674 N N . TYR B 2 156 ? 140.447 10.563 -11.556 1.00 15.54 379 TYR B N 1
ATOM 2675 C CA . TYR B 2 156 ? 141.157 11.667 -12.192 1.00 15.61 379 TYR B CA 1
ATOM 2676 C C . TYR B 2 156 ? 140.374 12.937 -11.913 1.00 15.41 379 TYR B C 1
ATOM 2677 O O . TYR B 2 156 ? 140.931 13.956 -11.482 1.00 16.33 379 TYR B O 1
ATOM 2686 N N . SER B 2 157 ? 139.069 12.871 -12.132 1.00 15.17 380 SER B N 1
ATOM 2687 C CA . SER B 2 157 ? 138.234 14.055 -11.970 1.00 15.26 380 SER B CA 1
ATOM 2688 C C . SER B 2 157 ? 138.211 14.535 -10.520 1.00 15.57 380 SER B C 1
ATOM 2689 O O . SER B 2 157 ? 138.205 15.747 -10.261 1.00 16.62 380 SER B O 1
ATOM 2692 N N . GLN B 2 158 ? 138.203 13.595 -9.576 1.00 15.09 381 GLN B N 1
ATOM 2693 C CA . GLN B 2 158 ? 138.195 13.972 -8.169 1.00 16.96 381 GLN B CA 1
ATOM 2694 C C . GLN B 2 158 ? 139.495 14.672 -7.773 1.00 18.05 381 GLN B C 1
ATOM 2695 O O . GLN B 2 158 ? 139.482 15.683 -7.071 1.00 17.18 381 GLN B O 1
ATOM 2701 N N . SER B 2 159 ? 140.621 14.122 -8.209 1.00 14.94 382 SER B N 1
ATOM 2702 C CA . SER B 2 159 ? 141.914 14.724 -7.909 1.00 18.01 382 SER B CA 1
ATOM 2703 C C . SER B 2 159 ? 142.007 16.112 -8.547 1.00 16.29 382 SER B C 1
ATOM 2704 O O . SER B 2 159 ? 142.488 17.060 -7.924 1.00 16.73 382 SER B O 1
ATOM 2707 N N . LYS B 2 160 ? 141.537 16.225 -9.786 1.00 15.94 383 LYS B N 1
ATOM 2708 C CA . LYS B 2 160 ? 141.572 17.498 -10.510 1.00 17.14 383 LYS B CA 1
ATOM 2709 C C . LYS B 2 160 ? 140.739 18.525 -9.757 1.00 17.23 383 LYS B C 1
ATOM 2710 O O . LYS B 2 160 ? 141.158 19.670 -9.539 1.00 16.81 383 LYS B O 1
ATOM 2716 N N . HIS B 2 161 ? 139.551 18.103 -9.341 1.00 17.98 384 HIS B N 1
ATOM 2717 C CA . HIS B 2 161 ? 138.671 18.972 -8.571 1.00 17.82 384 HIS B CA 1
ATOM 2718 C C . HIS B 2 161 ? 139.341 19.401 -7.265 1.00 20.07 384 HIS B C 1
ATOM 2719 O O . HIS B 2 161 ? 139.275 20.566 -6.879 1.00 18.98 384 HIS B O 1
ATOM 2726 N N . ASP B 2 162 ? 139.992 18.464 -6.588 1.00 15.52 385 ASP B N 1
ATOM 2727 C CA . ASP B 2 162 ? 140.666 18.785 -5.336 1.00 17.12 385 ASP B CA 1
ATOM 2728 C C . ASP B 2 162 ? 141.810 19.775 -5.537 1.00 17.24 385 ASP B C 1
ATOM 2729 O O . ASP B 2 162 ? 142.021 20.662 -4.697 1.00 17.17 385 ASP B O 1
ATOM 2734 N N . LEU B 2 163 ? 142.548 19.654 -6.641 1.00 14.67 386 LEU B N 1
ATOM 2735 C CA . LEU B 2 163 ? 143.650 20.596 -6.842 1.00 18.90 386 LEU B CA 1
ATOM 2736 C C . LEU B 2 163 ? 143.099 21.988 -7.154 1.00 16.46 386 LEU B C 1
ATOM 2737 O O . LEU B 2 163 ? 143.694 23.000 -6.759 1.00 15.58 386 LEU B O 1
ATOM 2742 N N . ALA B 2 164 ? 141.953 22.047 -7.834 1.00 18.58 387 ALA B N 1
ATOM 2743 C CA . ALA B 2 164 ? 141.346 23.343 -8.117 1.00 15.80 387 ALA B CA 1
ATOM 2744 C C . ALA B 2 164 ? 140.970 24.034 -6.808 1.00 17.64 387 ALA B C 1
ATOM 2745 O O . ALA B 2 164 ? 141.147 25.254 -6.661 1.00 16.72 387 ALA B O 1
ATOM 2747 N N . THR B 2 165 ? 140.428 23.257 -5.868 1.00 16.37 388 THR B N 1
ATOM 2748 C CA . THR B 2 165 ? 140.142 23.754 -4.520 1.00 16.61 388 THR B CA 1
ATOM 2749 C C . THR B 2 165 ? 141.414 24.283 -3.869 1.00 18.29 388 THR B C 1
ATOM 2750 O O . THR B 2 165 ? 141.457 25.396 -3.327 1.00 17.10 388 THR B O 1
ATOM 2754 N N . ILE B 2 166 ? 142.467 23.483 -3.940 1.00 15.27 389 ILE B N 1
ATOM 2755 C CA . ILE B 2 166 ? 143.750 23.862 -3.377 1.00 14.63 389 ILE B CA 1
ATOM 2756 C C . ILE B 2 166 ? 144.312 25.151 -3.962 1.00 13.96 389 ILE B C 1
ATOM 2757 O O . ILE B 2 166 ? 144.866 25.971 -3.227 1.00 17.31 389 ILE B O 1
ATOM 2762 N N . LYS B 2 167 ? 144.142 25.356 -5.270 1.00 15.78 390 LYS B N 1
ATOM 2763 C CA . LYS B 2 167 ? 144.648 26.573 -5.892 1.00 16.84 390 LYS B CA 1
ATOM 2764 C C . LYS B 2 167 ? 143.951 27.815 -5.362 1.00 16.05 390 LYS B C 1
ATOM 2765 O O . LYS B 2 167 ? 144.587 28.851 -5.164 1.00 17.70 390 LYS B O 1
ATOM 2771 N N . MET B 2 168 ? 142.643 27.724 -5.166 1.00 15.36 391 MET B N 1
ATOM 2772 C CA . MET B 2 168 ? 141.897 28.879 -4.662 1.00 13.47 391 MET B CA 1
ATOM 2773 C C . MET B 2 168 ? 142.239 29.133 -3.199 1.00 14.68 391 MET B C 1
ATOM 2774 O O . MET B 2 168 ? 142.391 30.287 -2.760 1.00 14.58 391 MET B O 1
ATOM 2779 N N . GLU B 2 169 ? 142.384 28.055 -2.440 1.00 13.47 392 GLU B N 1
ATOM 2780 C CA . GLU B 2 169 ? 142.748 28.194 -1.034 1.00 14.10 392 GLU B CA 1
ATOM 2781 C C . GLU B 2 169 ? 144.151 28.784 -0.896 1.00 14.63 392 GLU B C 1
ATOM 2782 O O . GLU B 2 169 ? 144.395 29.617 -0.017 1.00 14.76 392 GLU B O 1
ATOM 2788 N N . ALA B 2 170 ? 145.062 28.374 -1.774 1.00 14.13 393 ALA B N 1
ATOM 2789 C CA . ALA B 2 170 ? 146.431 28.926 -1.750 1.00 15.11 393 ALA B CA 1
ATOM 2790 C C . ALA B 2 170 ? 146.436 30.450 -1.912 1.00 17.85 393 ALA B C 1
ATOM 2791 O O . ALA B 2 170 ? 147.155 31.160 -1.194 1.00 16.55 393 ALA B O 1
ATOM 2793 N N . LEU B 2 171 ? 145.636 30.948 -2.850 1.00 16.48 394 LEU B N 1
ATOM 2794 C CA . LEU B 2 171 ? 145.537 32.397 -3.084 1.00 15.22 394 LEU B CA 1
ATOM 2795 C C . LEU B 2 171 ? 144.940 33.090 -1.865 1.00 15.87 394 LEU B C 1
ATOM 2796 O O . LEU B 2 171 ? 145.386 34.167 -1.481 1.00 15.52 394 LEU B O 1
ATOM 2801 N N . ILE B 2 172 ? 143.925 32.472 -1.265 1.00 14.54 395 ILE B N 1
ATOM 2802 C CA . ILE B 2 172 ? 143.364 32.968 -0.009 1.00 15.14 395 ILE B CA 1
ATOM 2803 C C . ILE B 2 172 ? 144.432 33.071 1.078 1.00 16.24 395 ILE B C 1
ATOM 2804 O O . ILE B 2 172 ? 144.539 34.088 1.764 1.00 13.79 395 ILE B O 1
ATOM 2809 N N . HIS B 2 173 ? 145.237 32.029 1.253 1.00 12.64 396 HIS B N 1
ATOM 2810 C CA . HIS B 2 173 ? 146.226 32.064 2.332 1.00 16.03 396 HIS B CA 1
ATOM 2811 C C . HIS B 2 173 ? 147.278 33.140 2.063 1.00 15.16 396 HIS B C 1
ATOM 2812 O O . HIS B 2 173 ? 147.781 33.784 2.992 1.00 14.94 396 HIS B O 1
ATOM 2819 N N . LYS B 2 174 ? 147.625 33.328 0.794 1.00 11.95 397 LYS B N 1
ATOM 2820 C CA . LYS B 2 174 ? 148.668 34.289 0.454 1.00 14.40 397 LYS B CA 1
ATOM 2821 C C . LYS B 2 174 ? 148.179 35.688 0.808 1.00 15.66 397 LYS B C 1
ATOM 2822 O O . LYS B 2 174 ? 148.897 36.473 1.433 1.00 14.77 397 LYS B O 1
ATOM 2828 N N . LEU B 2 175 ? 146.958 35.994 0.390 1.00 16.68 398 LEU B N 1
ATOM 2829 C CA . LEU B 2 175 ? 146.360 37.297 0.681 1.00 14.36 398 LEU B CA 1
ATOM 2830 C C . LEU B 2 175 ? 146.135 37.471 2.179 1.00 15.43 398 LEU B C 1
ATOM 2831 O O . LEU B 2 175 ? 146.355 38.559 2.726 1.00 15.86 398 LEU B O 1
ATOM 2836 N N . SER B 2 176 ? 145.710 36.400 2.852 1.00 14.52 399 SER B N 1
ATOM 2837 C CA . SER B 2 176 ? 145.515 36.436 4.306 1.00 13.97 399 SER B CA 1
ATOM 2838 C C . SER B 2 176 ? 146.783 36.842 5.053 1.00 16.13 399 SER B C 1
ATOM 2839 O O . SER B 2 176 ? 146.739 37.645 5.996 1.00 17.93 399 SER B O 1
ATOM 2842 N N . LEU B 2 177 ? 147.924 36.300 4.643 1.00 16.53 400 LEU B N 1
ATOM 2843 C CA . LEU B 2 177 ? 149.178 36.655 5.308 1.00 16.81 400 LEU B CA 1
ATOM 2844 C C . LEU B 2 177 ? 149.543 38.135 5.125 1.00 17.99 400 LEU B C 1
ATOM 2845 O O . LEU B 2 177 ? 150.041 38.778 6.057 1.00 20.42 400 LEU B O 1
ATOM 2850 N N . GLU B 2 178 ? 149.291 38.666 3.935 1.00 17.14 401 GLU B N 1
ATOM 2851 C CA . GLU B 2 178 ? 149.492 40.087 3.667 1.00 17.05 401 GLU B CA 1
ATOM 2852 C C . GLU B 2 178 ? 148.604 40.943 4.565 1.00 17.04 401 GLU B C 1
ATOM 2853 O O . GLU B 2 178 ? 149.050 41.948 5.118 1.00 17.57 401 GLU B O 1
ATOM 2859 N N . MET B 2 179 ? 147.353 40.522 4.720 1.00 15.44 402 MET B N 1
ATOM 2860 C CA . MET B 2 179 ? 146.384 41.233 5.552 1.00 13.77 402 MET B CA 1
ATOM 2861 C C . MET B 2 179 ? 146.747 41.196 7.033 1.00 16.26 402 MET B C 1
ATOM 2862 O O . MET B 2 179 ? 146.543 42.169 7.746 1.00 17.94 402 MET B O 1
ATOM 2867 N N . GLU B 2 180 ? 147.279 40.072 7.507 1.00 15.70 403 GLU B N 1
ATOM 2868 C CA . GLU B 2 180 ? 147.659 39.969 8.917 1.00 17.45 403 GLU B CA 1
ATOM 2869 C C . GLU B 2 180 ? 148.791 40.938 9.269 1.00 20.86 403 GLU B C 1
ATOM 2870 O O . GLU B 2 180 ? 148.818 41.509 10.370 1.00 19.63 403 GLU B O 1
ATOM 2876 N N . LYS B 2 181 ? 149.714 41.142 8.332 1.00 18.41 404 LYS B N 1
ATOM 2877 C CA . LYS B 2 181 ? 150.801 42.106 8.547 1.00 18.55 404 LYS B CA 1
ATOM 2878 C C . LYS B 2 181 ? 150.265 43.534 8.634 1.00 21.02 404 LYS B C 1
ATOM 2879 O O . LYS B 2 181 ? 150.742 44.352 9.436 1.00 20.12 404 LYS B O 1
ATOM 2885 N N . GLN B 2 182 ? 149.266 43.832 7.815 1.00 15.72 405 GLN B N 1
ATOM 2886 C CA . GLN B 2 182 ? 148.616 45.142 7.854 1.00 17.60 405 GLN B CA 1
ATOM 2887 C C . GLN B 2 182 ? 148.035 45.435 9.239 1.00 18.82 405 GLN B C 1
ATOM 2888 O O . GLN B 2 182 ? 148.114 46.554 9.728 1.00 15.94 405 GLN B O 1
ATOM 2894 N N . LEU B 2 183 ? 147.434 44.431 9.864 1.00 17.62 406 LEU B N 1
ATOM 2895 C CA . LEU B 2 183 ? 146.840 44.617 11.188 1.00 16.33 406 LEU B CA 1
ATOM 2896 C C . LEU B 2 183 ? 147.853 45.006 12.283 1.00 16.82 406 LEU B C 1
ATOM 2897 O O . LEU B 2 183 ? 147.516 45.755 13.209 1.00 17.32 406 LEU B O 1
ATOM 2902 N N . GLU B 2 184 ? 149.084 44.506 12.197 1.00 18.45 407 GLU B N 1
ATOM 2903 C CA . GLU B 2 184 ? 150.111 44.917 13.147 1.00 16.58 407 GLU B CA 1
ATOM 2904 C C . GLU B 2 184 ? 150.434 46.405 12.995 1.00 15.11 407 GLU B C 1
ATOM 2905 O O . GLU B 2 184 ? 150.580 47.132 13.979 1.00 18.66 407 GLU B O 1
ATOM 2911 N N . THR B 2 185 ? 150.559 46.844 11.752 1.00 16.10 408 THR B N 1
ATOM 2912 C CA . THR B 2 185 ? 150.899 48.233 11.467 1.00 16.64 408 THR B CA 1
ATOM 2913 C C . THR B 2 185 ? 149.754 49.136 11.888 1.00 15.39 408 THR B C 1
ATOM 2914 O O . THR B 2 185 ? 149.963 50.229 12.423 1.00 15.45 408 THR B O 1
ATOM 2918 N N . ILE B 2 186 ? 148.531 48.669 11.664 1.00 14.05 409 ILE B N 1
ATOM 2919 C CA . ILE B 2 186 ? 147.355 49.416 12.100 1.00 13.44 409 ILE B CA 1
ATOM 2920 C C . ILE B 2 186 ? 147.385 49.588 13.631 1.00 14.12 409 ILE B C 1
ATOM 2921 O O . ILE B 2 186 ? 147.116 50.672 14.151 1.00 16.79 409 ILE B O 1
ATOM 2926 N N . ASN B 2 187 ? 147.721 48.527 14.357 1.00 14.61 410 ASN B N 1
ATOM 2927 C CA . ASN B 2 187 ? 147.810 48.653 15.807 1.00 15.67 410 ASN B CA 1
ATOM 2928 C C . ASN B 2 187 ? 148.869 49.673 16.233 1.00 15.58 410 ASN B C 1
ATOM 2929 O O . ASN B 2 187 ? 148.647 50.457 17.169 1.00 17.30 410 ASN B O 1
ATOM 2934 N N . ASP B 2 188 ? 150.021 49.650 15.570 1.00 16.43 411 ASP B N 1
ATOM 2935 C CA . ASP B 2 188 ? 151.089 50.599 15.886 1.00 18.02 411 ASP B CA 1
ATOM 2936 C C . ASP B 2 188 ? 150.590 52.026 15.696 1.00 15.62 411 ASP B C 1
ATOM 2937 O O . ASP B 2 188 ? 150.896 52.923 16.498 1.00 16.81 411 ASP B O 1
ATOM 2942 N N . LEU B 2 189 ? 149.851 52.238 14.612 1.00 16.27 412 LEU B N 1
ATOM 2943 C CA . LEU B 2 189 ? 149.331 53.563 14.299 1.00 14.07 412 LEU B CA 1
ATOM 2944 C C . LEU B 2 189 ? 148.273 53.985 15.320 1.00 18.06 412 LEU B C 1
ATOM 2945 O O . LEU B 2 189 ? 148.271 55.132 15.772 1.00 17.70 412 LEU B O 1
ATOM 2950 N N . ILE B 2 190 ? 147.389 53.062 15.698 1.00 13.73 413 ILE B N 1
ATOM 2951 C CA . ILE B 2 190 ? 146.380 53.367 16.705 1.00 15.25 413 ILE B CA 1
ATOM 2952 C C . ILE B 2 190 ? 147.010 53.761 18.060 1.00 17.93 413 ILE B C 1
ATOM 2953 O O . ILE B 2 190 ? 146.448 54.580 18.788 1.00 16.50 413 ILE B O 1
ATOM 2958 N N . MET B 2 191 ? 148.186 53.215 18.379 1.00 16.63 414 MET B N 1
ATOM 2959 C CA . MET B 2 191 ? 148.885 53.599 19.615 1.00 14.92 414 MET B CA 1
ATOM 2960 C C . MET B 2 191 ? 149.255 55.079 19.670 1.00 18.26 414 MET B C 1
ATOM 2961 O O . MET B 2 191 ? 149.438 55.644 20.746 1.00 17.71 414 MET B O 1
ATOM 2966 N N . SER B 2 192 ? 149.402 55.696 18.508 1.00 19.39 415 SER B N 1
ATOM 2967 C CA . SER B 2 192 ? 149.814 57.091 18.457 1.00 18.19 415 SER B CA 1
ATOM 2968 C C . SER B 2 192 ? 148.775 58.041 19.044 1.00 18.63 415 SER B C 1
ATOM 2969 O O . SER B 2 192 ? 147.578 57.780 18.979 1.00 19.22 415 SER B O 1
ATOM 2972 N N . THR B 2 193 ? 149.247 59.149 19.616 1.00 19.60 416 THR B N 1
ATOM 2973 C CA . THR B 2 193 ? 148.371 60.241 20.018 1.00 21.45 416 THR B CA 1
ATOM 2974 C C . THR B 2 193 ? 148.258 61.291 18.898 1.00 25.36 416 THR B C 1
ATOM 2975 O O . THR B 2 193 ? 147.450 62.217 18.981 1.00 27.08 416 THR B O 1
ATOM 2979 N N . ASP B 2 194 ? 149.065 61.137 17.856 1.00 23.18 417 ASP B N 1
ATOM 2980 C CA . ASP B 2 194 ? 148.997 62.032 16.698 1.00 25.30 417 ASP B CA 1
ATOM 2981 C C . ASP B 2 194 ? 147.776 61.662 15.847 1.00 24.24 417 ASP B C 1
ATOM 2982 O O . ASP B 2 194 ? 147.690 60.550 15.337 1.00 23.83 417 ASP B O 1
ATOM 2987 N N . PRO B 2 195 ? 146.806 62.580 15.720 1.00 22.99 418 PRO B N 1
ATOM 2988 C CA . PRO B 2 195 ? 145.613 62.272 14.924 1.00 26.29 418 PRO B CA 1
ATOM 2989 C C . PRO B 2 195 ? 145.952 61.922 13.467 1.00 25.53 418 PRO B C 1
ATOM 2990 O O . PRO B 2 195 ? 145.179 61.220 12.814 1.00 27.98 418 PRO B O 1
ATOM 2994 N N . LYS B 2 196 ? 147.096 62.383 12.973 1.00 23.98 419 LYS B N 1
ATOM 2995 C CA . LYS B 2 196 ? 147.512 62.060 11.605 1.00 24.49 419 LYS B CA 1
ATOM 2996 C C . LYS B 2 196 ? 147.859 60.582 11.453 1.00 25.56 419 LYS B C 1
ATOM 2997 O O . LYS B 2 196 ? 147.559 59.969 10.421 1.00 23.00 419 LYS B O 1
ATOM 3003 N N . GLU B 2 197 ? 148.517 60.016 12.463 1.00 21.29 420 GLU B N 1
ATOM 3004 C CA . GLU B 2 197 ? 148.786 58.577 12.454 1.00 21.62 420 GLU B CA 1
ATOM 3005 C C . GLU B 2 197 ? 147.493 57.787 12.610 1.00 19.86 420 GLU B C 1
ATOM 3006 O O . GLU B 2 197 ? 147.334 56.722 12.002 1.00 19.30 420 GLU B O 1
ATOM 3012 N N . ASN B 2 198 ? 146.579 58.292 13.435 1.00 21.44 421 ASN B N 1
ATOM 3013 C CA . ASN B 2 198 ? 145.291 57.637 13.611 1.00 22.52 421 ASN B CA 1
ATOM 3014 C C . ASN B 2 198 ? 144.540 57.618 12.279 1.00 23.37 421 ASN B C 1
ATOM 3015 O O . ASN B 2 198 ? 143.947 56.611 11.909 1.00 20.95 421 ASN B O 1
ATOM 3020 N N . GLU B 2 199 ? 144.601 58.725 11.542 1.00 23.65 422 GLU B N 1
ATOM 3021 C CA . GLU B 2 199 ? 144.003 58.781 10.208 1.00 24.67 422 GLU B CA 1
ATOM 3022 C C . GLU B 2 199 ? 144.656 57.798 9.224 1.00 19.04 422 GLU B C 1
ATOM 3023 O O . GLU B 2 199 ? 143.963 57.176 8.408 1.00 22.02 422 GLU B O 1
ATOM 3029 N N . GLU B 2 200 ? 145.975 57.648 9.299 1.00 17.15 423 GLU B N 1
ATOM 3030 C CA . GLU B 2 200 ? 146.676 56.698 8.441 1.00 21.94 423 GLU B CA 1
ATOM 3031 C C . GLU B 2 200 ? 146.221 55.267 8.703 1.00 18.30 423 GLU B C 1
ATOM 3032 O O . GLU B 2 200 ? 146.152 54.455 7.784 1.00 18.42 423 GLU B O 1
ATOM 3038 N N . ALA B 2 201 ? 145.938 54.951 9.960 1.00 17.01 424 ALA B N 1
ATOM 3039 C CA . ALA B 2 201 ? 145.408 53.627 10.274 1.00 18.37 424 ALA B CA 1
ATOM 3040 C C . ALA B 2 201 ? 144.104 53.357 9.511 1.00 18.70 424 ALA B C 1
ATOM 3041 O O . ALA B 2 201 ? 143.885 52.252 9.030 1.00 18.28 424 ALA B O 1
ATOM 3043 N N . THR B 2 202 ? 143.254 54.373 9.389 1.00 15.44 425 THR B N 1
ATOM 3044 C CA . THR B 2 202 ? 141.975 54.235 8.687 1.00 17.78 425 THR B CA 1
ATOM 3045 C C . THR B 2 202 ? 142.216 54.019 7.181 1.00 19.75 425 THR B C 1
ATOM 3046 O O . THR B 2 202 ? 141.588 53.173 6.555 1.00 18.88 425 THR B O 1
ATOM 3050 N N . LYS B 2 203 ? 143.157 54.761 6.612 1.00 17.78 426 LYS B N 1
ATOM 3051 C CA . LYS B 2 203 ? 143.530 54.557 5.216 1.00 17.06 426 LYS B CA 1
ATOM 3052 C C . LYS B 2 203 ? 144.068 53.138 4.986 1.00 19.52 426 LYS B C 1
ATOM 3053 O O . LYS B 2 203 ? 143.741 52.501 3.987 1.00 19.17 426 LYS B O 1
ATOM 3059 N N . LEU B 2 204 ? 144.868 52.640 5.924 1.00 16.53 427 LEU B N 1
ATOM 3060 C CA . LEU B 2 204 ? 145.413 51.292 5.799 1.00 18.89 427 LEU B CA 1
ATOM 3061 C C . LEU B 2 204 ? 144.293 50.251 5.922 1.00 19.18 427 LEU B C 1
ATOM 3062 O O . LEU B 2 204 ? 144.321 49.223 5.237 1.00 17.84 427 LEU B O 1
ATOM 3067 N N . LEU B 2 205 ? 143.303 50.528 6.771 1.00 16.87 428 LEU B N 1
ATOM 3068 C CA . LEU B 2 205 ? 142.132 49.653 6.880 1.00 17.16 428 LEU B CA 1
ATOM 3069 C C . LEU B 2 205 ? 141.419 49.522 5.532 1.00 17.98 428 LEU B C 1
ATOM 3070 O O . LEU B 2 205 ? 140.946 48.444 5.162 1.00 15.35 428 LEU B O 1
ATOM 3075 N N . HIS B 2 206 ? 141.325 50.626 4.801 1.00 16.33 429 HIS B N 1
ATOM 3076 C CA . HIS B 2 206 ? 140.731 50.580 3.469 1.00 19.64 429 HIS B CA 1
ATOM 3077 C C . HIS B 2 206 ? 141.431 49.591 2.532 1.00 17.79 429 HIS B C 1
ATOM 3078 O O . HIS B 2 206 ? 140.777 48.838 1.810 1.00 17.21 429 HIS B O 1
ATOM 3085 N N . LYS B 2 207 ? 142.757 49.583 2.553 1.00 15.63 430 LYS B N 1
ATOM 3086 C CA . LYS B 2 207 ? 143.512 48.656 1.717 1.00 16.60 430 LYS B CA 1
ATOM 3087 C C . LYS B 2 207 ? 143.314 47.233 2.211 1.00 16.96 430 LYS B C 1
ATOM 3088 O O . LYS B 2 207 ? 143.276 46.295 1.418 1.00 15.37 430 LYS B O 1
ATOM 3094 N N . HIS B 2 208 ? 143.197 47.088 3.528 1.00 14.02 431 HIS B N 1
ATOM 3095 C CA . HIS B 2 208 ? 142.975 45.793 4.171 1.00 16.33 431 HIS B CA 1
ATOM 3096 C C . HIS B 2 208 ? 141.653 45.190 3.716 1.00 15.05 431 HIS B C 1
ATOM 3097 O O . HIS B 2 208 ? 141.592 44.028 3.283 1.00 14.45 431 HIS B O 1
ATOM 3104 N N . ASN B 2 209 ? 140.593 45.986 3.775 1.00 13.59 432 ASN B N 1
ATOM 3105 C CA . ASN B 2 209 ? 139.291 45.518 3.310 1.00 14.17 432 ASN B CA 1
ATOM 3106 C C . ASN B 2 209 ? 139.231 45.357 1.787 1.00 16.22 432 ASN B C 1
ATOM 3107 O O . ASN B 2 209 ? 138.447 44.564 1.276 1.00 14.54 432 ASN B O 1
ATOM 3112 N N . GLY B 2 210 ? 140.070 46.093 1.068 1.00 12.88 433 GLY B N 1
ATOM 3113 C CA . GLY B 2 210 ? 140.209 45.886 -0.373 1.00 14.93 433 GLY B CA 1
ATOM 3114 C C . GLY B 2 210 ? 140.692 44.485 -0.690 1.00 15.81 433 GLY B C 1
ATOM 3115 O O . GLY B 2 210 ? 140.152 43.811 -1.570 1.00 16.28 433 GLY B O 1
ATOM 3116 N N . LEU B 2 211 ? 141.717 44.037 0.030 1.00 16.21 434 LEU B N 1
ATOM 3117 C CA . LEU B 2 211 ? 142.169 42.660 -0.096 1.00 14.96 434 LEU B CA 1
ATOM 3118 C C . LEU B 2 211 ? 141.063 41.698 0.339 1.00 15.65 434 LEU B C 1
ATOM 3119 O O . LEU B 2 211 ? 140.894 40.642 -0.270 1.00 16.56 434 LEU B O 1
ATOM 3124 N N . ASN B 2 212 ? 140.298 42.060 1.370 1.00 14.50 435 ASN B N 1
ATOM 3125 C CA . ASN B 2 212 ? 139.170 41.206 1.792 1.00 14.78 435 ASN B CA 1
ATOM 3126 C C . ASN B 2 212 ? 138.135 40.993 0.672 1.00 14.20 435 ASN B C 1
ATOM 3127 O O . ASN B 2 212 ? 137.434 39.983 0.647 1.00 15.54 435 ASN B O 1
ATOM 3132 N N . LEU B 2 213 ? 138.017 41.954 -0.240 1.00 16.02 436 LEU B N 1
ATOM 3133 C CA . LEU B 2 213 ? 137.086 41.809 -1.362 1.00 15.64 436 LEU B CA 1
ATOM 3134 C C . LEU B 2 213 ? 137.577 40.731 -2.328 1.00 15.58 436 LEU B C 1
ATOM 3135 O O . LEU B 2 213 ? 136.774 40.008 -2.921 1.00 16.01 436 LEU B O 1
ATOM 3140 N N . LYS B 2 214 ? 138.891 40.635 -2.499 1.00 16.06 437 LYS B N 1
ATOM 3141 C CA . LYS B 2 214 ? 139.462 39.562 -3.300 1.00 15.12 437 LYS B CA 1
ATOM 3142 C C . LYS B 2 214 ? 139.219 38.224 -2.598 1.00 13.89 437 LYS B C 1
ATOM 3143 O O . LYS B 2 214 ? 138.836 37.247 -3.241 1.00 15.53 437 LYS B O 1
ATOM 3149 N N . LEU B 2 215 ? 139.429 38.181 -1.282 1.00 13.83 438 LEU B N 1
ATOM 3150 C CA . LEU B 2 215 ? 139.117 36.967 -0.525 1.00 13.53 438 LEU B CA 1
ATOM 3151 C C . LEU B 2 215 ? 137.660 36.575 -0.707 1.00 15.19 438 LEU B C 1
ATOM 3152 O O . LEU B 2 215 ? 137.330 35.396 -0.878 1.00 14.26 438 LEU B O 1
ATOM 3157 N N . ALA B 2 216 ? 136.777 37.562 -0.619 1.00 11.64 439 ALA B N 1
ATOM 3158 C CA . ALA B 2 216 ? 135.361 37.289 -0.726 1.00 12.01 439 ALA B CA 1
ATOM 3159 C C . ALA B 2 216 ? 134.979 36.689 -2.089 1.00 16.50 439 ALA B C 1
ATOM 3160 O O . ALA B 2 216 ? 134.175 35.751 -2.137 1.00 16.98 439 ALA B O 1
ATOM 3162 N N . ASN B 2 217 ? 135.533 37.219 -3.183 1.00 14.12 440 ASN B N 1
ATOM 3163 C CA . ASN B 2 217 ? 135.286 36.633 -4.518 1.00 13.39 440 ASN B CA 1
ATOM 3164 C C . ASN B 2 217 ? 135.769 35.183 -4.583 1.00 15.62 440 ASN B C 1
ATOM 3165 O O . ASN B 2 217 ? 135.120 34.322 -5.179 1.00 16.20 440 ASN B O 1
ATOM 3170 N N . LEU B 2 218 ? 136.931 34.925 -4.001 1.00 15.00 441 LEU B N 1
ATOM 3171 C CA . LEU B 2 218 ? 137.470 33.569 -3.999 1.00 12.74 441 LEU B CA 1
ATOM 3172 C C . LEU B 2 218 ? 136.597 32.656 -3.159 1.00 15.74 441 LEU B C 1
ATOM 3173 O O . LEU B 2 218 ? 136.388 31.493 -3.510 1.00 15.35 441 LEU B O 1
ATOM 3178 N N . GLN B 2 219 ? 136.086 33.175 -2.044 1.00 14.79 442 GLN B N 1
ATOM 3179 C CA . GLN B 2 219 ? 135.226 32.362 -1.196 1.00 15.73 442 GLN B CA 1
ATOM 3180 C C . GLN B 2 219 ? 133.930 32.008 -1.936 1.00 16.01 442 GLN B C 1
ATOM 3181 O O . GLN B 2 219 ? 133.434 30.895 -1.822 1.00 17.01 442 GLN B O 1
ATOM 3187 N N . ASP B 2 220 ? 133.381 32.951 -2.695 1.00 14.96 443 ASP B N 1
ATOM 3188 C CA . ASP B 2 220 ? 132.212 32.637 -3.524 1.00 16.48 443 ASP B CA 1
ATOM 3189 C C . ASP B 2 220 ? 132.540 31.613 -4.636 1.00 17.10 443 ASP B C 1
ATOM 3190 O O . ASP B 2 220 ? 131.762 30.682 -4.890 1.00 16.42 443 ASP B O 1
ATOM 3195 N N . MET B 2 221 ? 133.694 31.767 -5.278 1.00 15.92 444 MET B N 1
ATOM 3196 C CA . MET B 2 221 ? 134.109 30.808 -6.306 1.00 17.84 444 MET B CA 1
ATOM 3197 C C . MET B 2 221 ? 134.258 29.421 -5.693 1.00 16.20 444 MET B C 1
ATOM 3198 O O . MET B 2 221 ? 133.854 28.430 -6.299 1.00 17.10 444 MET B O 1
ATOM 3203 N N . LEU B 2 222 ? 134.853 29.360 -4.503 1.00 16.46 445 LEU B N 1
ATOM 3204 C CA . LEU B 2 222 ? 135.012 28.102 -3.780 1.00 16.67 445 LEU B CA 1
ATOM 3205 C C . LEU B 2 222 ? 133.678 27.464 -3.447 1.00 19.52 445 LEU B C 1
ATOM 3206 O O . LEU B 2 222 ? 133.502 26.265 -3.644 1.00 17.23 445 LEU B O 1
ATOM 3211 N N . ALA B 2 223 ? 132.739 28.264 -2.935 1.00 16.95 446 ALA B N 1
ATOM 3212 C CA . ALA B 2 223 ? 131.421 27.751 -2.589 1.00 18.74 446 ALA B CA 1
ATOM 3213 C C . ALA B 2 223 ? 130.712 27.158 -3.805 1.00 17.79 446 ALA B C 1
ATOM 3214 O O . ALA B 2 223 ? 130.050 26.122 -3.704 1.00 18.13 446 ALA B O 1
ATOM 3216 N N . VAL B 2 224 ? 130.839 27.817 -4.949 1.00 15.27 447 VAL B N 1
ATOM 3217 C CA . VAL B 2 224 ? 130.209 27.296 -6.163 1.00 15.91 447 VAL B CA 1
ATOM 3218 C C . VAL B 2 224 ? 130.940 26.029 -6.627 1.00 17.25 447 VAL B C 1
ATOM 3219 O O . VAL B 2 224 ? 130.317 25.044 -7.039 1.00 17.24 447 VAL B O 1
ATOM 3223 N N . HIS B 2 225 ? 132.262 26.049 -6.538 1.00 16.96 448 HIS B N 1
ATOM 3224 C CA . HIS B 2 225 ? 133.077 24.897 -6.931 1.00 17.85 448 HIS B CA 1
ATOM 3225 C C . HIS B 2 225 ? 132.733 23.665 -6.094 1.00 19.13 448 HIS B C 1
ATOM 3226 O O . HIS B 2 225 ? 132.702 22.544 -6.608 1.00 19.23 448 HIS B O 1
ATOM 3233 N N . ARG B 2 226 ? 132.468 23.870 -4.807 1.00 18.00 449 ARG B N 1
ATOM 3234 C CA . ARG B 2 226 ? 132.149 22.765 -3.899 1.00 18.86 449 ARG B CA 1
ATOM 3235 C C . ARG B 2 226 ? 130.677 22.334 -4.003 1.00 19.46 449 ARG B C 1
ATOM 3236 O O . ARG B 2 226 ? 130.233 21.463 -3.266 1.00 22.58 449 ARG B O 1
ATOM 3244 N N . LYS B 2 227 ? 129.942 22.970 -4.908 1.00 20.04 450 LYS B N 1
ATOM 3245 C CA . LYS B 2 227 ? 128.511 22.719 -5.122 1.00 21.39 450 LYS B CA 1
ATOM 3246 C C . LYS B 2 227 ? 127.641 23.048 -3.906 1.00 22.59 450 LYS B C 1
ATOM 3247 O O . LYS B 2 227 ? 126.608 22.413 -3.684 1.00 22.80 450 LYS B O 1
ATOM 3253 N N . GLU B 2 228 ? 128.067 24.037 -3.126 1.00 18.20 451 GLU B N 1
ATOM 3254 C CA . GLU B 2 228 ? 127.265 24.568 -2.032 1.00 19.01 451 GLU B CA 1
ATOM 3255 C C . GLU B 2 228 ? 126.369 25.706 -2.522 1.00 20.97 451 GLU B C 1
ATOM 3256 O O . GLU B 2 228 ? 125.287 25.941 -1.969 1.00 20.99 451 GLU B O 1
ATOM 3262 N N . LYS B 2 229 ? 126.830 26.413 -3.551 1.00 18.37 452 LYS B N 1
ATOM 3263 C CA . LYS B 2 229 ? 126.143 27.595 -4.069 1.00 16.83 452 LYS B CA 1
ATOM 3264 C C . LYS B 2 229 ? 126.170 27.616 -5.606 1.00 17.86 452 LYS B C 1
ATOM 3265 O O . LYS B 2 229 ? 126.880 26.829 -6.232 1.00 19.31 452 LYS B O 1
ATOM 3271 N N . SER B 2 230 ? 125.398 28.520 -6.208 1.00 17.14 453 SER B N 1
ATOM 3272 C CA . SER B 2 230 ? 125.385 28.702 -7.657 1.00 17.86 453 SER B CA 1
ATOM 3273 C C . SER B 2 230 ? 125.438 30.175 -7.995 1.00 18.40 453 SER B C 1
ATOM 3274 O O . SER B 2 230 ? 124.987 31.004 -7.194 1.00 16.64 453 SER B O 1
ATOM 3277 N N . PHE B 2 231 ? 125.972 30.485 -9.180 1.00 16.79 454 PHE B N 1
ATOM 3278 C CA . PHE B 2 231 ? 125.987 31.849 -9.718 1.00 18.40 454 PHE B CA 1
ATOM 3279 C C . PHE B 2 231 ? 124.761 32.075 -10.605 1.00 20.89 454 PHE B C 1
ATOM 3280 O O . PHE B 2 231 ? 124.343 31.164 -11.325 1.00 20.38 454 PHE B O 1
ATOM 3288 N N . PHE B 2 232 ? 124.203 33.287 -10.564 1.00 18.91 455 PHE B N 1
ATOM 3289 C CA . PHE B 2 232 ? 123.100 33.673 -11.449 1.00 19.64 455 PHE B CA 1
ATOM 3290 C C . PHE B 2 232 ? 123.341 35.045 -12.075 1.00 20.31 455 PHE B C 1
ATOM 3291 O O . PHE B 2 232 ? 123.924 35.923 -11.434 1.00 18.92 455 PHE B O 1
ATOM 3299 N N . ASN B 2 233 ? 122.878 35.234 -13.316 1.00 20.37 456 ASN B N 1
ATOM 3300 C CA . ASN B 2 233 ? 122.969 36.535 -13.967 1.00 19.31 456 ASN B CA 1
ATOM 3301 C C . ASN B 2 233 ? 121.892 37.511 -13.497 1.00 21.26 456 ASN B C 1
ATOM 3302 O O . ASN B 2 233 ? 121.126 37.214 -12.577 1.00 20.95 456 ASN B O 1
ATOM 3307 N N . GLU B 2 234 ? 121.839 38.675 -14.132 1.00 21.89 457 GLU B N 1
ATOM 3308 C CA . GLU B 2 234 ? 120.956 39.745 -13.685 1.00 19.08 457 GLU B CA 1
ATOM 3309 C C . GLU B 2 234 ? 119.468 39.373 -13.718 1.00 24.07 457 GLU B C 1
ATOM 3310 O O . GLU B 2 234 ? 118.682 39.880 -12.926 1.00 25.66 457 GLU B O 1
ATOM 3316 N N . LYS B 2 235 ? 119.093 38.478 -14.622 1.00 22.44 458 LYS B N 1
ATOM 3317 C CA . LYS B 2 235 ? 117.701 38.059 -14.731 1.00 23.55 458 LYS B CA 1
ATOM 3318 C C . LYS B 2 235 ? 117.403 36.816 -13.899 1.00 25.27 458 LYS B C 1
ATOM 3319 O O . LYS B 2 235 ? 116.282 36.314 -13.897 1.00 24.77 458 LYS B O 1
ATOM 3325 N N . GLY B 2 236 ? 118.403 36.334 -13.169 1.00 23.15 459 GLY B N 1
ATOM 3326 C CA . GLY B 2 236 ? 118.208 35.192 -12.294 1.00 20.05 459 GLY B CA 1
ATOM 3327 C C . GLY B 2 236 ? 118.414 33.852 -12.971 1.00 23.50 459 GLY B C 1
ATOM 3328 O O . GLY B 2 236 ? 118.003 32.818 -12.449 1.00 24.50 459 GLY B O 1
ATOM 3329 N N . GLU B 2 237 ? 119.055 33.871 -14.134 1.00 23.25 460 GLU B N 1
ATOM 3330 C CA . GLU B 2 237 ? 119.380 32.644 -14.852 1.00 23.78 460 GLU B CA 1
ATOM 3331 C C . GLU B 2 237 ? 120.744 32.112 -14.436 1.00 22.32 460 GLU B C 1
ATOM 3332 O O . GLU B 2 237 ? 121.692 32.878 -14.307 1.00 22.21 460 GLU B O 1
ATOM 3338 N N . LYS B 2 238 ? 120.850 30.796 -14.272 1.00 21.31 461 LYS B N 1
ATOM 3339 C CA . LYS B 2 238 ? 122.099 30.178 -13.821 1.00 24.10 461 LYS B CA 1
ATOM 3340 C C . LYS B 2 238 ? 123.259 30.375 -14.807 1.00 25.99 461 LYS B C 1
ATOM 3341 O O . LYS B 2 238 ? 123.104 30.224 -16.024 1.00 26.14 461 LYS B O 1
ATOM 3347 N N . VAL B 2 239 ? 124.425 30.733 -14.277 1.00 23.63 462 VAL B N 1
ATOM 3348 C CA . VAL B 2 239 ? 125.623 30.878 -15.096 1.00 22.65 462 VAL B CA 1
ATOM 3349 C C . VAL B 2 239 ? 126.785 30.171 -14.416 1.00 23.90 462 VAL B C 1
ATOM 3350 O O . VAL B 2 239 ? 126.734 29.898 -13.221 1.00 23.09 462 VAL B O 1
ATOM 3354 N N . THR B 2 240 ? 127.835 29.884 -15.174 1.00 24.77 463 THR B N 1
ATOM 3355 C CA . THR B 2 240 ? 128.947 29.105 -14.643 1.00 28.96 463 THR B CA 1
ATOM 3356 C C . THR B 2 240 ? 130.074 29.967 -14.072 1.00 27.81 463 THR B C 1
ATOM 3357 O O . THR B 2 240 ? 130.783 29.541 -13.165 1.00 29.70 463 THR B O 1
ATOM 3361 N N . SER B 2 241 ? 130.231 31.173 -14.600 1.00 26.19 464 SER B N 1
ATOM 3362 C CA . SER B 2 241 ? 131.392 32.005 -14.282 1.00 29.90 464 SER B CA 1
ATOM 3363 C C . SER B 2 241 ? 131.044 33.206 -13.393 1.00 28.10 464 SER B C 1
ATOM 3364 O O . SER B 2 241 ? 130.023 33.866 -13.607 1.00 24.86 464 SER B O 1
ATOM 3367 N N . LEU B 2 242 ? 131.898 33.488 -12.406 1.00 23.96 465 LEU B N 1
ATOM 3368 C CA . LEU B 2 242 ? 131.763 34.708 -11.603 1.00 21.62 465 LEU B CA 1
ATOM 3369 C C . LEU B 2 242 ? 131.667 35.947 -12.497 1.00 22.12 465 LEU B C 1
ATOM 3370 O O . LEU B 2 242 ? 130.981 36.912 -12.159 1.00 22.52 465 LEU B O 1
ATOM 3375 N N . ASN B 2 243 ? 132.348 35.917 -13.642 1.00 24.79 466 ASN B N 1
ATOM 3376 C CA . ASN B 2 243 ? 132.356 37.056 -14.567 1.00 24.94 466 ASN B CA 1
ATOM 3377 C C . ASN B 2 243 ? 130.982 37.430 -15.128 1.00 26.41 466 ASN B C 1
ATOM 3378 O O . ASN B 2 243 ? 130.739 38.592 -15.448 1.00 24.92 466 ASN B O 1
ATOM 3383 N N . ASP B 2 244 ? 130.092 36.447 -15.232 1.00 21.85 467 ASP B N 1
ATOM 3384 C CA . ASP B 2 244 ? 128.734 36.682 -15.734 1.00 24.70 467 ASP B CA 1
ATOM 3385 C C . ASP B 2 244 ? 127.683 36.790 -14.627 1.00 22.63 467 ASP B C 1
ATOM 3386 O O . ASP B 2 244 ? 126.498 36.991 -14.910 1.00 22.93 467 ASP B O 1
ATOM 3391 N N . ALA B 2 245 ? 128.114 36.672 -13.375 1.00 20.62 468 ALA B N 1
ATOM 3392 C CA . ALA B 2 245 ? 127.171 36.616 -12.249 1.00 21.36 468 ALA B CA 1
ATOM 3393 C C . ALA B 2 245 ? 126.829 37.975 -11.640 1.00 21.13 468 ALA B C 1
ATOM 3394 O O . ALA B 2 245 ? 127.680 38.853 -11.538 1.00 22.79 468 ALA B O 1
ATOM 3396 N N . HIS B 2 246 ? 125.568 38.120 -11.244 1.00 18.66 469 HIS B N 1
ATOM 3397 C CA . HIS B 2 246 ? 125.094 39.263 -10.469 1.00 19.03 469 HIS B CA 1
ATOM 3398 C C . HIS B 2 246 ? 124.722 38.797 -9.059 1.00 17.90 469 HIS B C 1
ATOM 3399 O O . HIS B 2 246 ? 124.679 39.598 -8.117 1.00 17.28 469 HIS B O 1
ATOM 3406 N N . TYR B 2 247 ? 124.430 37.500 -8.927 1.00 17.45 470 TYR B N 1
ATOM 3407 C CA . TYR B 2 247 ? 124.007 36.913 -7.650 1.00 14.10 470 TYR B CA 1
ATOM 3408 C C . TYR B 2 247 ? 124.693 35.582 -7.367 1.00 17.91 470 TYR B C 1
ATOM 3409 O O . TYR B 2 247 ? 125.089 34.865 -8.287 1.00 17.43 470 TYR B O 1
ATOM 3418 N N . VAL B 2 248 ? 124.813 35.250 -6.089 1.00 15.33 471 VAL B N 1
ATOM 3419 C CA . VAL B 2 248 ? 125.342 33.951 -5.674 1.00 17.10 471 VAL B CA 1
ATOM 3420 C C . VAL B 2 248 ? 124.576 33.498 -4.428 1.00 18.22 471 VAL B C 1
ATOM 3421 O O . VAL B 2 248 ? 124.510 34.232 -3.438 1.00 17.80 471 VAL B O 1
ATOM 3425 N N . ILE B 2 249 ? 123.951 32.320 -4.493 1.00 17.17 472 ILE B N 1
ATOM 3426 C CA . ILE B 2 249 ? 123.116 31.831 -3.388 1.00 16.08 472 ILE B CA 1
ATOM 3427 C C . ILE B 2 249 ? 123.265 30.327 -3.173 1.00 16.70 472 ILE B C 1
ATOM 3428 O O . ILE B 2 249 ? 123.796 29.625 -4.029 1.00 18.81 472 ILE B O 1
ATOM 3433 N N . GLY B 2 250 ? 122.792 29.846 -2.024 1.00 20.38 473 GLY B N 1
ATOM 3434 C CA . GLY B 2 250 ? 122.847 28.428 -1.706 1.00 20.00 473 GLY B CA 1
ATOM 3435 C C . GLY B 2 250 ? 122.032 27.563 -2.656 1.00 22.48 473 GLY B C 1
ATOM 3436 O O . GLY B 2 250 ? 121.046 28.016 -3.254 1.00 22.60 473 GLY B O 1
ATOM 3437 N N . LYS B 2 251 ? 122.433 26.302 -2.791 1.00 21.44 474 LYS B N 1
ATOM 3438 C CA . LYS B 2 251 ? 121.665 25.340 -3.582 1.00 24.44 474 LYS B CA 1
ATOM 3439 C C . LYS B 2 251 ? 120.269 25.132 -2.993 1.00 23.75 474 LYS B C 1
ATOM 3440 O O . LYS B 2 251 ? 119.344 24.734 -3.702 1.00 31.14 474 LYS B O 1
ATOM 3446 N N . ASP B 2 252 ? 120.136 25.364 -1.691 1.00 29.09 475 ASP B N 1
ATOM 3447 C CA . ASP B 2 252 ? 118.875 25.146 -0.994 1.00 28.16 475 ASP B CA 1
ATOM 3448 C C . ASP B 2 252 ? 117.996 26.395 -1.032 1.00 26.03 475 ASP B C 1
ATOM 3449 O O . ASP B 2 252 ? 116.911 26.413 -0.454 1.00 27.91 475 ASP B O 1
ATOM 3454 N N . GLN B 2 253 ? 118.468 27.431 -1.720 1.00 23.52 476 GLN B N 1
ATOM 3455 C CA . GLN B 2 253 ? 117.742 28.696 -1.806 1.00 21.63 476 GLN B CA 1
ATOM 3456 C C . GLN B 2 253 ? 117.200 28.981 -3.198 1.00 22.73 476 GLN B C 1
ATOM 3457 O O . GLN B 2 253 ? 117.539 28.301 -4.175 1.00 22.55 476 GLN B O 1
ATOM 3463 N N . GLN B 2 254 ? 116.342 29.993 -3.283 1.00 18.46 477 GLN B N 1
ATOM 3464 C CA . GLN B 2 254 ? 115.856 30.485 -4.567 1.00 17.91 477 GLN B CA 1
ATOM 3465 C C . GLN B 2 254 ? 115.978 31.996 -4.590 1.00 19.37 477 GLN B C 1
ATOM 3466 O O . GLN B 2 254 ? 115.940 32.638 -3.539 1.00 20.64 477 GLN B O 1
ATOM 3472 N N . LEU B 2 255 ? 116.100 32.563 -5.784 1.00 16.59 478 LEU B N 1
ATOM 3473 C CA . LEU B 2 255 ? 116.002 34.013 -5.945 1.00 17.49 478 LEU B CA 1
ATOM 3474 C C . LEU B 2 255 ? 114.535 34.374 -6.146 1.00 18.53 478 LEU B C 1
ATOM 3475 O O . LEU B 2 255 ? 114.006 34.246 -7.246 1.00 21.10 478 LEU B O 1
ATOM 3480 N N . PHE B 2 256 ? 113.893 34.829 -5.077 1.00 16.35 479 PHE B N 1
ATOM 3481 C CA . PHE B 2 256 ? 112.464 35.107 -5.100 1.00 17.69 479 PHE B CA 1
ATOM 3482 C C . PHE B 2 256 ? 112.229 36.556 -5.491 1.00 20.20 479 PHE B C 1
ATOM 3483 O O . PHE B 2 256 ? 112.675 37.468 -4.800 1.00 19.27 479 PHE B O 1
ATOM 3491 N N . ASN B 2 257 ? 111.519 36.764 -6.596 1.00 20.28 480 ASN B N 1
ATOM 3492 C CA . ASN B 2 257 ? 111.249 38.110 -7.088 1.00 17.44 480 ASN B CA 1
ATOM 3493 C C . ASN B 2 257 ? 110.037 38.702 -6.403 1.00 20.97 480 ASN B C 1
ATOM 3494 O O . ASN B 2 257 ? 108.911 38.212 -6.561 1.00 20.44 480 ASN B O 1
ATOM 3499 N N . LEU B 2 258 ? 110.284 39.738 -5.610 1.00 21.96 481 LEU B N 1
ATOM 3500 C CA . LEU B 2 258 ? 109.228 40.536 -5.016 1.00 21.94 481 LEU B CA 1
ATOM 3501 C C . LEU B 2 258 ? 109.500 41.982 -5.396 1.00 25.28 481 LEU B C 1
ATOM 3502 O O . LEU B 2 258 ? 110.561 42.510 -5.083 1.00 23.78 481 LEU B O 1
ATOM 3507 N N . GLY B 2 259 ? 108.550 42.618 -6.078 1.00 28.22 482 GLY B N 1
ATOM 3508 C CA . GLY B 2 259 ? 108.671 44.024 -6.419 1.00 28.45 482 GLY B CA 1
ATOM 3509 C C . GLY B 2 259 ? 109.894 44.375 -7.245 1.00 32.27 482 GLY B C 1
ATOM 3510 O O . GLY B 2 259 ? 110.440 45.473 -7.112 1.00 33.76 482 GLY B O 1
ATOM 3511 N N . GLY B 2 260 ? 110.328 43.441 -8.090 1.00 27.16 483 GLY B N 1
ATOM 3512 C CA . GLY B 2 260 ? 111.463 43.660 -8.972 1.00 25.86 483 GLY B CA 1
ATOM 3513 C C . GLY B 2 260 ? 112.814 43.513 -8.295 1.00 25.54 483 GLY B C 1
ATOM 3514 O O . GLY B 2 260 ? 113.844 43.934 -8.834 1.00 28.20 483 GLY B O 1
ATOM 3515 N N . LYS B 2 261 ? 112.816 42.917 -7.108 1.00 22.85 484 LYS B N 1
ATOM 3516 C CA . LYS B 2 261 ? 114.050 42.711 -6.354 1.00 23.43 484 LYS B CA 1
ATOM 3517 C C . LYS B 2 261 ? 114.137 41.242 -5.929 1.00 20.71 484 LYS B C 1
ATOM 3518 O O . LYS B 2 261 ? 113.120 40.633 -5.617 1.00 22.70 484 LYS B O 1
ATOM 3524 N N . PHE B 2 262 ? 115.345 40.675 -5.927 1.00 20.28 485 PHE B N 1
ATOM 3525 C CA . PHE B 2 262 ? 115.531 39.275 -5.541 1.00 18.69 485 PHE B CA 1
ATOM 3526 C C . PHE B 2 262 ? 115.827 39.114 -4.045 1.00 19.19 485 PHE B C 1
ATOM 3527 O O . PHE B 2 262 ? 116.750 39.735 -3.505 1.00 20.14 485 PHE B O 1
ATOM 3535 N N . TYR B 2 263 ? 115.040 38.267 -3.389 1.00 16.34 486 TYR B N 1
ATOM 3536 C CA . TYR B 2 263 ? 115.254 37.901 -1.992 1.00 16.73 486 TYR B CA 1
ATOM 3537 C C . TYR B 2 263 ? 115.654 36.441 -1.930 1.00 19.25 486 TYR B C 1
ATOM 3538 O O . TYR B 2 263 ? 114.980 35.586 -2.499 1.00 20.38 486 TYR B O 1
ATOM 3547 N N . PRO B 2 264 ? 116.778 36.151 -1.261 1.00 20.50 487 PRO B N 1
ATOM 3548 C CA . PRO B 2 264 ? 117.225 34.766 -1.164 1.00 15.94 487 PRO B CA 1
ATOM 3549 C C . PRO B 2 264 ? 116.528 34.091 0.016 1.00 19.77 487 PRO B C 1
ATOM 3550 O O . PRO B 2 264 ? 116.736 34.449 1.179 1.00 21.85 487 PRO B O 1
ATOM 3554 N N . ILE B 2 265 ? 115.658 33.139 -0.289 1.00 18.97 488 ILE B N 1
ATOM 3555 C CA . ILE B 2 265 ? 114.920 32.434 0.744 1.00 15.70 488 ILE B CA 1
ATOM 3556 C C . ILE B 2 265 ? 115.011 30.949 0.431 1.00 18.72 488 ILE B C 1
ATOM 3557 O O . ILE B 2 265 ? 115.434 30.579 -0.663 1.00 18.11 488 ILE B O 1
ATOM 3562 N N . HIS B 2 266 ? 114.636 30.101 1.386 1.00 18.09 489 HIS B N 1
ATOM 3563 C CA . HIS B 2 266 ? 114.656 28.663 1.163 1.00 20.28 489 HIS B CA 1
ATOM 3564 C C . HIS B 2 266 ? 113.651 28.276 0.090 1.00 20.72 489 HIS B C 1
ATOM 3565 O O . HIS B 2 266 ? 112.637 28.953 -0.104 1.00 18.18 489 HIS B O 1
ATOM 3572 N N . LYS B 2 267 ? 113.915 27.190 -0.623 1.00 20.10 490 LYS B N 1
ATOM 3573 C CA A LYS B 2 267 ? 112.998 26.757 -1.666 0.43 21.44 490 LYS B CA 1
ATOM 3574 C CA B LYS B 2 267 ? 112.996 26.769 -1.668 0.57 21.39 490 LYS B CA 1
ATOM 3575 C C . LYS B 2 267 ? 111.606 26.470 -1.105 1.00 20.86 490 LYS B C 1
ATOM 3576 O O . LYS B 2 2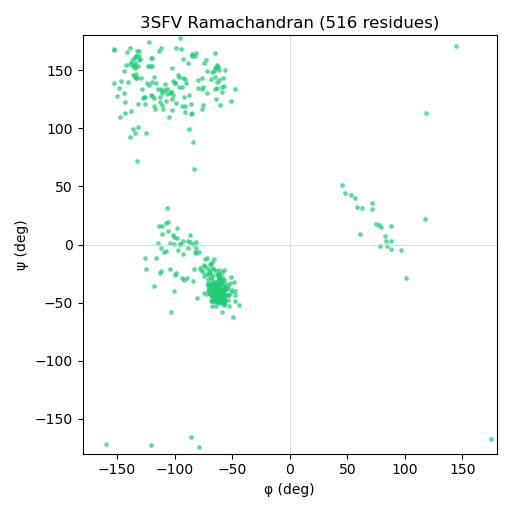67 ? 110.607 26.601 -1.808 1.00 21.68 490 LYS B O 1
ATOM 3587 N N . GLU B 2 268 ? 111.543 26.084 0.168 1.00 21.10 491 GLU B N 1
ATOM 3588 C CA . GLU B 2 268 ? 110.257 25.768 0.779 1.00 18.01 491 GLU B CA 1
ATOM 3589 C C . GLU B 2 268 ? 109.555 26.999 1.352 1.00 21.68 491 GLU B C 1
ATOM 3590 O O . GLU B 2 268 ? 108.529 26.884 2.018 1.00 20.98 491 GLU B O 1
ATOM 3596 N N . GLN B 2 269 ? 110.106 28.176 1.082 1.00 17.43 492 GLN B N 1
ATOM 3597 C CA . GLN B 2 269 ? 109.487 29.413 1.533 1.00 18.60 492 GLN B CA 1
ATOM 3598 C C . GLN B 2 269 ? 108.983 30.255 0.360 1.00 18.03 492 GLN B C 1
ATOM 3599 O O . GLN B 2 269 ? 109.320 30.002 -0.801 1.00 18.06 492 GLN B O 1
ATOM 3605 N N . LYS B 2 270 ? 108.162 31.254 0.683 1.00 17.83 493 LYS B N 1
ATOM 3606 C CA . LYS B 2 270 ? 107.697 32.254 -0.269 1.00 15.46 493 LYS B CA 1
ATOM 3607 C C . LYS B 2 270 ? 107.399 33.531 0.505 1.00 14.96 493 LYS B C 1
ATOM 3608 O O . LYS B 2 270 ? 107.372 33.523 1.733 1.00 15.03 493 LYS B O 1
ATOM 3614 N N . ILE B 2 271 ? 107.200 34.638 -0.207 1.00 15.55 494 ILE B N 1
ATOM 3615 C CA . ILE B 2 271 ? 106.795 35.875 0.456 1.00 13.90 494 ILE B CA 1
ATOM 3616 C C . ILE B 2 271 ? 105.385 36.276 0.007 1.00 14.53 494 ILE B C 1
ATOM 3617 O O . ILE B 2 271 ? 105.074 36.238 -1.194 1.00 16.76 494 ILE B O 1
ATOM 3622 N N . LEU B 2 272 ? 104.543 36.638 0.973 1.00 17.44 495 LEU B N 1
ATOM 3623 C CA . LEU B 2 272 ? 103.179 37.097 0.697 1.00 19.49 495 LEU B CA 1
ATOM 3624 C C . LEU B 2 272 ? 103.089 38.605 0.918 1.00 19.28 495 LEU B C 1
ATOM 3625 O O . LEU B 2 272 ? 103.570 39.111 1.926 1.00 17.17 495 LEU B O 1
ATOM 3630 N N . GLU B 2 273 ? 102.474 39.316 -0.024 1.00 18.85 496 GLU B N 1
ATOM 3631 C CA . GLU B 2 273 ? 102.179 40.737 0.170 1.00 20.82 496 GLU B CA 1
ATOM 3632 C C . GLU B 2 273 ? 100.701 40.914 0.489 1.00 23.37 496 GLU B C 1
ATOM 3633 O O . GLU B 2 273 ? 99.852 40.357 -0.214 1.00 25.57 496 GLU B O 1
ATOM 3639 N N . LYS B 2 274 ? 100.396 41.671 1.541 1.00 22.60 497 LYS B N 1
ATOM 3640 C CA . LYS B 2 274 ? 99.004 42.042 1.840 1.00 29.23 497 LYS B CA 1
ATOM 3641 C C . LYS B 2 274 ? 98.885 43.460 2.395 1.00 24.83 497 LYS B C 1
ATOM 3642 O O . LYS B 2 274 ? 99.350 43.755 3.502 1.00 29.15 497 LYS B O 1
ATOM 3648 N N . ASP B 2 275 ? 98.258 44.327 1.607 1.00 32.08 498 ASP B N 1
ATOM 3649 C CA . ASP B 2 275 ? 98.009 45.713 1.989 1.00 32.36 498 ASP B CA 1
ATOM 3650 C C . ASP B 2 275 ? 99.236 46.409 2.551 1.00 30.42 498 ASP B C 1
ATOM 3651 O O . ASP B 2 275 ? 99.155 47.105 3.562 1.00 37.44 498 ASP B O 1
ATOM 3656 N N . GLY B 2 276 ? 100.377 46.222 1.897 1.00 28.58 499 GLY B N 1
ATOM 3657 C CA . GLY B 2 276 ? 101.585 46.911 2.306 1.00 29.13 499 GLY B CA 1
ATOM 3658 C C . GLY B 2 276 ? 102.413 46.209 3.365 1.00 29.84 499 GLY B C 1
ATOM 3659 O O . GLY B 2 276 ? 103.486 46.689 3.726 1.00 30.67 499 GLY B O 1
ATOM 3660 N N . LYS B 2 277 ? 101.923 45.083 3.876 1.00 28.63 500 LYS B N 1
ATOM 3661 C CA . LYS B 2 277 ? 102.731 44.257 4.767 1.00 23.46 500 LYS B CA 1
ATOM 3662 C C . LYS B 2 277 ? 103.280 43.048 4.005 1.00 23.40 500 LYS B C 1
ATOM 3663 O O . LYS B 2 277 ? 102.675 42.589 3.030 1.00 21.72 500 LYS B O 1
ATOM 3669 N N . PHE B 2 278 ? 104.436 42.551 4.443 1.00 21.54 501 PHE B N 1
ATOM 3670 C CA . PHE B 2 278 ? 105.108 41.443 3.766 1.00 19.41 501 PHE B CA 1
ATOM 3671 C C . PHE B 2 278 ? 105.448 40.352 4.763 1.00 18.14 501 PHE B C 1
ATOM 3672 O O . PHE B 2 278 ? 105.958 40.631 5.849 1.00 18.60 501 PHE B O 1
ATOM 3680 N N . TYR B 2 279 ? 105.154 39.109 4.395 1.00 17.11 502 TYR B N 1
ATOM 3681 C CA . TYR B 2 279 ? 105.294 37.987 5.319 1.00 17.22 502 TYR B CA 1
ATOM 3682 C C . TYR B 2 279 ? 106.126 36.870 4.705 1.00 18.96 502 TYR B C 1
ATOM 3683 O O . TYR B 2 279 ? 105.813 36.413 3.616 1.00 16.41 502 TYR B O 1
ATOM 3692 N N . LEU B 2 280 ? 107.186 36.432 5.398 1.00 16.45 503 LEU B N 1
ATOM 3693 C CA . LEU B 2 280 ? 107.941 35.257 4.967 1.00 17.05 503 LEU B CA 1
ATOM 3694 C C . LEU B 2 280 ? 107.262 34.017 5.520 1.00 16.95 503 LEU B C 1
ATOM 3695 O O . LEU B 2 280 ? 107.107 33.888 6.733 1.00 17.22 503 LEU B O 1
ATOM 3700 N N . LEU B 2 281 ? 106.838 33.120 4.627 1.00 15.86 504 LEU B N 1
ATOM 3701 C CA . LEU B 2 281 ? 105.995 31.983 4.990 1.00 16.85 504 LEU B CA 1
ATOM 3702 C C . LEU B 2 281 ? 106.475 30.674 4.364 1.00 15.67 504 LEU B C 1
ATOM 3703 O O . LEU B 2 281 ? 107.202 30.682 3.387 1.00 16.36 504 LEU B O 1
ATOM 3708 N N . LYS B 2 282 ? 106.030 29.548 4.907 1.00 16.84 505 LYS B N 1
ATOM 3709 C CA . LYS B 2 282 ? 106.229 28.268 4.224 1.00 18.80 505 LYS B CA 1
ATOM 3710 C C . LYS B 2 282 ? 105.281 28.152 3.030 1.00 19.06 505 LYS B C 1
ATOM 3711 O O . LYS B 2 282 ? 104.240 28.805 3.006 1.00 18.77 505 LYS B O 1
ATOM 3717 N N . GLN B 2 283 ? 105.632 27.323 2.044 1.00 17.13 506 GLN B N 1
ATOM 3718 C CA . GLN B 2 283 ? 104.843 27.213 0.813 1.00 21.88 506 GLN B CA 1
ATOM 3719 C C . GLN B 2 283 ? 103.363 26.919 1.064 1.00 22.58 506 GLN B C 1
ATOM 3720 O O . GLN B 2 283 ? 102.501 27.384 0.320 1.00 21.61 506 GLN B O 1
ATOM 3726 N N . GLY B 2 284 ? 103.080 26.142 2.105 1.00 19.16 507 GLY B N 1
ATOM 3727 C CA . GLY B 2 284 ? 101.722 25.711 2.396 1.00 21.91 507 GLY B CA 1
ATOM 3728 C C . GLY B 2 284 ? 100.861 26.704 3.150 1.00 23.89 507 GLY B C 1
ATOM 3729 O O . GLY B 2 284 ? 99.663 26.471 3.337 1.00 24.97 507 GLY B O 1
ATOM 3730 N N . GLU B 2 285 ? 101.455 27.811 3.588 1.00 21.02 508 GLU B N 1
ATOM 3731 C CA . GLU B 2 285 ? 100.714 28.838 4.318 1.00 20.14 508 GLU B CA 1
ATOM 3732 C C . GLU B 2 285 ? 100.192 29.899 3.362 1.00 21.46 508 GLU B C 1
ATOM 3733 O O . GLU B 2 285 ? 100.693 30.027 2.249 1.00 20.76 508 GLU B O 1
ATOM 3739 N N . ASP B 2 286 ? 99.178 30.647 3.795 1.00 20.16 509 ASP B N 1
ATOM 3740 C CA . ASP B 2 286 ? 98.714 31.822 3.056 1.00 20.90 509 ASP B CA 1
ATOM 3741 C C . ASP B 2 286 ? 97.934 32.719 4.013 1.00 18.67 509 ASP B C 1
ATOM 3742 O O . ASP B 2 286 ? 97.938 32.489 5.225 1.00 20.92 509 ASP B O 1
ATOM 3747 N N . TRP B 2 287 ? 97.292 33.756 3.489 1.00 21.76 510 TRP B N 1
ATOM 3748 C CA . TRP B 2 287 ? 96.626 34.685 4.393 1.00 20.02 510 TRP B CA 1
ATOM 3749 C C . TRP B 2 287 ? 95.552 33.951 5.191 1.00 22.91 510 TRP B C 1
ATOM 3750 O O . TRP B 2 287 ? 95.382 34.191 6.380 1.00 22.55 510 TRP B O 1
ATOM 3761 N N . GLU B 2 288 ? 94.835 33.047 4.539 1.00 22.09 511 GLU B N 1
ATOM 3762 C CA . GLU B 2 288 ? 93.780 32.317 5.231 1.00 24.84 511 GLU B CA 1
ATOM 3763 C C . GLU B 2 288 ? 94.333 31.531 6.413 1.00 24.16 511 GLU B C 1
ATOM 3764 O O . GLU B 2 288 ? 93.662 31.368 7.439 1.00 23.82 511 GLU B O 1
ATOM 3770 N N . SER B 2 289 ? 95.562 31.049 6.280 1.00 21.52 512 SER B N 1
ATOM 3771 C CA . SER B 2 289 ? 96.132 30.186 7.311 1.00 21.16 512 SER B CA 1
ATOM 3772 C C . SER B 2 289 ? 96.742 30.960 8.478 1.00 21.70 512 SER B C 1
ATOM 3773 O O . SER B 2 289 ? 96.893 30.411 9.573 1.00 24.61 512 SER B O 1
ATOM 3776 N N . ILE B 2 290 ? 97.083 32.231 8.261 1.00 19.98 513 ILE B N 1
ATOM 3777 C CA . ILE B 2 290 ? 97.662 33.046 9.336 1.00 20.66 513 ILE B CA 1
ATOM 3778 C C . ILE B 2 290 ? 96.754 34.148 9.896 1.00 19.69 513 ILE B C 1
ATOM 3779 O O . ILE B 2 290 ? 97.108 34.815 10.873 1.00 23.91 513 ILE B O 1
ATOM 3784 N N . LYS B 2 291 ? 95.598 34.355 9.282 1.00 21.49 514 LYS B N 1
ATOM 3785 C CA . LYS B 2 291 ? 94.741 35.471 9.667 1.00 23.82 514 LYS B CA 1
ATOM 3786 C C . LYS B 2 291 ? 94.250 35.363 11.121 1.00 22.93 514 LYS B C 1
ATOM 3787 O O . LYS B 2 291 ? 93.959 36.378 11.751 1.00 26.28 514 LYS B O 1
ATOM 3793 N N . ASP B 2 292 ? 94.172 34.140 11.645 1.00 22.21 515 ASP B N 1
ATOM 3794 C CA . ASP B 2 292 ? 93.688 33.913 13.016 1.00 27.17 515 ASP B CA 1
ATOM 3795 C C . ASP B 2 292 ? 94.791 34.013 14.077 1.00 28.12 515 ASP B C 1
ATOM 3796 O O . ASP B 2 292 ? 94.545 33.815 15.274 1.00 25.90 515 ASP B O 1
ATOM 3801 N N . SER B 2 293 ? 96.007 34.331 13.648 1.00 22.43 516 SER B N 1
ATOM 3802 C CA . SER B 2 293 ? 97.154 34.302 14.549 1.00 26.11 516 SER B CA 1
ATOM 3803 C C . SER B 2 293 ? 98.050 35.529 14.420 1.00 25.13 516 SER B C 1
ATOM 3804 O O . SER B 2 293 ? 98.918 35.581 13.547 1.00 22.26 516 SER B O 1
ATOM 3807 N N . PRO B 2 294 ? 97.848 36.526 15.292 1.00 22.04 517 PRO B N 1
ATOM 3808 C CA . PRO B 2 294 ? 98.742 37.686 15.282 1.00 26.46 517 PRO B CA 1
ATOM 3809 C C . PRO B 2 294 ? 100.197 37.281 15.515 1.00 27.07 517 PRO B C 1
ATOM 3810 O O . PRO B 2 294 ? 101.090 37.952 15.004 1.00 24.57 517 PRO B O 1
ATOM 3814 N N . GLU B 2 295 ? 100.425 36.206 16.264 1.00 24.58 518 GLU B N 1
ATOM 3815 C CA . GLU B 2 295 ? 101.789 35.759 16.529 1.00 28.59 518 GLU B CA 1
ATOM 3816 C C . GLU B 2 295 ? 102.472 35.320 15.240 1.00 26.62 518 GLU B C 1
ATOM 3817 O O . GLU B 2 295 ? 103.627 35.682 14.989 1.00 26.91 518 GLU B O 1
ATOM 3823 N N . LYS B 2 296 ? 101.766 34.526 14.436 1.00 23.29 519 LYS B N 1
ATOM 3824 C CA . LYS B 2 296 ? 102.285 34.091 13.132 1.00 24.66 519 LYS B CA 1
ATOM 3825 C C . LYS B 2 296 ? 102.567 35.269 12.214 1.00 23.48 519 LYS B C 1
ATOM 3826 O O . LYS B 2 296 ? 103.602 35.319 11.564 1.00 20.93 519 LYS B O 1
ATOM 3832 N N . GLN B 2 297 ? 101.633 36.210 12.151 1.00 21.03 520 GLN B N 1
ATOM 3833 C CA . GLN B 2 297 ? 101.817 37.395 11.330 1.00 21.20 520 GLN B CA 1
ATOM 3834 C C . GLN B 2 297 ? 103.043 38.196 11.746 1.00 22.53 520 GLN B C 1
ATOM 3835 O O . GLN B 2 297 ? 103.849 38.594 10.899 1.00 21.53 520 GLN B O 1
ATOM 3841 N N . LYS B 2 298 ? 103.197 38.441 13.044 1.00 20.44 521 LYS B N 1
ATOM 3842 C CA . LYS B 2 298 ? 104.329 39.237 13.508 1.00 20.43 521 LYS B CA 1
ATOM 3843 C C . LYS B 2 298 ? 105.681 38.561 13.235 1.00 18.74 521 LYS B C 1
ATOM 3844 O O . LYS B 2 298 ? 106.641 39.208 12.812 1.00 20.53 521 LYS B O 1
ATOM 3850 N N . LYS B 2 299 ? 105.744 37.260 13.485 1.00 17.98 522 LYS B N 1
ATOM 3851 C CA . LYS B 2 299 ? 106.964 36.502 13.249 1.00 19.03 522 LYS B CA 1
ATOM 3852 C C . LYS B 2 299 ? 107.294 36.517 11.757 1.00 22.85 522 LYS B C 1
ATOM 3853 O O . LYS B 2 299 ? 108.439 36.734 11.381 1.00 19.76 522 LYS B O 1
ATOM 3859 N N . ALA B 2 300 ? 106.285 36.306 10.913 1.00 18.95 523 ALA B N 1
ATOM 3860 C CA . ALA B 2 300 ? 106.522 36.275 9.466 1.00 15.32 523 ALA B CA 1
ATOM 3861 C C . ALA B 2 300 ? 106.982 37.626 8.923 1.00 18.21 523 ALA B C 1
ATOM 3862 O O . ALA B 2 300 ? 107.802 37.683 8.005 1.00 18.20 523 ALA B O 1
ATOM 3864 N N . GLU B 2 301 ? 106.442 38.707 9.479 1.00 17.69 524 GLU B N 1
ATOM 3865 C CA . GLU B 2 301 ? 106.859 40.054 9.104 1.00 17.83 524 GLU B CA 1
ATOM 3866 C C . GLU B 2 301 ? 108.286 40.312 9.548 1.00 21.26 524 GLU B C 1
ATOM 3867 O O . GLU B 2 301 ? 109.076 40.920 8.831 1.00 19.20 524 GLU B O 1
ATOM 3873 N N . HIS B 2 302 ? 108.587 39.895 10.770 1.00 20.34 525 HIS B N 1
ATOM 3874 C CA . HIS B 2 302 ? 109.922 40.061 11.312 1.00 19.83 525 HIS B CA 1
ATOM 3875 C C . HIS B 2 302 ? 110.920 39.277 10.468 1.00 21.08 525 HIS B C 1
ATOM 3876 O O . HIS B 2 302 ? 112.006 39.764 10.171 1.00 18.04 525 HIS B O 1
ATOM 3883 N N . ASP B 2 303 ? 110.559 38.052 10.102 1.00 16.70 526 ASP B N 1
ATOM 3884 C CA . ASP B 2 303 ? 111.462 37.231 9.304 1.00 18.27 526 ASP B CA 1
ATOM 3885 C C . ASP B 2 303 ? 111.676 37.812 7.906 1.00 19.86 526 ASP B C 1
ATOM 3886 O O . ASP B 2 303 ? 112.776 37.713 7.348 1.00 18.72 526 ASP B O 1
ATOM 3891 N N . PHE B 2 304 ? 110.647 38.436 7.339 1.00 17.66 527 PHE B N 1
ATOM 3892 C CA . PHE B 2 304 ? 110.842 39.121 6.060 1.00 19.82 527 PHE B CA 1
ATOM 3893 C C . PHE B 2 304 ? 111.817 40.295 6.211 1.00 18.48 527 PHE B C 1
ATOM 3894 O O . PHE B 2 304 ? 112.707 40.487 5.385 1.00 19.35 527 PHE B O 1
ATOM 3902 N N . HIS B 2 305 ? 111.613 41.076 7.268 1.00 19.31 528 HIS B N 1
ATOM 3903 C CA . HIS B 2 305 ? 112.438 42.246 7.572 1.00 19.24 528 HIS B CA 1
ATOM 3904 C C . HIS B 2 305 ? 113.924 41.879 7.663 1.00 22.02 528 HIS B C 1
ATOM 3905 O O . HIS B 2 305 ? 114.792 42.641 7.215 1.00 22.37 528 HIS B O 1
ATOM 3912 N N . LYS B 2 306 ? 114.207 40.710 8.234 1.00 17.66 529 LYS B N 1
ATOM 3913 C CA . LYS B 2 306 ? 115.587 40.247 8.410 1.00 22.86 529 LYS B CA 1
ATOM 3914 C C . LYS B 2 306 ? 116.323 39.883 7.120 1.00 18.52 529 LYS B C 1
ATOM 3915 O O . LYS B 2 306 ? 117.548 39.774 7.124 1.00 19.02 529 LYS B O 1
ATOM 3921 N N . LEU B 2 307 ? 115.596 39.681 6.021 1.00 17.18 530 LEU B N 1
ATOM 3922 C CA . LEU B 2 307 ? 116.234 39.218 4.793 1.00 16.17 530 LEU B CA 1
ATOM 3923 C C . LEU B 2 307 ? 117.273 40.211 4.288 1.00 20.57 530 LEU B C 1
ATOM 3924 O O . LEU B 2 307 ? 118.246 39.811 3.654 1.00 20.72 530 LEU B O 1
ATOM 3929 N N . GLN B 2 308 ? 117.067 41.497 4.559 1.00 17.35 531 GLN B N 1
ATOM 3930 C CA . GLN B 2 308 ? 118.015 42.512 4.107 1.00 18.37 531 GLN B CA 1
ATOM 3931 C C . GLN B 2 308 ? 119.445 42.271 4.610 1.00 21.45 531 GLN B C 1
ATOM 3932 O O . GLN B 2 308 ? 120.397 42.760 4.000 1.00 20.82 531 GLN B O 1
ATOM 3938 N N . TYR B 2 309 ? 119.597 41.505 5.696 1.00 18.37 532 TYR B N 1
ATOM 3939 C CA . TYR B 2 309 ? 120.918 41.282 6.299 1.00 18.35 532 TYR B CA 1
ATOM 3940 C C . TYR B 2 309 ? 121.737 40.204 5.596 1.00 20.07 532 TYR B C 1
ATOM 3941 O O . TYR B 2 309 ? 122.887 39.952 5.967 1.00 20.30 532 TYR B O 1
ATOM 3950 N N . GLU B 2 310 ? 121.160 39.558 4.586 1.00 20.90 533 GLU B N 1
ATOM 3951 C CA . GLU B 2 310 ? 121.890 38.499 3.886 1.00 23.38 533 GLU B CA 1
ATOM 3952 C C . GLU B 2 310 ? 121.799 38.659 2.375 1.00 17.98 533 GLU B C 1
ATOM 3953 O O . GLU B 2 310 ? 121.117 37.887 1.701 1.00 21.24 533 GLU B O 1
ATOM 3959 N N . THR B 2 311 ? 122.486 39.663 1.841 1.00 16.50 534 THR B N 1
ATOM 3960 C CA . THR B 2 311 ? 122.352 39.974 0.413 1.00 15.92 534 THR B CA 1
ATOM 3961 C C . THR B 2 311 ? 122.800 38.812 -0.459 1.00 16.90 534 THR B C 1
ATOM 3962 O O . THR B 2 311 ? 123.774 38.126 -0.132 1.00 18.13 534 THR B O 1
ATOM 3966 N N . PRO B 2 312 ? 122.085 38.582 -1.573 1.00 14.54 535 PRO B N 1
ATOM 3967 C CA . PRO B 2 312 ? 122.465 37.582 -2.584 1.00 15.95 535 PRO B CA 1
ATOM 3968 C C . PRO B 2 312 ? 123.411 38.124 -3.669 1.00 17.47 535 PRO B C 1
ATOM 3969 O O . PRO B 2 312 ? 123.858 37.365 -4.533 1.00 14.94 535 PRO B O 1
ATOM 3973 N N . MET B 2 313 ? 123.726 39.415 -3.622 1.00 14.69 536 MET B N 1
ATOM 3974 C CA . MET B 2 313 ? 124.568 40.020 -4.643 1.00 16.92 536 MET B CA 1
ATOM 3975 C C . MET B 2 313 ? 126.000 39.517 -4.609 1.00 16.05 536 MET B C 1
ATOM 3976 O O . MET B 2 313 ? 126.520 39.179 -3.552 1.00 16.07 536 MET B O 1
ATOM 3981 N N . THR B 2 314 ? 126.625 39.465 -5.780 1.00 15.35 537 THR B N 1
ATOM 3982 C CA . THR B 2 314 ? 128.064 39.221 -5.841 1.00 14.68 537 THR B CA 1
ATOM 3983 C C . THR B 2 314 ? 128.796 40.388 -5.197 1.00 16.21 537 THR B C 1
ATOM 3984 O O . THR B 2 314 ? 128.226 41.454 -4.999 1.00 16.80 537 THR B O 1
ATOM 3988 N N . VAL B 2 315 ? 130.075 40.194 -4.892 1.00 15.46 538 VAL B N 1
ATOM 3989 C CA . VAL B 2 315 ? 130.823 41.218 -4.175 1.00 15.76 538 VAL B CA 1
ATOM 3990 C C . VAL B 2 315 ? 130.848 42.535 -4.958 1.00 17.56 538 VAL B C 1
ATOM 3991 O O . VAL B 2 315 ? 130.636 43.610 -4.399 1.00 15.54 538 VAL B O 1
ATOM 3995 N N . LYS B 2 316 ? 131.062 42.452 -6.267 1.00 17.50 539 LYS B N 1
ATOM 3996 C CA . LYS B 2 316 ? 131.186 43.657 -7.098 1.00 18.65 539 LYS B CA 1
ATOM 3997 C C . LYS B 2 316 ? 129.892 44.470 -7.123 1.00 17.75 539 LYS B C 1
ATOM 3998 O O . LYS B 2 316 ? 129.908 45.698 -7.046 1.00 16.41 539 LYS B O 1
ATOM 4004 N N . LYS B 2 317 ? 128.769 43.778 -7.238 1.00 18.54 540 LYS B N 1
ATOM 4005 C CA . LYS B 2 317 ? 127.468 44.438 -7.246 1.00 19.09 540 LYS B CA 1
ATOM 4006 C C . LYS B 2 317 ? 127.152 45.036 -5.873 1.00 18.85 540 LYS B C 1
ATOM 4007 O O . LYS B 2 317 ? 126.638 46.158 -5.769 1.00 18.91 540 LYS B O 1
ATOM 4013 N N . LEU B 2 318 ? 127.439 44.276 -4.816 1.00 17.33 541 LEU B N 1
ATOM 4014 C CA . LEU B 2 318 ? 127.223 44.771 -3.465 1.00 17.21 541 LEU B CA 1
ATOM 4015 C C . LEU B 2 318 ? 128.028 46.048 -3.213 1.00 17.82 541 LEU B C 1
ATOM 4016 O O . LEU B 2 318 ? 127.512 47.017 -2.649 1.00 19.49 541 LEU B O 1
ATOM 4021 N N . VAL B 2 319 ? 129.298 46.047 -3.603 1.00 16.64 542 VAL B N 1
ATOM 4022 C CA . VAL B 2 319 ? 130.121 47.228 -3.382 1.00 16.11 542 VAL B CA 1
ATOM 4023 C C . VAL B 2 319 ? 129.525 48.457 -4.075 1.00 20.05 542 VAL B C 1
ATOM 4024 O O . VAL B 2 319 ? 129.452 49.538 -3.482 1.00 19.21 542 VAL B O 1
ATOM 4028 N N . HIS B 2 320 ? 129.077 48.280 -5.314 1.00 18.90 543 HIS B N 1
ATOM 4029 C CA . HIS B 2 320 ? 128.425 49.378 -6.033 1.00 22.61 543 HIS B CA 1
ATOM 4030 C C . HIS B 2 320 ? 127.150 49.850 -5.335 1.00 22.54 543 HIS B C 1
ATOM 4031 O O . HIS B 2 320 ? 126.883 51.048 -5.252 1.00 20.85 543 HIS B O 1
ATOM 4038 N N . HIS B 2 321 ? 126.350 48.904 -4.851 1.00 19.25 544 HIS B N 1
ATOM 4039 C CA . HIS B 2 321 ? 125.119 49.233 -4.130 1.00 22.41 544 HIS B CA 1
ATOM 4040 C C . HIS B 2 321 ? 125.406 50.016 -2.846 1.00 23.65 544 HIS B C 1
ATOM 4041 O O . HIS B 2 321 ? 124.739 51.008 -2.556 1.00 23.02 544 HIS B O 1
ATOM 4048 N N . ASN B 2 322 ? 126.394 49.565 -2.078 1.00 19.55 545 ASN B N 1
ATOM 4049 C CA . ASN B 2 322 ? 126.724 50.220 -0.812 1.00 19.72 545 ASN B CA 1
ATOM 4050 C C . ASN B 2 322 ? 127.279 51.617 -1.033 1.00 20.54 545 ASN B C 1
ATOM 4051 O O . ASN B 2 322 ? 127.014 52.527 -0.246 1.00 23.10 545 ASN B O 1
ATOM 4056 N N . LYS B 2 323 ? 128.056 51.775 -2.101 1.00 20.22 546 LYS B N 1
ATOM 4057 C CA . LYS B 2 323 ? 128.639 53.067 -2.442 1.00 22.84 546 LYS B CA 1
ATOM 4058 C C . LYS B 2 323 ? 127.539 54.102 -2.601 1.00 22.57 546 LYS B C 1
ATOM 4059 O O . LYS B 2 323 ? 127.600 55.191 -2.023 1.00 19.59 546 LYS B O 1
ATOM 4065 N N . GLY B 2 324 ? 126.531 53.749 -3.390 1.00 21.94 547 GLY B N 1
ATOM 4066 C CA . GLY B 2 324 ? 125.383 54.613 -3.602 1.00 21.48 547 GLY B CA 1
ATOM 4067 C C . GLY B 2 324 ? 124.696 54.993 -2.306 1.00 23.55 547 GLY B C 1
ATOM 4068 O O . GLY B 2 324 ? 124.413 56.169 -2.072 1.00 22.56 547 GLY B O 1
ATOM 4069 N N . LEU B 2 325 ? 124.426 54.001 -1.457 1.00 22.51 548 LEU B N 1
ATOM 4070 C CA . LEU B 2 325 ? 123.739 54.245 -0.194 1.00 24.28 548 LEU B CA 1
ATOM 4071 C C . LEU B 2 325 ? 124.559 55.120 0.738 1.00 23.41 548 LEU B C 1
ATOM 4072 O O . LEU B 2 325 ? 124.054 56.088 1.308 1.00 23.74 548 LEU B O 1
ATOM 4077 N N . GLU B 2 326 ? 125.825 54.766 0.921 1.00 22.65 549 GLU B N 1
ATOM 4078 C CA . GLU B 2 326 ? 126.660 55.524 1.844 1.00 22.09 549 GLU B CA 1
ATOM 4079 C C . GLU B 2 326 ? 126.832 56.963 1.387 1.00 21.96 549 GLU B C 1
ATOM 4080 O O . GLU B 2 326 ? 126.771 57.890 2.199 1.00 25.02 549 GLU B O 1
ATOM 4086 N N . THR B 2 327 ? 127.031 57.145 0.088 1.00 21.17 550 THR B N 1
ATOM 4087 C CA . THR B 2 327 ? 127.227 58.477 -0.466 1.00 23.96 550 THR B CA 1
ATOM 4088 C C . THR B 2 327 ? 125.972 59.316 -0.243 1.00 23.52 550 THR B C 1
ATOM 4089 O O . THR B 2 327 ? 126.041 60.495 0.115 1.00 25.22 550 THR B O 1
ATOM 4093 N N . THR B 2 328 ? 124.815 58.699 -0.438 1.00 24.14 551 THR B N 1
ATOM 4094 C CA . THR B 2 328 ? 123.559 59.419 -0.297 1.00 24.09 551 THR B CA 1
ATOM 4095 C C . THR B 2 328 ? 123.349 59.888 1.141 1.00 27.02 551 THR B C 1
ATOM 4096 O O . THR B 2 328 ? 122.980 61.036 1.386 1.00 26.44 551 THR B O 1
ATOM 4100 N N . ILE B 2 329 ? 123.597 58.999 2.092 1.00 24.38 552 ILE B N 1
ATOM 4101 C CA . ILE B 2 329 ? 123.448 59.348 3.496 1.00 22.51 552 ILE B CA 1
ATOM 4102 C C . ILE B 2 329 ? 124.404 60.482 3.876 1.00 23.08 552 ILE B C 1
ATOM 4103 O O . ILE B 2 329 ? 124.014 61.432 4.557 1.00 24.73 552 ILE B O 1
ATOM 4108 N N . HIS B 2 330 ? 125.658 60.379 3.453 1.00 22.29 553 HIS B N 1
ATOM 4109 C CA . HIS B 2 330 ? 126.613 61.436 3.760 1.00 25.45 553 HIS B CA 1
ATOM 4110 C C . HIS B 2 330 ? 126.182 62.779 3.176 1.00 24.12 553 HIS B C 1
ATOM 4111 O O . HIS B 2 330 ? 126.216 63.806 3.859 1.00 27.15 553 HIS B O 1
ATOM 4118 N N . LYS B 2 331 ? 125.781 62.770 1.911 1.00 24.97 554 LYS B N 1
ATOM 4119 C CA . LYS B 2 331 ? 125.370 64.004 1.241 1.00 26.24 554 LYS B CA 1
ATOM 4120 C C . LYS B 2 331 ? 124.181 64.659 1.941 1.00 26.90 554 LYS B C 1
ATOM 4121 O O . LYS B 2 331 ? 124.128 65.886 2.073 1.00 25.11 554 LYS B O 1
ATOM 4127 N N . GLU B 2 332 ? 123.236 63.834 2.392 1.00 24.37 555 GLU B N 1
ATOM 4128 C CA . GLU B 2 332 ? 122.081 64.305 3.156 1.00 25.35 555 GLU B CA 1
ATOM 4129 C C . GLU B 2 332 ? 122.498 65.024 4.435 1.00 27.51 555 GLU B C 1
ATOM 4130 O O . GLU B 2 332 ? 121.991 66.106 4.753 1.00 27.54 555 GLU B O 1
ATOM 4136 N N . ARG B 2 333 ? 123.429 64.419 5.169 1.00 26.40 556 ARG B N 1
ATOM 4137 C CA . ARG B 2 333 ? 123.910 64.994 6.414 1.00 28.05 556 ARG B CA 1
ATOM 4138 C C . ARG B 2 333 ? 124.646 66.310 6.176 1.00 26.87 556 ARG B C 1
ATOM 4139 O O . ARG B 2 333 ? 124.436 67.281 6.897 1.00 27.99 556 ARG B O 1
ATOM 4147 N N . ILE B 2 334 ? 125.502 66.332 5.162 1.00 26.29 557 ILE B N 1
ATOM 4148 C CA . ILE B 2 334 ? 126.252 67.538 4.800 1.00 28.78 557 ILE B CA 1
ATOM 4149 C C . ILE B 2 334 ? 125.310 68.655 4.369 1.00 31.72 557 ILE B C 1
ATOM 4150 O O . ILE B 2 334 ? 125.466 69.809 4.767 1.00 30.42 557 ILE B O 1
ATOM 4155 N N . GLU B 2 335 ? 124.315 68.293 3.569 1.00 27.28 558 GLU B N 1
ATOM 4156 C CA . GLU B 2 335 ? 123.359 69.264 3.042 1.00 29.95 558 GLU B CA 1
ATOM 4157 C C . GLU B 2 335 ? 122.569 69.908 4.173 1.00 34.43 558 GLU B C 1
ATOM 4158 O O . GLU B 2 335 ? 122.376 71.125 4.197 1.00 34.80 558 GLU B O 1
ATOM 4164 N N . GLU B 2 336 ? 122.120 69.092 5.119 1.00 29.96 559 GLU B N 1
ATOM 4165 C CA . GLU B 2 336 ? 121.415 69.614 6.281 1.00 30.39 559 GLU B CA 1
ATOM 4166 C C . GLU B 2 336 ? 122.306 70.547 7.105 1.00 34.13 559 GLU B C 1
ATOM 4167 O O . GLU B 2 336 ? 121.867 71.606 7.553 1.00 37.67 559 GLU B O 1
ATOM 4173 N N . LEU B 2 337 ? 123.560 70.150 7.293 1.00 34.06 560 LEU B N 1
ATOM 4174 C CA . LEU B 2 337 ? 124.503 70.942 8.080 1.00 34.46 560 LEU B CA 1
ATOM 4175 C C . LEU B 2 337 ? 124.821 72.272 7.415 1.00 35.37 560 LEU B C 1
ATOM 4176 O O . LEU B 2 337 ? 124.906 73.304 8.078 1.00 39.14 560 LEU B O 1
ATOM 4181 N N . GLU B 2 338 ? 124.998 72.246 6.099 1.00 35.70 561 GLU B N 1
ATOM 4182 C CA . GLU B 2 338 ? 125.391 73.440 5.360 1.00 36.25 561 GLU B CA 1
ATOM 4183 C C . GLU B 2 338 ? 124.262 74.446 5.200 1.00 40.55 561 GLU B C 1
ATOM 4184 O O . GLU B 2 338 ? 124.507 75.646 5.079 1.00 41.42 561 GLU B O 1
ATOM 4190 N N . HIS B 2 339 ? 123.026 73.962 5.207 1.00 36.89 562 HIS B N 1
ATOM 4191 C CA . HIS B 2 339 ? 121.917 74.782 4.737 1.00 41.29 562 HIS B CA 1
ATOM 4192 C C . HIS B 2 339 ? 120.838 75.097 5.765 1.00 47.34 562 HIS B C 1
ATOM 4193 O O . HIS B 2 339 ? 120.262 76.186 5.737 1.00 45.87 562 HIS B O 1
ATOM 4200 N N . HIS B 2 340 ? 120.543 74.154 6.655 1.00 43.14 563 HIS B N 1
ATOM 4201 C CA . HIS B 2 340 ? 119.377 74.313 7.513 1.00 44.00 563 HIS B CA 1
ATOM 4202 C C . HIS B 2 340 ? 119.436 75.593 8.349 1.00 47.77 563 HIS B C 1
ATOM 4203 O O . HIS B 2 340 ? 118.425 76.283 8.522 1.00 47.29 563 HIS B O 1
ATOM 4210 N N . HIS B 2 341 ? 120.620 75.912 8.860 1.00 46.55 564 HIS B N 1
ATOM 4211 C CA . HIS B 2 341 ? 120.755 77.048 9.764 1.00 45.65 564 HIS B CA 1
ATOM 4212 C C . HIS B 2 341 ? 120.501 78.383 9.052 1.00 46.01 564 HIS B C 1
ATOM 4213 O O . HIS B 2 341 ? 120.189 79.390 9.694 1.00 50.37 564 HIS B O 1
ATOM 4220 N N . HIS B 2 342 ? 120.612 78.383 7.725 1.00 46.27 565 HIS B N 1
ATOM 4221 C CA . HIS B 2 342 ? 120.396 79.600 6.942 1.00 45.13 565 HIS B CA 1
ATOM 4222 C C . HIS B 2 342 ? 118.954 80.106 7.006 1.00 47.61 565 HIS B C 1
ATOM 4223 O O . HIS B 2 342 ? 118.692 81.281 6.735 1.00 46.79 565 HIS B O 1
ATOM 4230 N N . HIS B 2 343 ? 118.026 79.218 7.356 1.00 41.01 566 HIS B N 1
ATOM 4231 C CA . HIS B 2 343 ? 116.608 79.573 7.403 1.00 43.68 566 HIS B CA 1
ATOM 4232 C C . HIS B 2 343 ? 116.084 79.704 8.830 1.00 46.20 566 HIS B C 1
ATOM 4233 O O . HIS B 2 343 ? 116.856 79.910 9.765 1.00 48.40 566 HIS B O 1
#

Radius of gyration: 25.98 Å; Cα contacts (8 Å, |Δi|>4): 746; chains: 2; bounding box: 66×84×65 Å

B-factor: mean 24.07, std 8.63, range [10.37, 62.88]

Sequence (521 aa):
LGSMSSMNPEYDYLFKLLLIGDSGVGKNCLLLRFADDTYTESYISTIGVDFKIRTIELDGKTIKLQIWDTAGQERFRTITSSYYRGAHGIIVVYDVTDQESFNNVKQWLQEIDRYASENVNKLLVGNKCDLTTKKVVDYTTAKEFADSLGIPFLETSAKNATNVEQSFMTMAAEIKKRMKLDKLERQGKDLEDKYKTYEENLEGFEKLLTDSEELSLSEINEKMKAFSKDSEKLTQLMEKHKGDEKTVQSLQREHHDIKAKLANLQVLHDAHTGKKSYVNEKGNPVSSLKDAHLAINKDQEVVEHKGQFYLLQKGQWDAIKNDPAALEKAQKDYSQSKHDLATIKMEALIHKLSLEMEKQLETINDLIMSTDPKENEEATKLLHKHNGLNLKLANLQDMLAVHRKEKSFFNEKGEKVTSLNDAHYVIGKDQQLFNLGGKFYPIHKKEQKILEKDGKFYLLKQGEDWESIKDSPEKQKKAEHDFHKLQYETPMTVKKLVHHNKGLETTIHKERIEELEHHHHH